Protein AF-0000000080283790 (afdb_homodimer)

Nearest PDB structures (foldseek):
  5xn6-assembly3_E  TM=3.040E-01  e=8.480E+00  Oryza sativa Japonica Group

pLDDT: mean 89.1, std 13.85, range [36.72, 98.88]

Solvent-accessible surface area (backbone atoms only — not comparable to full-atom values): 24796 Å² total; per-residue (Å²): 137,81,77,73,74,76,78,75,68,81,62,80,74,81,44,71,63,54,53,45,61,75,43,44,73,53,53,18,50,69,29,36,50,57,15,51,51,46,41,46,41,53,74,66,70,41,76,72,67,79,68,44,88,36,60,66,54,47,51,55,71,44,42,28,58,55,26,40,38,50,15,43,27,40,46,65,81,51,90,55,35,47,59,50,51,36,49,51,48,42,47,37,39,36,42,54,51,30,53,51,52,52,38,49,52,49,21,36,74,31,48,88,82,33,93,64,36,56,36,60,41,52,53,49,48,53,50,50,50,50,47,51,53,48,44,23,45,39,24,16,31,39,20,56,38,49,45,52,53,39,37,32,29,41,54,22,36,50,31,45,71,72,18,45,43,32,57,52,36,40,61,71,68,56,83,82,42,95,81,73,50,84,72,67,48,43,79,78,46,24,85,53,20,47,78,65,81,40,60,38,40,57,69,54,44,50,48,49,23,50,52,25,48,51,50,21,52,50,41,55,66,48,63,52,57,58,53,50,33,51,72,67,61,70,105,138,84,78,73,74,77,79,75,69,80,63,79,73,82,43,71,63,54,52,47,62,75,42,42,73,53,54,18,51,70,30,36,51,56,15,50,52,46,41,46,41,55,73,68,68,42,76,72,68,79,68,42,87,35,61,66,53,47,52,56,74,44,42,29,58,55,26,40,38,49,15,44,27,40,48,64,80,50,90,54,34,48,59,53,52,37,49,51,48,42,49,38,40,36,42,55,51,28,53,50,52,52,36,48,53,51,22,36,74,32,48,90,82,33,94,67,35,55,36,60,41,52,53,49,49,53,50,49,50,49,48,50,53,49,44,24,48,38,24,16,32,38,20,56,38,49,44,53,54,38,38,31,30,40,53,20,34,49,31,44,70,72,18,44,43,31,58,52,36,40,60,72,67,55,82,81,40,94,81,74,49,83,72,66,49,44,79,78,45,25,85,52,20,46,77,65,79,41,58,37,40,57,68,53,45,49,50,49,24,49,51,26,50,51,50,20,52,50,41,56,67,48,62,50,57,57,53,50,33,51,75,68,61,71,105

Secondary structure (DSSP, 8-state):
---------------HHHHHHHTGGGHHHHHHHHHHHHHHIIIIISPP-----SHHHHHHHHHHHHHHHHHHHTPPP-S-HHHHHHHHHHHIIIIIHHHHHHHHHHHHHHTTT-TTTTHHHHHHHHHHHHHHHHHHHHHHHHHT--HHHHHHHHHHHHHHHTTTHHHHHHHHH----TTSS--SB-TT-HHHHHHHSSPPBHHHHHHHHHHHHHHHHHHHH--HHHHHHHHHT--/--------------SHHHHHHHTGGGHHHHHHHHHHHHHHIIIIISPP-----SHHHHHHHHHHHHHHHHHHHTPPP-S-HHHHHHHHHHHIIIIIHHHHHHHHHHHHHHTTT-TTTTHHHHHHHHHHHHHHHHHHHHHHHHHT--HHHHHHHHHHHHHHHTTTHHHHHHHHH----TTSS--SB-TT-HHHHHHHSSPPBHHHHHHHHHHHHHHHHHHHH--HHHHHHHHHT--

Foldseek 3Di:
DPPPDPDPDPPPCPDPVVVCVVVLQCVLVVLQVVLVVLCCCQLPVDDQDLADPAVVSVCSVCSSLLSLLLSLLSHDADPCLVVVLVVLVVCCVVPLVVVLVVLVVQLVVCVVPDVCSCRNNVSSVVVVLSSVLSSVLNSCVRVPDHSLLSNLLSVLSSLQVLQCPVVLVCLVPDCDDPVRDRDQFRQSSNSVCNVVVGTDGSVRSVVSNVVSNVVSVVSNVDPRVVVVCVVVVND/DPPPDPDPPPPPCPDPVVVCVVVLQCVLVVLVVVLVVLCCCQLPVDDQDLADDAVVSVCSVCSSLLSLLLSLLSHDADPCLVVVLVVLVVCCVVPLVVVLVVLVVQCVVCVVPDVCSCRNNVSSVVVVLSSVLSSVLNSCVRVPDHSLLSNLLSVLSSLQVLQCPVVLVCLVPDCDDPVRDRDQFRQSSNSVCNVVVGTDGSVRSVVSNVVSNVVSVVSNVDPRVVVVCVVVVND

Structure (mmCIF, N/CA/C/O backbone):
data_AF-0000000080283790-model_v1
#
loop_
_entity.id
_entity.type
_entity.pdbx_description
1 polymer 'ABC transporter permease'
#
loop_
_atom_site.group_PDB
_atom_site.id
_atom_site.type_symbol
_atom_site.label_atom_id
_atom_site.label_alt_id
_atom_site.label_comp_id
_atom_site.label_asym_id
_atom_site.label_entity_id
_atom_site.label_seq_id
_atom_site.pdbx_PDB_ins_code
_atom_site.Cartn_x
_atom_site.Cartn_y
_atom_site.Cartn_z
_atom_site.occupancy
_atom_site.B_iso_or_equiv
_atom_site.auth_seq_id
_atom_site.auth_comp_id
_atom_site.auth_asym_id
_atom_site.auth_atom_id
_atom_site.pdbx_PDB_model_num
ATOM 1 N N . MET A 1 1 ? -26.469 38.219 60.688 1 37.19 1 MET A N 1
ATOM 2 C CA . MET A 1 1 ? -25.328 38.188 59.75 1 37.19 1 MET A CA 1
ATOM 3 C C . MET A 1 1 ? -24.984 36.719 59.406 1 37.19 1 MET A C 1
ATOM 5 O O . MET A 1 1 ? -24.25 36.062 60.156 1 37.19 1 MET A O 1
ATOM 9 N N . THR A 1 2 ? -25.906 35.938 58.812 1 43.56 2 THR A N 1
ATOM 10 C CA . THR A 1 2 ? -25.812 34.531 58.406 1 43.56 2 THR A CA 1
ATOM 11 C C . THR A 1 2 ? -24.766 34.344 57.312 1 43.56 2 THR A C 1
ATOM 13 O O . THR A 1 2 ? -24.859 34.938 56.25 1 43.56 2 THR A O 1
ATOM 16 N N . ALA A 1 3 ? -23.531 34 57.688 1 50.38 3 ALA A N 1
ATOM 17 C CA . ALA A 1 3 ? -22.438 33.562 56.812 1 50.38 3 ALA A CA 1
ATOM 18 C C . ALA A 1 3 ? -22.906 32.5 55.844 1 50.38 3 ALA A C 1
ATOM 20 O O . ALA A 1 3 ? -23.312 31.406 56.25 1 50.38 3 ALA A O 1
ATOM 21 N N . THR A 1 4 ? -23.531 32.875 54.688 1 48.47 4 THR A N 1
ATOM 22 C CA . THR A 1 4 ? -23.766 31.922 53.625 1 48.47 4 THR A CA 1
ATOM 23 C C . THR A 1 4 ? -22.516 31.125 53.312 1 48.47 4 THR A C 1
ATOM 25 O O . THR A 1 4 ? -21.438 31.703 53.125 1 48.47 4 THR A O 1
ATOM 28 N N . LEU A 1 5 ? -22.438 29.844 53.812 1 48 5 LEU A N 1
ATOM 29 C CA . LEU A 1 5 ? -21.391 28.875 53.5 1 48 5 LEU A CA 1
ATOM 30 C C . LEU A 1 5 ? -21.047 28.922 52 1 48 5 LEU A C 1
ATOM 32 O O . LEU A 1 5 ? -21.938 29.109 51.156 1 48 5 LEU A O 1
ATOM 36 N N . PRO A 1 6 ? -19.797 29.344 51.688 1 47.59 6 PRO A N 1
ATOM 37 C CA . PRO A 1 6 ? -19.375 29.344 50.281 1 47.59 6 PRO A CA 1
ATOM 38 C C . PRO A 1 6 ? -19.875 28.125 49.5 1 47.59 6 PRO A C 1
ATOM 40 O O . PRO A 1 6 ? -20.094 27.062 50.094 1 47.59 6 PRO A O 1
ATOM 43 N N . ASP A 1 7 ? -20.578 28.234 48.375 1 49.22 7 ASP A N 1
ATOM 44 C CA . ASP A 1 7 ? -20.969 27.219 47.375 1 49.22 7 ASP A CA 1
ATOM 45 C C . ASP A 1 7 ? -19.875 26.188 47.188 1 49.22 7 ASP A C 1
ATOM 47 O O . ASP A 1 7 ? -18.688 26.531 47.062 1 49.22 7 ASP A O 1
ATOM 51 N N . ALA A 1 8 ? -20.047 24.953 47.688 1 45.5 8 ALA A N 1
ATOM 52 C CA . ALA A 1 8 ? -19.188 23.781 47.469 1 45.5 8 ALA A CA 1
ATOM 53 C C . ALA A 1 8 ? -18.609 23.781 46.062 1 45.5 8 ALA A C 1
ATOM 55 O O . ALA A 1 8 ? -19.344 24.031 45.094 1 45.5 8 ALA A O 1
ATOM 56 N N . ALA A 1 9 ? -17.344 24.156 45.875 1 49.53 9 ALA A N 1
ATOM 57 C CA . ALA A 1 9 ? -16.625 23.953 44.625 1 49.53 9 ALA A CA 1
ATOM 58 C C . ALA A 1 9 ? -17.094 22.672 43.906 1 49.53 9 ALA A C 1
ATOM 60 O O . ALA A 1 9 ? -17.359 21.672 44.594 1 49.53 9 ALA A O 1
ATOM 61 N N . PRO A 1 10 ? -17.766 22.719 42.75 1 50.69 10 PRO A N 1
ATOM 62 C CA . PRO A 1 10 ? -18.125 21.438 42.125 1 50.69 10 PRO A CA 1
ATOM 63 C C . PRO A 1 10 ? -17.016 20.391 42.281 1 50.69 10 PRO A C 1
ATOM 65 O O . PRO A 1 10 ? -15.828 20.734 42.25 1 50.69 10 PRO A O 1
ATOM 68 N N . GLY A 1 11 ? -17.141 19.391 43.125 1 46.25 11 GLY A N 1
ATOM 69 C CA . GLY A 1 11 ? -16.234 18.281 43.312 1 46.25 11 GLY A CA 1
ATOM 70 C C . GLY A 1 11 ? -15.547 17.844 42.031 1 46.25 11 GLY A C 1
ATOM 71 O O . GLY A 1 11 ? -15.977 18.234 40.938 1 46.25 11 GLY A O 1
ATOM 72 N N . PRO A 1 12 ? -14.297 17.562 42.125 1 51.31 12 PRO A N 1
ATOM 73 C CA . PRO A 1 12 ? -13.641 17.062 40.906 1 51.31 12 PRO A CA 1
ATOM 74 C C . PRO A 1 12 ? -14.555 16.188 40.062 1 51.31 12 PRO A C 1
ATOM 76 O O . PRO A 1 12 ? -15.289 15.352 40.594 1 51.31 12 PRO A O 1
ATOM 79 N N . LYS A 1 13 ? -15.305 16.75 39.094 1 50.88 13 LYS A N 1
ATOM 80 C CA . LYS A 1 13 ? -16.078 15.906 38.188 1 50.88 13 LYS A CA 1
ATOM 81 C C . LYS A 1 13 ? -15.398 14.57 37.969 1 50.88 13 LYS A C 1
ATOM 83 O O . LYS A 1 13 ? -14.422 14.484 37.219 1 50.88 13 LYS A O 1
ATOM 88 N N . THR A 1 14 ? -15.188 13.672 38.844 1 58.59 14 THR A N 1
ATOM 89 C CA . THR A 1 14 ? -14.727 12.289 38.844 1 58.59 14 THR A CA 1
ATOM 90 C C . THR A 1 14 ? -15.438 11.484 37.75 1 58.59 14 THR A C 1
ATOM 92 O O . THR A 1 14 ? -15.445 10.25 37.781 1 58.59 14 THR A O 1
ATOM 95 N N . GLY A 1 15 ? -16.062 12.062 36.75 1 56.94 15 GLY A N 1
ATOM 96 C CA . GLY A 1 15 ? -16.828 11.312 35.781 1 56.94 15 GLY A CA 1
ATOM 97 C C . GLY A 1 15 ? -15.969 10.734 34.656 1 56.94 15 GLY A C 1
ATOM 98 O O . GLY A 1 15 ? -14.781 11.062 34.562 1 56.94 15 GLY A O 1
ATOM 99 N N . TRP A 1 16 ? -16.516 9.609 34.062 1 63.69 16 TRP A N 1
ATOM 100 C CA . TRP A 1 16 ? -15.844 8.898 32.969 1 63.69 16 TRP A CA 1
ATOM 101 C C . TRP A 1 16 ? -15.438 9.859 31.875 1 63.69 16 TRP A C 1
ATOM 103 O O . TRP A 1 16 ? -14.43 9.633 31.188 1 63.69 16 TRP A O 1
ATOM 113 N N . VAL A 1 17 ? -16.141 10.836 31.719 1 60.81 17 VAL A N 1
ATOM 114 C CA . VAL A 1 17 ? -15.852 11.789 30.656 1 60.81 17 VAL A CA 1
ATOM 115 C C . VAL A 1 17 ? -14.539 12.508 30.938 1 60.81 17 VAL A C 1
ATOM 117 O O . VAL A 1 17 ? -13.648 12.547 30.094 1 60.81 17 VAL A O 1
ATOM 120 N N . PRO A 1 18 ? -14.391 13.141 32.188 1 63.38 18 PRO A N 1
ATOM 121 C CA . PRO A 1 18 ? -13.094 13.766 32.438 1 63.38 18 PRO A CA 1
ATOM 122 C C . PRO A 1 18 ? -11.938 12.773 32.406 1 63.38 18 PRO A C 1
ATOM 124 O O . PRO A 1 18 ? -10.828 13.125 31.969 1 63.38 18 PRO A O 1
ATOM 127 N N . ALA A 1 19 ? -12.148 11.609 32.938 1 61.78 19 ALA A N 1
ATOM 128 C CA . ALA A 1 19 ? -11.109 10.586 32.875 1 61.78 19 ALA A CA 1
ATOM 129 C C . ALA A 1 19 ? -10.75 10.266 31.438 1 61.78 19 ALA A C 1
ATOM 131 O O . ALA A 1 19 ? -9.578 10.086 31.094 1 61.78 19 ALA A O 1
ATOM 132 N N . LEU A 1 20 ? -11.742 10.117 30.562 1 64.5 20 LEU A N 1
ATOM 133 C CA . LEU A 1 20 ? -11.5 9.891 29.141 1 64.5 20 LEU A CA 1
ATOM 134 C C . LEU A 1 20 ? -10.664 11.023 28.531 1 64.5 20 LEU A C 1
ATOM 136 O O . LEU A 1 20 ? -9.766 10.773 27.734 1 64.5 20 LEU A O 1
ATOM 140 N N . TYR A 1 21 ? -10.953 12.141 29 1 64.94 21 TYR A N 1
ATOM 141 C CA . TYR A 1 21 ? -10.227 13.297 28.484 1 64.94 21 TYR A CA 1
ATOM 142 C C . TYR A 1 21 ? -8.773 13.266 28.938 1 64.94 21 TYR A C 1
ATOM 144 O O . TYR A 1 21 ? -7.871 13.617 28.172 1 64.94 21 TYR A O 1
ATOM 152 N N . ARG A 1 22 ? -8.602 12.836 30.25 1 66.94 22 ARG A N 1
ATOM 153 C CA . ARG A 1 22 ? -7.238 12.797 30.766 1 66.94 22 ARG A CA 1
ATOM 154 C C . ARG A 1 22 ? -6.414 11.719 30.062 1 66.94 22 ARG A C 1
ATOM 156 O O . ARG A 1 22 ? -5.195 11.859 29.922 1 66.94 22 ARG A O 1
ATOM 163 N N . HIS A 1 23 ? -7.145 10.711 29.625 1 74.5 23 HIS A N 1
ATOM 164 C CA . HIS A 1 23 ? -6.438 9.578 29.016 1 74.5 23 HIS A CA 1
ATOM 165 C C . HIS A 1 23 ? -6.691 9.508 27.516 1 74.5 23 HIS A C 1
ATOM 167 O O . HIS A 1 23 ? -6.555 8.438 26.922 1 74.5 23 HIS A O 1
ATOM 173 N N . ARG A 1 24 ? -6.969 10.555 26.969 1 76.38 24 ARG A N 1
ATOM 174 C CA . ARG A 1 24 ? -7.371 10.641 25.578 1 76.38 24 ARG A CA 1
ATOM 175 C C . ARG A 1 24 ? -6.246 10.18 24.656 1 76.38 24 ARG A C 1
ATOM 177 O O . ARG A 1 24 ? -6.5 9.664 23.562 1 76.38 24 ARG A O 1
ATOM 184 N N . LYS A 1 25 ? -5.066 10.172 25.281 1 83.94 25 LYS A N 1
ATOM 185 C CA . LYS A 1 25 ? -3.936 9.789 24.438 1 83.94 25 LYS A CA 1
ATOM 186 C C . LYS A 1 25 ? -3.877 8.273 24.266 1 83.94 25 LYS A C 1
ATOM 188 O O . LYS A 1 25 ? -3.207 7.781 23.344 1 83.94 25 LYS A O 1
ATOM 193 N N . TRP A 1 26 ? -4.695 7.543 25.062 1 88.94 26 TRP A N 1
ATOM 194 C CA . TRP A 1 26 ? -4.641 6.086 25 1 88.94 26 TRP A CA 1
ATOM 195 C C . TRP A 1 26 ? -5.93 5.52 24.422 1 88.94 26 TRP A C 1
ATOM 197 O O . TRP A 1 26 ? -6.078 4.301 24.281 1 88.94 26 TRP A O 1
ATOM 207 N N . LEU A 1 27 ? -6.828 6.34 24.031 1 89.62 27 LEU A N 1
ATOM 208 C CA . LEU A 1 27 ? -8.125 5.906 23.531 1 89.62 27 LEU A CA 1
ATOM 209 C C . LEU A 1 27 ? -7.965 5.035 22.297 1 89.62 27 LEU A C 1
ATOM 211 O O . LEU A 1 27 ? -8.766 4.129 22.062 1 89.62 27 LEU A O 1
ATOM 215 N N . TRP A 1 28 ? -6.902 5.305 21.547 1 93.56 28 TRP A N 1
ATOM 216 C CA . TRP A 1 28 ? -6.676 4.531 20.328 1 93.56 28 TRP A CA 1
ATOM 217 C C . TRP A 1 28 ? -6.426 3.062 20.656 1 93.56 28 TRP A C 1
ATOM 219 O O . TRP A 1 28 ? -6.727 2.182 19.844 1 93.56 28 TRP A O 1
ATOM 229 N N . LEU A 1 29 ? -6.055 2.676 21.859 1 94.44 29 LEU A N 1
ATOM 230 C CA . LEU A 1 29 ? -5.762 1.303 22.266 1 94.44 29 LEU A CA 1
ATOM 231 C C . LEU A 1 29 ? -7.047 0.498 22.422 1 94.44 29 LEU A C 1
ATOM 233 O O . LEU A 1 29 ? -7.047 -0.722 22.25 1 94.44 29 LEU A O 1
ATOM 237 N N . VAL A 1 30 ? -8.117 1.175 22.75 1 94.12 30 VAL A N 1
ATOM 238 C CA . VAL A 1 30 ? -9.406 0.507 22.922 1 94.12 30 VAL A CA 1
ATOM 239 C C . VAL A 1 30 ? -9.836 -0.122 21.609 1 94.12 30 VAL A C 1
ATOM 241 O O . VAL A 1 30 ? -10.344 -1.246 21.578 1 94.12 30 VAL A O 1
ATOM 244 N N . ALA A 1 31 ? -9.562 0.596 20.594 1 96.44 31 ALA A N 1
ATOM 245 C CA . ALA A 1 31 ? -9.914 0.066 19.281 1 96.44 31 ALA A CA 1
ATOM 246 C C . ALA A 1 31 ? -8.812 -0.841 18.75 1 96.44 31 ALA A C 1
ATOM 248 O O . ALA A 1 31 ? -9.078 -1.777 17.984 1 96.44 31 ALA A O 1
ATOM 249 N N . ALA A 1 32 ? -7.602 -0.64 19.172 1 97.56 32 ALA A N 1
ATOM 250 C CA . ALA A 1 32 ? -6.457 -1.382 18.641 1 97.56 32 ALA A CA 1
ATOM 251 C C . ALA A 1 32 ? -6.492 -2.838 19.094 1 97.56 32 ALA A C 1
ATOM 253 O O . ALA A 1 32 ? -6.137 -3.74 18.344 1 97.56 32 ALA A O 1
ATOM 254 N N . VAL A 1 33 ? -6.902 -3.096 20.281 1 97.31 33 VAL A N 1
ATOM 255 C CA . VAL A 1 33 ? -6.883 -4.441 20.844 1 97.31 33 VAL A CA 1
ATOM 256 C C . VAL A 1 33 ? -7.812 -5.352 20.031 1 97.31 33 VAL A C 1
ATOM 258 O O . VAL A 1 33 ? -7.379 -6.375 19.5 1 97.31 33 VAL A O 1
ATOM 261 N N . PRO A 1 34 ? -9.086 -4.961 19.891 1 97.25 34 PRO A N 1
ATOM 262 C CA . PRO A 1 34 ? -9.922 -5.852 19.078 1 97.25 34 PRO A CA 1
ATOM 263 C C . PRO A 1 34 ? -9.438 -5.949 17.641 1 97.25 34 PRO A C 1
ATOM 265 O O . PRO A 1 34 ? -9.602 -6.996 17 1 97.25 34 PRO A O 1
ATOM 268 N N . ALA A 1 35 ? -8.891 -4.887 17.109 1 97.44 35 ALA A N 1
ATOM 269 C CA . ALA A 1 35 ? -8.336 -4.957 15.758 1 97.44 35 ALA A CA 1
ATOM 270 C C . ALA A 1 35 ? -7.273 -6.043 15.664 1 97.44 35 ALA A C 1
ATOM 272 O O . ALA A 1 35 ? -7.316 -6.883 14.758 1 97.44 35 ALA A O 1
ATOM 273 N N . VAL A 1 36 ? -6.375 -6.086 16.609 1 96.94 36 VAL A N 1
ATOM 274 C CA . VAL A 1 36 ? -5.273 -7.047 16.609 1 96.94 36 VAL A CA 1
ATOM 275 C C . VAL A 1 36 ? -5.812 -8.453 16.859 1 96.94 36 VAL A C 1
ATOM 277 O O . VAL A 1 36 ? -5.441 -9.406 16.172 1 96.94 36 VAL A O 1
ATOM 280 N N . VAL A 1 37 ? -6.727 -8.617 17.734 1 96.75 37 VAL A N 1
ATOM 281 C CA . VAL A 1 37 ? -7.273 -9.914 18.109 1 96.75 37 VAL A CA 1
ATOM 282 C C . VAL A 1 37 ? -8.008 -10.523 16.922 1 96.75 37 VAL A C 1
ATOM 284 O O . VAL A 1 37 ? -7.789 -11.688 16.578 1 96.75 37 VAL A O 1
ATOM 287 N N . THR A 1 38 ? -8.797 -9.734 16.297 1 95.62 38 THR A N 1
ATOM 288 C CA . THR A 1 38 ? -9.57 -10.258 15.172 1 95.62 38 THR A CA 1
ATOM 289 C C . THR A 1 38 ? -8.664 -10.539 13.977 1 95.62 38 THR A C 1
ATOM 291 O O . THR A 1 38 ? -8.867 -11.523 13.258 1 95.62 38 THR A O 1
ATOM 294 N N . THR A 1 39 ? -7.68 -9.688 13.766 1 95 39 THR A N 1
ATOM 295 C CA . THR A 1 39 ? -6.727 -9.953 12.695 1 95 39 THR A CA 1
ATOM 296 C C . THR A 1 39 ? -5.984 -11.258 12.938 1 95 39 THR A C 1
ATOM 298 O O . THR A 1 39 ? -5.867 -12.086 12.031 1 95 39 THR A O 1
ATOM 301 N N . LEU A 1 40 ? -5.5 -11.469 14.164 1 94.75 40 LEU A N 1
ATOM 302 C CA . LEU A 1 40 ? -4.777 -12.688 14.5 1 94.75 40 LEU A CA 1
ATOM 303 C C . LEU A 1 40 ? -5.676 -13.914 14.352 1 94.75 40 LEU A C 1
ATOM 305 O O . LEU A 1 40 ? -5.254 -14.938 13.82 1 94.75 40 LEU A O 1
ATOM 309 N N . LEU A 1 41 ? -6.922 -13.773 14.75 1 93.25 41 LEU A N 1
ATOM 310 C CA . LEU A 1 41 ? -7.875 -14.867 14.602 1 93.25 41 LEU A CA 1
ATOM 311 C C . LEU A 1 41 ? -8.062 -15.234 13.133 1 93.25 41 LEU A C 1
ATOM 313 O O . LEU A 1 41 ? -7.973 -16.406 12.766 1 93.25 41 LEU A O 1
ATOM 317 N N . ILE A 1 42 ? -8.156 -14.234 12.281 1 90.75 42 ILE A N 1
ATOM 318 C CA . ILE A 1 42 ? -8.508 -14.453 10.883 1 90.75 42 ILE A CA 1
ATOM 319 C C . ILE A 1 42 ? -7.266 -14.875 10.102 1 90.75 42 ILE A C 1
ATOM 321 O O . ILE A 1 42 ? -7.34 -15.766 9.25 1 90.75 42 ILE A O 1
ATOM 325 N N . MET A 1 43 ? -6.117 -14.32 10.453 1 88.69 43 MET A N 1
ATOM 326 C CA . MET A 1 43 ? -4.93 -14.516 9.625 1 88.69 43 MET A CA 1
ATOM 327 C C . MET A 1 43 ? -4.125 -15.719 10.109 1 88.69 43 MET A C 1
ATOM 329 O O . MET A 1 43 ? -3.369 -16.312 9.344 1 88.69 43 MET A O 1
ATOM 333 N N . VAL A 1 44 ? -4.305 -16.109 11.414 1 86.88 44 VAL A N 1
ATOM 334 C CA . VAL A 1 44 ? -3.369 -17.078 11.969 1 86.88 44 VAL A CA 1
ATOM 335 C C . VAL A 1 44 ? -4.129 -18.297 12.492 1 86.88 44 VAL A C 1
ATOM 337 O O . VAL A 1 44 ? -3.691 -19.422 12.312 1 86.88 44 VAL A O 1
ATOM 340 N N . ILE A 1 45 ? -5.246 -18.109 13.039 1 87.5 45 ILE A N 1
ATOM 341 C CA . ILE A 1 45 ? -5.91 -19.188 13.758 1 87.5 45 ILE A CA 1
ATOM 342 C C . ILE A 1 45 ? -6.898 -19.891 12.828 1 87.5 45 ILE A C 1
ATOM 344 O O . ILE A 1 45 ? -6.863 -21.125 12.688 1 87.5 45 ILE A O 1
ATOM 348 N N . LEU A 1 46 ? -7.68 -19.109 12.117 1 86.06 46 LEU A N 1
ATOM 349 C CA . LEU A 1 46 ? -8.695 -19.688 11.25 1 86.06 46 LEU A CA 1
ATOM 350 C C . LEU A 1 46 ? -8.109 -20.047 9.883 1 86.06 46 LEU A C 1
ATOM 352 O O . LEU A 1 46 ? -7.227 -19.344 9.391 1 86.06 46 LEU A O 1
ATOM 356 N N . PRO A 1 47 ? -8.625 -21.109 9.359 1 85.06 47 PRO A N 1
ATOM 357 C CA . PRO A 1 47 ? -8.195 -21.422 7.996 1 85.06 47 PRO A CA 1
ATOM 358 C C . PRO A 1 47 ? -8.602 -20.344 6.992 1 85.06 47 PRO A C 1
ATOM 360 O O . PRO A 1 47 ? -9.656 -19.719 7.145 1 85.06 47 PRO A O 1
ATOM 363 N N . PRO A 1 48 ? -7.699 -20.203 6.008 1 82.94 48 PRO A N 1
ATOM 364 C CA . PRO A 1 48 ? -8.055 -19.234 4.965 1 82.94 48 PRO A CA 1
ATOM 365 C C . PRO A 1 48 ? -9.312 -19.625 4.199 1 82.94 48 PRO A C 1
ATOM 367 O O . PRO A 1 48 ? -9.555 -20.812 3.959 1 82.94 48 PRO A O 1
ATOM 370 N N . ASP A 1 49 ? -10.227 -18.656 4.105 1 77.81 49 ASP A N 1
ATOM 371 C CA . ASP A 1 49 ? -11.492 -18.828 3.396 1 77.81 49 ASP A CA 1
ATOM 372 C C . ASP A 1 49 ? -11.805 -17.609 2.529 1 77.81 49 ASP A C 1
ATOM 374 O O . ASP A 1 49 ? -11.906 -16.484 3.035 1 77.81 49 ASP A O 1
ATOM 378 N N . GLN A 1 50 ? -11.93 -17.891 1.266 1 72.94 50 GLN A N 1
ATOM 379 C CA . GLN A 1 50 ? -12.25 -16.812 0.349 1 72.94 50 GLN A CA 1
ATOM 380 C C . GLN A 1 50 ? -13.758 -16.594 0.246 1 72.94 50 GLN A C 1
ATOM 382 O O . GLN A 1 50 ? -14.211 -15.57 -0.26 1 72.94 50 GLN A O 1
ATOM 387 N N . THR A 1 51 ? -14.438 -17.547 0.769 1 79 51 THR A N 1
ATOM 388 C CA . THR A 1 51 ? -15.883 -17.484 0.623 1 79 51 THR A CA 1
ATOM 389 C C . THR A 1 51 ? -16.547 -17 1.913 1 79 51 THR A C 1
ATOM 391 O O . THR A 1 51 ? -16.031 -17.25 3.006 1 79 51 THR A O 1
ATOM 394 N N . LEU A 1 52 ? -17.531 -16.188 1.693 1 85.38 52 LEU A N 1
ATOM 395 C CA . LEU A 1 52 ? -18.391 -15.727 2.783 1 85.38 52 LEU A CA 1
ATOM 396 C C . LEU A 1 52 ? -19.703 -16.5 2.795 1 85.38 52 LEU A C 1
ATOM 398 O O . LEU A 1 52 ? -20.438 -16.5 1.806 1 85.38 52 LEU A O 1
ATOM 402 N N . ASP A 1 53 ? -20.016 -17.125 3.912 1 85.12 53 ASP A N 1
ATOM 403 C CA . ASP A 1 53 ? -21.172 -18.031 3.998 1 85.12 53 ASP A CA 1
ATOM 404 C C . ASP A 1 53 ? -22.453 -17.25 4.301 1 85.12 53 ASP A C 1
ATOM 406 O O . ASP A 1 53 ? -23.531 -17.625 3.855 1 85.12 53 ASP A O 1
ATOM 410 N N . ASN A 1 54 ? -22.266 -16.25 5.148 1 90.38 54 ASN A N 1
ATOM 411 C CA . ASN A 1 54 ? -23.406 -15.43 5.555 1 90.38 54 ASN A CA 1
ATOM 412 C C . ASN A 1 54 ? -22.984 -14.031 5.973 1 90.38 54 ASN A C 1
ATOM 414 O O . ASN A 1 54 ? -21.781 -13.727 5.992 1 90.38 54 ASN A O 1
ATOM 418 N N . VAL A 1 55 ? -23.891 -13.195 6.32 1 91.44 55 VAL A N 1
ATOM 419 C CA . VAL A 1 55 ? -23.672 -11.781 6.609 1 91.44 55 VAL A CA 1
ATOM 420 C C . VAL A 1 55 ? -22.875 -11.641 7.91 1 91.44 55 VAL A C 1
ATOM 422 O O . VAL A 1 55 ? -22.078 -10.719 8.062 1 91.44 55 VAL A O 1
ATOM 425 N N . VAL A 1 56 ? -23.047 -12.516 8.836 1 92.06 56 VAL A N 1
ATOM 426 C CA . VAL A 1 56 ? -22.328 -12.477 10.094 1 92.06 56 VAL A CA 1
ATOM 427 C C . VAL A 1 56 ? -20.844 -12.734 9.844 1 92.06 56 VAL A C 1
ATOM 429 O O . VAL A 1 56 ? -19.984 -12.047 10.391 1 92.06 56 VAL A O 1
ATOM 432 N N . ASP A 1 57 ? -20.594 -13.688 8.953 1 91.81 57 ASP A N 1
ATOM 433 C CA . ASP A 1 57 ? -19.219 -13.969 8.547 1 91.81 57 ASP A CA 1
ATOM 434 C C . ASP A 1 57 ? -18.594 -12.758 7.848 1 91.81 57 ASP A C 1
ATOM 436 O O . ASP A 1 57 ? -17.438 -12.414 8.102 1 91.81 57 ASP A O 1
ATOM 440 N N . TRP A 1 58 ? -19.391 -12.195 7.023 1 92.69 58 TRP A N 1
ATOM 441 C CA . TRP A 1 58 ? -18.969 -11 6.316 1 92.69 58 TRP A CA 1
ATOM 442 C C . TRP A 1 58 ? -18.609 -9.883 7.297 1 92.69 58 TRP A C 1
ATOM 444 O O . TRP A 1 58 ? -17.547 -9.273 7.195 1 92.69 58 TRP A O 1
ATOM 454 N N . ALA A 1 59 ? -19.453 -9.656 8.273 1 94 59 ALA A N 1
ATOM 455 C CA . ALA A 1 59 ? -19.234 -8.617 9.281 1 94 59 ALA A CA 1
ATOM 456 C C . ALA A 1 59 ? -18 -8.922 10.125 1 94 59 ALA A C 1
ATOM 458 O O . ALA A 1 59 ? -17.219 -8.023 10.445 1 94 59 ALA A O 1
ATOM 459 N N . PHE A 1 60 ? -17.875 -10.172 10.406 1 93.56 60 PHE A N 1
ATOM 460 C CA . PHE A 1 60 ? -16.734 -10.594 11.203 1 93.56 60 PHE A CA 1
ATOM 461 C C . PHE A 1 60 ? -15.43 -10.312 10.477 1 93.56 60 PHE A C 1
ATOM 463 O O . PHE A 1 60 ? -14.492 -9.773 11.062 1 93.56 60 PHE A O 1
ATOM 470 N N . LYS A 1 61 ? -15.359 -10.586 9.25 1 93.25 61 LYS A N 1
ATOM 471 C CA . LYS A 1 61 ? -14.133 -10.422 8.477 1 93.25 61 LYS A CA 1
ATOM 472 C C . LYS A 1 61 ? -13.844 -8.945 8.203 1 93.25 61 LYS A C 1
ATOM 474 O O . LYS A 1 61 ? -12.711 -8.586 7.887 1 93.25 61 LYS A O 1
ATOM 479 N N . LEU A 1 62 ? -14.852 -8.125 8.398 1 95.19 62 LEU A N 1
ATOM 480 C CA . LEU A 1 62 ? -14.688 -6.691 8.195 1 95.19 62 LEU A CA 1
ATOM 481 C C . LEU A 1 62 ? -14.273 -6 9.484 1 95.19 62 LEU A C 1
ATOM 483 O O . LEU A 1 62 ? -13.711 -4.902 9.453 1 95.19 62 LEU A O 1
ATOM 487 N N . CYS A 1 63 ? -14.438 -6.602 10.594 1 95.19 63 CYS A N 1
ATOM 488 C CA . CYS A 1 63 ? -14.289 -6.008 11.914 1 95.19 63 CYS A CA 1
ATOM 489 C C . CYS A 1 63 ? -12.867 -5.496 12.117 1 95.19 63 CYS A C 1
ATOM 491 O O . CYS A 1 63 ? -12.664 -4.363 12.562 1 95.19 63 CYS A O 1
ATOM 493 N N . PRO A 1 64 ? -11.883 -6.324 11.805 1 96.69 64 PRO A N 1
ATOM 494 C CA . PRO A 1 64 ? -10.523 -5.812 12.039 1 96.69 64 PRO A CA 1
ATOM 495 C C . PRO A 1 64 ? -10.266 -4.488 11.328 1 96.69 64 PRO A C 1
ATOM 497 O O . PRO A 1 64 ? -9.617 -3.6 11.883 1 96.69 64 PRO A O 1
ATOM 500 N N . PHE A 1 65 ? -10.766 -4.383 10.133 1 98.06 65 PHE A N 1
ATOM 501 C CA . PHE A 1 65 ? -10.57 -3.188 9.32 1 98.06 65 PHE A CA 1
ATOM 502 C C . PHE A 1 65 ? -11.234 -1.978 9.969 1 98.06 65 PHE A C 1
ATOM 504 O O . PHE A 1 65 ? -10.617 -0.92 10.102 1 98.06 65 PHE A O 1
ATOM 511 N N . VAL A 1 66 ? -12.469 -2.117 10.477 1 97.94 66 VAL A N 1
ATOM 512 C CA . VAL A 1 66 ? -13.227 -1.041 11.102 1 97.94 66 VAL A CA 1
ATOM 513 C C . VAL A 1 66 ? -12.547 -0.605 12.398 1 97.94 66 VAL A C 1
ATOM 515 O O . VAL A 1 66 ? -12.344 0.589 12.625 1 97.94 66 VAL A O 1
ATOM 518 N N . PHE A 1 67 ? -12.141 -1.563 13.156 1 98.31 67 PHE A N 1
ATOM 519 C CA . PHE A 1 67 ? -11.453 -1.248 14.406 1 98.31 67 PHE A CA 1
ATOM 520 C C . PHE A 1 67 ? -10.117 -0.571 14.133 1 98.31 67 PHE A C 1
ATOM 522 O O . PHE A 1 67 ? -9.703 0.321 14.875 1 98.31 67 PHE A O 1
ATOM 529 N N . ALA A 1 68 ? -9.453 -0.995 13.125 1 98.62 68 ALA A N 1
ATOM 530 C CA . ALA A 1 68 ? -8.156 -0.4 12.797 1 98.62 68 ALA A CA 1
ATOM 531 C C . ALA A 1 68 ? -8.32 1.046 12.344 1 98.62 68 ALA A C 1
ATOM 533 O O . ALA A 1 68 ? -7.504 1.906 12.68 1 98.62 68 ALA A O 1
ATOM 534 N N . VAL A 1 69 ? -9.344 1.308 11.555 1 98.44 69 VAL A N 1
ATOM 535 C CA . VAL A 1 69 ? -9.625 2.676 11.133 1 98.44 69 VAL A CA 1
ATOM 536 C C . VAL A 1 69 ? -9.867 3.553 12.359 1 98.44 69 VAL A C 1
ATOM 538 O O . VAL A 1 69 ? -9.328 4.656 12.461 1 98.44 69 VAL A O 1
ATOM 541 N N . ALA A 1 70 ? -10.656 3.041 13.305 1 97.44 70 ALA A N 1
ATOM 542 C CA . ALA A 1 70 ? -10.898 3.768 14.547 1 97.44 70 ALA A CA 1
ATOM 543 C C . ALA A 1 70 ? -9.602 3.99 15.32 1 97.44 70 ALA A C 1
ATOM 545 O O . ALA A 1 70 ? -9.383 5.066 15.883 1 97.44 70 ALA A O 1
ATOM 546 N N . THR A 1 71 ? -8.789 2.996 15.336 1 97.88 71 THR A N 1
ATOM 547 C CA . THR A 1 71 ? -7.492 3.09 16 1 97.88 71 THR A CA 1
ATOM 548 C C . THR A 1 71 ? -6.664 4.23 15.422 1 97.88 71 THR A C 1
ATOM 550 O O . THR A 1 71 ? -6.148 5.074 16.156 1 97.88 71 THR A O 1
ATOM 553 N N . VAL A 1 72 ? -6.586 4.277 14.125 1 98 72 VAL A N 1
ATOM 554 C CA . VAL A 1 72 ? -5.773 5.281 13.445 1 98 72 VAL A CA 1
ATOM 555 C C . VAL A 1 72 ? -6.387 6.664 13.648 1 98 72 VAL A C 1
ATOM 557 O O . VAL A 1 72 ? -5.668 7.641 13.891 1 98 72 VAL A O 1
ATOM 560 N N . ALA A 1 73 ? -7.703 6.742 13.586 1 96.31 73 ALA A N 1
ATOM 561 C CA . ALA A 1 73 ? -8.391 8.023 13.75 1 96.31 73 ALA A CA 1
ATOM 562 C C . ALA A 1 73 ? -8.117 8.617 15.125 1 96.31 73 ALA A C 1
ATOM 564 O O . ALA A 1 73 ? -7.992 9.836 15.266 1 96.31 73 ALA A O 1
ATOM 565 N N . LEU A 1 74 ? -7.98 7.746 16.094 1 94.94 74 LEU A N 1
ATOM 566 C CA . LEU A 1 74 ? -7.84 8.203 17.469 1 94.94 74 LEU A CA 1
ATOM 567 C C . LEU A 1 74 ? -6.367 8.305 17.859 1 94.94 74 LEU A C 1
ATOM 569 O O . LEU A 1 74 ? -6.047 8.672 19 1 94.94 74 LEU A O 1
ATOM 573 N N . PHE A 1 75 ? -5.492 7.938 16.938 1 95.94 75 PHE A N 1
ATOM 574 C CA . PHE A 1 75 ? -4.062 7.977 17.234 1 95.94 75 PHE A CA 1
ATOM 575 C C . PHE A 1 75 ? -3.611 9.398 17.547 1 95.94 75 PHE A C 1
ATOM 577 O O . PHE A 1 75 ? -4.004 10.344 16.844 1 95.94 75 PHE A O 1
ATOM 584 N N . PRO A 1 76 ? -2.84 9.578 18.531 1 93.19 76 PRO A N 1
ATOM 585 C CA . PRO A 1 76 ? -2.434 10.93 18.922 1 93.19 76 PRO A CA 1
ATOM 586 C C . PRO A 1 76 ? -1.481 11.57 17.906 1 93.19 76 PRO A C 1
ATOM 588 O O . PRO A 1 76 ? -0.748 10.859 17.219 1 93.19 76 PRO A O 1
ATOM 591 N N . ARG A 1 77 ? -1.521 12.836 17.906 1 86.69 77 ARG A N 1
ATOM 592 C CA . ARG A 1 77 ? -0.572 13.586 17.094 1 86.69 77 ARG A CA 1
ATOM 593 C C . ARG A 1 77 ? 0.841 13.469 17.656 1 86.69 77 ARG A C 1
ATOM 595 O O . ARG A 1 77 ? 1.03 13.453 18.875 1 86.69 77 ARG A O 1
ATOM 602 N N . THR A 1 78 ? 1.72 13.297 16.719 1 91 78 THR A N 1
ATOM 603 C CA . THR A 1 78 ? 3.117 13.172 17.125 1 91 78 THR A CA 1
ATOM 604 C C . THR A 1 78 ? 4.035 13.812 16.078 1 91 78 THR A C 1
ATOM 606 O O . THR A 1 78 ? 3.668 13.922 14.906 1 91 78 THR A O 1
ATOM 609 N N . LYS A 1 79 ? 5.184 14.211 16.578 1 88.81 79 LYS A N 1
ATOM 610 C CA . LYS A 1 79 ? 6.195 14.773 15.688 1 88.81 79 LYS A CA 1
ATOM 611 C C . LYS A 1 79 ? 7.004 13.672 15.016 1 88.81 79 LYS A C 1
ATOM 613 O O . LYS A 1 79 ? 7.824 13.945 14.133 1 88.81 79 LYS A O 1
ATOM 618 N N . GLN A 1 80 ? 6.719 12.461 15.352 1 93.44 80 GLN A N 1
ATOM 619 C CA . GLN A 1 80 ? 7.496 11.328 14.859 1 93.44 80 GLN A CA 1
ATOM 620 C C . GLN A 1 80 ? 6.887 10.758 13.586 1 93.44 80 GLN A C 1
ATOM 622 O O . GLN A 1 80 ? 7.082 9.586 13.273 1 93.44 80 GLN A O 1
ATOM 627 N N . GLY A 1 81 ? 6.184 11.57 12.883 1 95.75 81 GLY A N 1
ATOM 628 C CA . GLY A 1 81 ? 5.516 11.141 11.664 1 95.75 81 GLY A CA 1
ATOM 629 C C . GLY A 1 81 ? 6.453 10.477 10.672 1 95.75 81 GLY A C 1
ATOM 630 O O . GLY A 1 81 ? 6.262 9.312 10.305 1 95.75 81 GLY A O 1
ATOM 631 N N . PRO A 1 82 ? 7.52 11.156 10.344 1 97.5 82 PRO A N 1
ATOM 632 C CA . PRO A 1 82 ? 8.461 10.602 9.367 1 97.5 82 PRO A CA 1
ATOM 633 C C . PRO A 1 82 ? 9.031 9.25 9.812 1 97.5 82 PRO A C 1
ATOM 635 O O . PRO A 1 82 ? 9.086 8.312 9.016 1 97.5 82 PRO A O 1
ATOM 638 N N . ALA A 1 83 ? 9.391 9.164 11.078 1 98 83 ALA A N 1
ATOM 639 C CA . ALA A 1 83 ? 9.961 7.914 11.586 1 98 83 ALA A CA 1
ATOM 640 C C . ALA A 1 83 ? 8.938 6.781 11.523 1 98 83 ALA A C 1
ATOM 642 O O . ALA A 1 83 ? 9.273 5.656 11.148 1 98 83 ALA A O 1
ATOM 643 N N . LEU A 1 84 ? 7.711 7.059 11.844 1 98.38 84 LEU A N 1
ATOM 644 C CA . LEU A 1 84 ? 6.668 6.039 11.859 1 98.38 84 LEU A CA 1
ATOM 645 C C . LEU A 1 84 ? 6.312 5.605 10.438 1 98.38 84 LEU A C 1
ATOM 647 O O . LEU A 1 84 ? 6.031 4.426 10.195 1 98.38 84 LEU A O 1
ATOM 651 N N . ILE A 1 85 ? 6.309 6.523 9.539 1 98.69 85 ILE A N 1
ATOM 652 C CA . ILE A 1 85 ? 6.031 6.203 8.141 1 98.69 85 ILE A CA 1
ATOM 653 C C . ILE A 1 85 ? 7.137 5.305 7.59 1 98.69 85 ILE A C 1
ATOM 655 O O . ILE A 1 85 ? 6.859 4.281 6.957 1 98.69 85 ILE A O 1
ATOM 659 N N . VAL A 1 86 ? 8.375 5.617 7.875 1 98.81 86 VAL A N 1
ATOM 660 C CA . VAL A 1 86 ? 9.508 4.824 7.398 1 98.81 86 VAL A CA 1
ATOM 661 C C . VAL A 1 86 ? 9.484 3.445 8.055 1 98.81 86 VAL A C 1
ATOM 663 O O . VAL A 1 86 ? 9.797 2.439 7.414 1 98.81 86 VAL A O 1
ATOM 666 N N . LEU A 1 87 ? 9.125 3.416 9.297 1 98.69 87 LEU A N 1
ATOM 667 C CA . LEU A 1 87 ? 8.984 2.131 9.969 1 98.69 87 LEU A CA 1
ATOM 668 C C . LEU A 1 87 ? 7.934 1.266 9.289 1 98.69 87 LEU A C 1
ATOM 670 O O . LEU A 1 87 ? 8.133 0.061 9.117 1 98.69 87 LEU A O 1
ATOM 674 N N . ALA A 1 88 ? 6.805 1.886 8.945 1 98.56 88 ALA A N 1
ATOM 675 C CA . ALA A 1 88 ? 5.758 1.146 8.25 1 98.56 88 ALA A CA 1
ATOM 676 C C . ALA A 1 88 ? 6.262 0.602 6.918 1 98.56 88 ALA A C 1
ATOM 678 O O . ALA A 1 88 ? 5.938 -0.524 6.535 1 98.56 88 ALA A O 1
ATOM 679 N N . VAL A 1 89 ? 7.062 1.384 6.203 1 98.81 89 VAL A N 1
ATOM 680 C CA . VAL A 1 89 ? 7.66 0.929 4.953 1 98.81 89 VAL A CA 1
ATOM 681 C C . VAL A 1 89 ? 8.586 -0.255 5.219 1 98.81 89 VAL A C 1
ATOM 683 O O . VAL A 1 89 ? 8.586 -1.234 4.469 1 98.81 89 VAL A O 1
ATOM 686 N N . PHE A 1 90 ? 9.281 -0.219 6.285 1 98.75 90 PHE A N 1
ATOM 687 C CA . PHE A 1 90 ? 10.18 -1.309 6.641 1 98.75 90 PHE A CA 1
ATOM 688 C C . PHE A 1 90 ? 9.398 -2.58 6.945 1 98.75 90 PHE A C 1
ATOM 690 O O . PHE A 1 90 ? 9.789 -3.672 6.527 1 98.75 90 PHE A O 1
ATOM 697 N N . VAL A 1 91 ? 8.328 -2.42 7.664 1 98.31 91 VAL A N 1
ATOM 698 C CA . VAL A 1 91 ? 7.488 -3.572 7.984 1 98.31 91 VAL A CA 1
ATOM 699 C C . VAL A 1 91 ? 6.93 -4.18 6.703 1 98.31 91 VAL A C 1
ATOM 701 O O . VAL A 1 91 ? 6.922 -5.402 6.539 1 98.31 91 VAL A O 1
ATOM 704 N N . TYR A 1 92 ? 6.512 -3.342 5.812 1 98.62 92 TYR A N 1
ATOM 705 C CA . TYR A 1 92 ? 5.977 -3.848 4.555 1 98.62 92 TYR A CA 1
ATOM 706 C C . TYR A 1 92 ? 7.047 -4.598 3.771 1 98.62 92 TYR A C 1
ATOM 708 O O . TYR A 1 92 ? 6.82 -5.723 3.316 1 98.62 92 TYR A O 1
ATOM 716 N N . MET A 1 93 ? 8.203 -4.012 3.684 1 98 93 MET A N 1
ATOM 717 C CA . MET A 1 93 ? 9.258 -4.59 2.854 1 98 93 MET A CA 1
ATOM 718 C C . MET A 1 93 ? 9.812 -5.863 3.484 1 98 93 MET A C 1
ATOM 720 O O . MET A 1 93 ? 10.109 -6.828 2.781 1 98 93 MET A O 1
ATOM 724 N N . SER A 1 94 ? 9.977 -5.836 4.77 1 97.25 94 SER A N 1
ATOM 725 C CA . SER A 1 94 ? 10.633 -6.957 5.43 1 97.25 94 SER A CA 1
ATOM 726 C C . SER A 1 94 ? 9.695 -8.141 5.586 1 97.25 94 SER A C 1
ATOM 728 O O . SER A 1 94 ? 10.094 -9.289 5.395 1 97.25 94 SER A O 1
ATOM 730 N N . TYR A 1 95 ? 8.461 -7.828 5.785 1 97 95 TYR A N 1
ATOM 731 C CA . TYR A 1 95 ? 7.605 -8.969 6.102 1 97 95 TYR A CA 1
ATOM 732 C C . TYR A 1 95 ? 6.469 -9.094 5.098 1 97 95 TYR A C 1
ATOM 734 O O . TYR A 1 95 ? 6.324 -10.133 4.441 1 97 95 TYR A O 1
ATOM 742 N N . LEU A 1 96 ? 5.641 -8.109 4.918 1 97.38 96 LEU A N 1
ATOM 743 C CA . LEU A 1 96 ? 4.41 -8.227 4.148 1 97.38 96 LEU A CA 1
ATOM 744 C C . LEU A 1 96 ? 4.711 -8.555 2.689 1 97.38 96 LEU A C 1
ATOM 746 O O . LEU A 1 96 ? 4.105 -9.461 2.117 1 97.38 96 LEU A O 1
ATOM 750 N N . ASP A 1 97 ? 5.625 -7.785 2.164 1 97.19 97 ASP A N 1
ATOM 751 C CA . ASP A 1 97 ? 6.012 -8.047 0.78 1 97.19 97 ASP A CA 1
ATOM 752 C C . ASP A 1 97 ? 6.566 -9.461 0.619 1 97.19 97 ASP A C 1
ATOM 754 O O . ASP A 1 97 ? 6.172 -10.188 -0.294 1 97.19 97 ASP A O 1
ATOM 758 N N . THR A 1 98 ? 7.402 -9.867 1.493 1 96.06 98 THR A N 1
ATOM 759 C CA . THR A 1 98 ? 8.055 -11.164 1.433 1 96.06 98 THR A CA 1
ATOM 760 C C . THR A 1 98 ? 7.043 -12.289 1.612 1 96.06 98 THR A C 1
ATOM 762 O O . THR A 1 98 ? 7.07 -13.281 0.877 1 96.06 98 THR A O 1
ATOM 765 N N . GLU A 1 99 ? 6.211 -12.148 2.57 1 96.19 99 GLU A N 1
ATOM 766 C CA . GLU A 1 99 ? 5.191 -13.164 2.814 1 96.19 99 GLU A CA 1
ATOM 767 C C . GLU A 1 99 ? 4.285 -13.336 1.6 1 96.19 99 GLU A C 1
ATOM 769 O O . GLU A 1 99 ? 3.883 -14.453 1.271 1 96.19 99 GLU A O 1
ATOM 774 N N . LEU A 1 100 ? 3.957 -12.258 0.941 1 97 100 LEU A N 1
ATOM 775 C CA . LEU A 1 100 ? 3.145 -12.344 -0.266 1 97 100 LEU A CA 1
ATOM 776 C C . LEU A 1 100 ? 3.873 -13.117 -1.36 1 97 100 LEU A C 1
ATOM 778 O O . LEU A 1 100 ? 3.293 -14 -1.993 1 97 100 LEU A O 1
ATOM 782 N N . VAL A 1 101 ? 5.141 -12.836 -1.517 1 95.81 101 VAL A N 1
ATOM 783 C CA . VAL A 1 101 ? 5.934 -13.508 -2.541 1 95.81 101 VAL A CA 1
ATOM 784 C C . VAL A 1 101 ? 6.008 -15 -2.24 1 95.81 101 VAL A C 1
ATOM 786 O O . VAL A 1 101 ? 5.871 -15.828 -3.143 1 95.81 101 VAL A O 1
ATOM 789 N N . MET A 1 102 ? 6.184 -15.328 -1.009 1 95.12 102 MET A N 1
ATOM 790 C CA . MET A 1 102 ? 6.266 -16.734 -0.627 1 95.12 102 MET A CA 1
ATOM 791 C C . MET A 1 102 ? 4.949 -17.453 -0.911 1 95.12 102 MET A C 1
ATOM 793 O O . MET A 1 102 ? 4.949 -18.578 -1.394 1 95.12 102 MET A O 1
ATOM 797 N N . ARG A 1 103 ? 3.875 -16.828 -0.678 1 95.06 103 ARG A N 1
ATOM 798 C CA . ARG A 1 103 ? 2.572 -17.422 -0.948 1 95.06 103 ARG A CA 1
ATOM 799 C C . ARG A 1 103 ? 2.322 -17.547 -2.447 1 95.06 103 ARG A C 1
ATOM 801 O O . ARG A 1 103 ? 1.714 -18.516 -2.908 1 95.06 103 ARG A O 1
ATOM 808 N N . ILE A 1 104 ? 2.775 -16.578 -3.207 1 96.69 104 ILE A N 1
ATOM 809 C CA . ILE A 1 104 ? 2.656 -16.625 -4.66 1 96.69 104 ILE A CA 1
ATOM 810 C C . ILE A 1 104 ? 3.467 -17.797 -5.211 1 96.69 104 ILE A C 1
ATOM 812 O O . ILE A 1 104 ? 2.992 -18.531 -6.078 1 96.69 104 ILE A O 1
ATOM 816 N N . GLN A 1 105 ? 4.684 -18.031 -4.695 1 93.88 105 GLN A N 1
ATOM 817 C CA . GLN A 1 105 ? 5.523 -19.141 -5.129 1 93.88 105 GLN A CA 1
ATOM 818 C C . GLN A 1 105 ? 4.887 -20.484 -4.777 1 93.88 105 GLN A C 1
ATOM 820 O O . GLN A 1 105 ? 4.902 -21.422 -5.582 1 93.88 105 GLN A O 1
ATOM 825 N N . ALA A 1 106 ? 4.359 -20.562 -3.602 1 93.75 106 ALA A N 1
ATOM 826 C CA . ALA A 1 106 ? 3.67 -21.781 -3.193 1 93.75 106 ALA A CA 1
ATOM 827 C C . ALA A 1 106 ? 2.467 -22.062 -4.09 1 93.75 106 ALA A C 1
ATOM 829 O O . ALA A 1 106 ? 2.209 -23.203 -4.461 1 93.75 106 ALA A O 1
ATOM 830 N N . PHE A 1 107 ? 1.736 -21.062 -4.422 1 96.25 107 PHE A N 1
ATOM 831 C CA . PHE A 1 107 ? 0.602 -21.188 -5.328 1 96.25 107 PHE A CA 1
ATOM 832 C C . PHE A 1 107 ? 1.048 -21.734 -6.676 1 96.25 107 PHE A C 1
ATOM 834 O O . PHE A 1 107 ? 0.443 -22.672 -7.199 1 96.25 107 PHE A O 1
ATOM 841 N N . ALA A 1 108 ? 2.088 -21.219 -7.25 1 94.94 108 ALA A N 1
ATOM 842 C CA . ALA A 1 108 ? 2.586 -21.672 -8.547 1 94.94 108 ALA A CA 1
ATOM 843 C C . ALA A 1 108 ? 2.969 -23.141 -8.5 1 94.94 108 ALA A C 1
ATOM 845 O O . ALA A 1 108 ? 2.74 -23.891 -9.461 1 94.94 108 ALA A O 1
ATOM 846 N N . ARG A 1 109 ? 3.477 -23.578 -7.391 1 92.19 109 ARG A N 1
ATOM 847 C CA . ARG A 1 109 ? 3.916 -24.953 -7.254 1 92.19 109 ARG A CA 1
ATOM 848 C C . ARG A 1 109 ? 2.725 -25.906 -7.105 1 92.19 109 ARG A C 1
ATOM 850 O O . ARG A 1 109 ? 2.783 -27.062 -7.527 1 92.19 109 ARG A O 1
ATOM 857 N N . ASN A 1 110 ? 1.633 -25.375 -6.574 1 93.38 110 ASN A N 1
ATOM 858 C CA . ASN A 1 110 ? 0.559 -26.266 -6.164 1 93.38 110 ASN A CA 1
ATOM 859 C C . ASN A 1 110 ? -0.687 -26.078 -7.027 1 93.38 110 ASN A C 1
ATOM 861 O O . ASN A 1 110 ? -1.664 -26.828 -6.883 1 93.38 110 ASN A O 1
ATOM 865 N N . ALA A 1 111 ? -0.672 -25.172 -7.906 1 91.81 111 ALA A N 1
ATOM 866 C CA . ALA A 1 111 ? -1.867 -24.797 -8.656 1 91.81 111 ALA A CA 1
ATOM 867 C C . ALA A 1 111 ? -2.412 -25.969 -9.453 1 91.81 111 ALA A C 1
ATOM 869 O O . ALA A 1 111 ? -3.627 -26.109 -9.625 1 91.81 111 ALA A O 1
ATOM 870 N N . ALA A 1 112 ? -1.623 -26.922 -9.906 1 89.31 112 ALA A N 1
ATOM 871 C CA . ALA A 1 112 ? -2.039 -28.031 -10.758 1 89.31 112 ALA A CA 1
ATOM 872 C C . ALA A 1 112 ? -2.697 -29.125 -9.938 1 89.31 112 ALA A C 1
ATOM 874 O O . ALA A 1 112 ? -3.547 -29.859 -10.445 1 89.31 112 ALA A O 1
ATOM 875 N N . THR A 1 113 ? -2.43 -29.188 -8.688 1 92.31 113 THR A N 1
ATOM 876 C CA . THR A 1 113 ? -2.854 -30.359 -7.914 1 92.31 113 THR A CA 1
ATOM 877 C C . THR A 1 113 ? -3.852 -29.953 -6.836 1 92.31 113 THR A C 1
ATOM 879 O O . THR A 1 113 ? -4.535 -30.812 -6.262 1 92.31 113 THR A O 1
ATOM 882 N N . ASP A 1 114 ? -3.9 -28.672 -6.527 1 92.31 114 ASP A N 1
ATOM 883 C CA . ASP A 1 114 ? -4.762 -28.188 -5.449 1 92.31 114 ASP A CA 1
ATOM 884 C C . ASP A 1 114 ? -5.66 -27.062 -5.934 1 92.31 114 ASP A C 1
ATOM 886 O O . ASP A 1 114 ? -5.195 -25.938 -6.168 1 92.31 114 ASP A O 1
ATOM 890 N N . GLU A 1 115 ? -6.934 -27.281 -5.926 1 87.38 115 GLU A N 1
ATOM 891 C CA . GLU A 1 115 ? -7.902 -26.312 -6.43 1 87.38 115 GLU A CA 1
ATOM 892 C C . GLU A 1 115 ? -7.992 -25.094 -5.508 1 87.38 115 GLU A C 1
ATOM 894 O O . GLU A 1 115 ? -8.422 -24.016 -5.934 1 87.38 115 GLU A O 1
ATOM 899 N N . ASN A 1 116 ? -7.555 -25.188 -4.258 1 89.94 116 ASN A N 1
ATOM 900 C CA . ASN A 1 116 ? -7.652 -24.109 -3.279 1 89.94 116 ASN A CA 1
ATOM 901 C C . ASN A 1 116 ? -6.297 -23.453 -3.039 1 89.94 116 ASN A C 1
ATOM 903 O O . ASN A 1 116 ? -6.125 -22.703 -2.068 1 89.94 116 ASN A O 1
ATOM 907 N N . ALA A 1 117 ? -5.387 -23.703 -3.994 1 93 117 ALA A N 1
ATOM 908 C CA . ALA A 1 117 ? -4.012 -23.25 -3.785 1 93 117 ALA A CA 1
ATOM 909 C C . ALA A 1 117 ? -3.93 -21.734 -3.756 1 93 117 ALA A C 1
ATOM 911 O O . ALA A 1 117 ? -3.002 -21.156 -3.172 1 93 117 ALA A O 1
ATOM 912 N N . PHE A 1 118 ? -4.977 -21.047 -4.297 1 93.12 118 PHE A N 1
ATOM 913 C CA . PHE A 1 118 ? -4.941 -19.594 -4.398 1 93.12 118 PHE A CA 1
ATOM 914 C C . PHE A 1 118 ? -5.473 -18.953 -3.127 1 93.12 118 PHE A C 1
ATOM 916 O O . PHE A 1 118 ? -5.227 -17.766 -2.875 1 93.12 118 PHE A O 1
ATOM 923 N N . GLN A 1 119 ? -6.125 -19.625 -2.234 1 92.06 119 GLN A N 1
ATOM 924 C CA . GLN A 1 119 ? -6.828 -19.078 -1.082 1 92.06 119 GLN A CA 1
ATOM 925 C C . GLN A 1 119 ? -5.859 -18.375 -0.13 1 92.06 119 GLN A C 1
ATOM 927 O O . GLN A 1 119 ? -6.129 -17.266 0.338 1 92.06 119 GLN A O 1
ATOM 932 N N . PRO A 1 120 ? -4.688 -18.922 0.062 1 93.06 120 PRO A N 1
ATOM 933 C CA . PRO A 1 120 ? -3.756 -18.219 0.95 1 93.06 120 PRO A CA 1
ATOM 934 C C . PRO A 1 120 ? -3.254 -16.906 0.36 1 93.06 120 PRO A C 1
ATOM 936 O O . PRO A 1 120 ? -3.031 -15.93 1.095 1 93.06 120 PRO A O 1
ATOM 939 N N . VAL A 1 121 ? -3.049 -16.875 -0.971 1 95.12 121 VAL A N 1
ATOM 940 C CA . VAL A 1 121 ? -2.633 -15.656 -1.638 1 95.12 121 VAL A CA 1
ATOM 941 C C . VAL A 1 121 ? -3.73 -14.602 -1.51 1 95.12 121 VAL A C 1
ATOM 943 O O . VAL A 1 121 ? -3.461 -13.453 -1.136 1 95.12 121 VAL A O 1
ATOM 946 N N . TYR A 1 122 ? -4.938 -15 -1.698 1 92.81 122 TYR A N 1
ATOM 947 C CA . TYR A 1 122 ? -6.086 -14.102 -1.655 1 92.81 122 TYR A CA 1
ATOM 948 C C . TYR A 1 122 ? -6.258 -13.5 -0.266 1 92.81 122 TYR A C 1
ATOM 950 O O . TYR A 1 122 ? -6.406 -12.281 -0.122 1 92.81 122 TYR A O 1
ATOM 958 N N . GLN A 1 123 ? -6.27 -14.352 0.676 1 91.56 123 GLN A N 1
ATOM 959 C CA . GLN A 1 123 ? -6.43 -13.891 2.051 1 91.56 123 GLN A CA 1
ATOM 960 C C . GLN A 1 123 ? -5.332 -12.898 2.43 1 91.56 123 GLN A C 1
ATOM 962 O O . GLN A 1 123 ? -5.598 -11.891 3.09 1 91.56 123 GLN A O 1
ATOM 967 N N . PHE A 1 124 ? -4.145 -13.156 2.066 1 94.62 124 PHE A N 1
ATOM 968 C CA . PHE A 1 124 ? -3.035 -12.281 2.43 1 94.62 124 PHE A CA 1
ATOM 969 C C . PHE A 1 124 ? -3.096 -10.977 1.642 1 94.62 124 PHE A C 1
ATOM 971 O O . PHE A 1 124 ? -2.738 -9.914 2.158 1 94.62 124 PHE A O 1
ATOM 978 N N . GLU A 1 125 ? -3.574 -11.086 0.398 1 95.38 125 GLU A N 1
ATOM 979 C CA . GLU A 1 125 ? -3.777 -9.875 -0.388 1 95.38 125 GLU A CA 1
ATOM 980 C C . GLU A 1 125 ? -4.773 -8.938 0.288 1 95.38 125 GLU A C 1
ATOM 982 O O . GLU A 1 125 ? -4.594 -7.719 0.286 1 95.38 125 GLU A O 1
ATOM 987 N N . LEU A 1 126 ? -5.812 -9.516 0.85 1 93.62 126 LEU A N 1
ATOM 988 C CA . LEU A 1 126 ? -6.777 -8.695 1.575 1 93.62 126 LEU A CA 1
ATOM 989 C C . LEU A 1 126 ? -6.129 -8.023 2.777 1 93.62 126 LEU A C 1
ATOM 991 O O . LEU A 1 126 ? -6.43 -6.871 3.086 1 93.62 126 LEU A O 1
ATOM 995 N N . PHE A 1 127 ? -5.312 -8.734 3.404 1 94.69 127 PHE A N 1
ATOM 996 C CA . PHE A 1 127 ? -4.562 -8.18 4.523 1 94.69 127 PHE A CA 1
ATOM 997 C C . PHE A 1 127 ? -3.664 -7.039 4.059 1 94.69 127 PHE A C 1
ATOM 999 O O . PHE A 1 127 ? -3.59 -5.992 4.711 1 94.69 127 PHE A O 1
ATOM 1006 N N . VAL A 1 128 ? -2.977 -7.227 2.918 1 97.25 128 VAL A N 1
ATOM 1007 C CA . VAL A 1 128 ? -2.096 -6.207 2.363 1 97.25 128 VAL A CA 1
ATOM 1008 C C . VAL A 1 128 ? -2.91 -4.973 1.983 1 97.25 128 VAL A C 1
ATOM 1010 O O . VAL A 1 128 ? -2.484 -3.84 2.227 1 97.25 128 VAL A O 1
ATOM 1013 N N . VAL A 1 129 ? -4.074 -5.164 1.426 1 97.44 129 VAL A N 1
ATOM 1014 C CA . VAL A 1 129 ? -4.953 -4.055 1.081 1 97.44 129 VAL A CA 1
ATOM 1015 C C . VAL A 1 129 ? -5.293 -3.254 2.336 1 97.44 129 VAL A C 1
ATOM 1017 O O . VAL A 1 129 ? -5.23 -2.023 2.332 1 97.44 129 VAL A O 1
ATOM 1020 N N . THR A 1 130 ? -5.641 -3.992 3.344 1 97.56 130 THR A N 1
ATOM 1021 C CA . THR A 1 130 ? -5.953 -3.34 4.609 1 97.56 130 THR A CA 1
ATOM 1022 C C . THR A 1 130 ? -4.758 -2.539 5.117 1 97.56 130 THR A C 1
ATOM 1024 O O . THR A 1 130 ? -4.91 -1.403 5.57 1 97.56 130 THR A O 1
ATOM 1027 N N . PHE A 1 131 ? -3.619 -3.127 5.062 1 97.81 131 PHE A N 1
ATOM 1028 C CA . PHE A 1 131 ? -2.406 -2.422 5.461 1 97.81 131 PHE A CA 1
ATOM 1029 C C . PHE A 1 131 ? -2.234 -1.142 4.652 1 97.81 131 PHE A C 1
ATOM 1031 O O . PHE A 1 131 ? -1.938 -0.084 5.211 1 97.81 131 PHE A O 1
ATOM 1038 N N . ILE A 1 132 ? -2.406 -1.205 3.338 1 98.69 132 ILE A N 1
ATOM 1039 C CA . ILE A 1 132 ? -2.209 -0.068 2.445 1 98.69 132 ILE A CA 1
ATOM 1040 C C . ILE A 1 132 ? -3.139 1.073 2.85 1 98.69 132 ILE A C 1
ATOM 1042 O O . ILE A 1 132 ? -2.701 2.217 3.002 1 98.69 132 ILE A O 1
ATOM 1046 N N . VAL A 1 133 ? -4.352 0.743 3.066 1 98.81 133 VAL A N 1
ATOM 1047 C CA . VAL A 1 133 ? -5.336 1.754 3.438 1 98.81 133 VAL A CA 1
ATOM 1048 C C . VAL A 1 133 ? -4.969 2.361 4.789 1 98.81 133 VAL A C 1
ATOM 1050 O O . VAL A 1 133 ? -4.941 3.586 4.941 1 98.81 133 VAL A O 1
ATOM 1053 N N . LEU A 1 134 ? -4.637 1.502 5.73 1 98.75 134 LEU A N 1
ATOM 1054 C CA . LEU A 1 134 ? -4.32 1.974 7.074 1 98.75 134 LEU A CA 1
ATOM 1055 C C . LEU A 1 134 ? -3.027 2.779 7.078 1 98.75 134 LEU A C 1
ATOM 1057 O O . LEU A 1 134 ? -2.885 3.73 7.848 1 98.75 134 LEU A O 1
ATOM 1061 N N . PHE A 1 135 ? -2.117 2.355 6.281 1 98.75 135 PHE A N 1
ATOM 1062 C CA . PHE A 1 135 ? -0.872 3.102 6.137 1 98.75 135 PHE A CA 1
ATOM 1063 C C . PHE A 1 135 ? -1.143 4.516 5.641 1 98.75 135 PHE A C 1
ATOM 1065 O O . PHE A 1 135 ? -0.619 5.484 6.195 1 98.75 135 PHE A O 1
ATOM 1072 N N . GLY A 1 136 ? -1.966 4.66 4.574 1 98.75 136 GLY A N 1
ATOM 1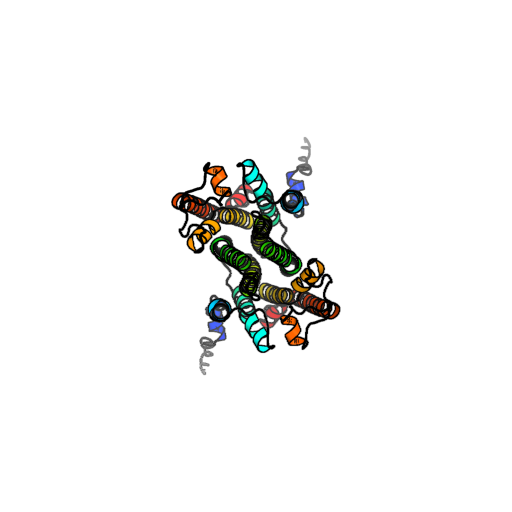073 C CA . GLY A 1 136 ? -2.359 5.973 4.094 1 98.75 136 GLY A CA 1
ATOM 1074 C C . GLY A 1 136 ? -3.07 6.809 5.141 1 98.75 136 GLY A C 1
ATOM 1075 O O . GLY A 1 136 ? -2.76 7.988 5.32 1 98.75 136 GLY A O 1
ATOM 1076 N N . LEU A 1 137 ? -3.945 6.18 5.852 1 98.75 137 LEU A N 1
ATOM 1077 C CA . LEU A 1 137 ? -4.699 6.887 6.879 1 98.75 137 LEU A CA 1
ATOM 1078 C C . LEU A 1 137 ? -3.789 7.32 8.023 1 98.75 137 LEU A C 1
ATOM 1080 O O . LEU A 1 137 ? -3.926 8.43 8.539 1 98.75 137 LEU A O 1
ATOM 1084 N N . MET A 1 138 ? -2.916 6.414 8.398 1 98.62 138 MET A N 1
ATOM 1085 C CA . MET A 1 138 ? -1.982 6.758 9.469 1 98.62 138 MET A CA 1
ATOM 1086 C C . MET A 1 138 ? -1.082 7.914 9.055 1 98.62 138 MET A C 1
ATOM 1088 O O . MET A 1 138 ? -0.845 8.836 9.836 1 98.62 138 MET A O 1
ATOM 1092 N N . ALA A 1 139 ? -0.612 7.848 7.848 1 98.69 139 ALA A N 1
ATOM 1093 C CA . ALA A 1 139 ? 0.216 8.945 7.352 1 98.69 139 ALA A CA 1
ATOM 1094 C C . ALA A 1 139 ? -0.563 10.258 7.328 1 98.69 139 ALA A C 1
ATOM 1096 O O . ALA A 1 139 ? -0.035 11.305 7.699 1 98.69 139 ALA A O 1
ATOM 1097 N N . TYR A 1 140 ? -1.813 10.188 6.906 1 98.31 140 TYR A N 1
ATOM 1098 C CA . TYR A 1 140 ? -2.695 11.352 6.91 1 98.31 140 TYR A CA 1
ATOM 1099 C C . TYR A 1 140 ? -2.85 11.914 8.32 1 98.31 140 TYR A C 1
ATOM 1101 O O . TYR A 1 140 ? -2.758 13.125 8.523 1 98.31 140 TYR A O 1
ATOM 1109 N N . ARG A 1 141 ? -3.014 11.008 9.258 1 97.75 141 ARG A N 1
ATOM 1110 C CA . ARG A 1 141 ? -3.145 11.375 10.664 1 97.75 141 ARG A CA 1
ATOM 1111 C C . ARG A 1 141 ? -1.861 12.016 11.18 1 97.75 141 ARG A C 1
ATOM 1113 O O . ARG A 1 141 ? -1.903 13.047 11.852 1 97.75 141 ARG A O 1
ATOM 1120 N N . LEU A 1 142 ? -0.792 11.477 10.82 1 97.5 142 LEU A N 1
ATOM 1121 C CA . LEU A 1 142 ? 0.51 11.945 11.281 1 97.5 142 LEU A CA 1
ATOM 1122 C C . LEU A 1 142 ? 0.848 13.297 10.664 1 97.5 142 LEU A C 1
ATOM 1124 O O . LEU A 1 142 ? 1.631 14.07 11.227 1 97.5 142 LEU A O 1
ATOM 1128 N N . GLY A 1 143 ? 0.29 13.523 9.523 1 96.44 143 GLY A N 1
ATOM 1129 C CA . GLY A 1 143 ? 0.492 14.812 8.875 1 96.44 143 GLY A CA 1
ATOM 1130 C C . GLY A 1 143 ? -0.332 15.922 9.5 1 96.44 143 GLY A C 1
ATOM 1131 O O . GLY A 1 143 ? -0.092 17.109 9.227 1 96.44 143 GLY A O 1
ATOM 1132 N N . GLY A 1 144 ? -1.332 15.508 10.273 1 95.5 144 GLY A N 1
ATOM 1133 C CA . GLY A 1 144 ? -2.152 16.516 10.93 1 95.5 144 GLY A CA 1
ATOM 1134 C C . GLY A 1 144 ? -3.633 16.359 10.641 1 95.5 144 GLY A C 1
ATOM 1135 O O . GLY A 1 144 ? -4.441 17.203 11.031 1 95.5 144 GLY A O 1
ATOM 1136 N N . GLY A 1 145 ? -3.977 15.344 10 1 94.81 145 GLY A N 1
ATOM 1137 C CA . GLY A 1 145 ? -5.391 15.109 9.742 1 94.81 145 GLY A CA 1
ATOM 1138 C C . GLY A 1 145 ? -6.227 15.039 11 1 94.81 145 GLY A C 1
ATOM 1139 O O . GLY A 1 145 ? -5.82 14.422 11.984 1 94.81 145 GLY A O 1
ATOM 1140 N N . ARG A 1 146 ? -7.332 15.672 10.93 1 93.19 146 ARG A N 1
ATOM 1141 C CA . ARG A 1 146 ? -8.234 15.656 12.07 1 93.19 146 ARG A CA 1
ATOM 1142 C C . ARG A 1 146 ? -8.898 14.297 12.227 1 93.19 146 ARG A C 1
ATOM 1144 O O . ARG A 1 146 ? -9.102 13.578 11.242 1 93.19 146 ARG A O 1
ATOM 1151 N N . THR A 1 147 ? -9.266 13.992 13.43 1 93.12 147 THR A N 1
ATOM 1152 C CA . THR A 1 147 ? -9.891 12.719 13.766 1 93.12 147 THR A CA 1
ATOM 1153 C C . THR A 1 147 ? -11.102 12.461 12.883 1 93.12 147 THR A C 1
ATOM 1155 O O . THR A 1 147 ? -11.234 11.391 12.289 1 93.12 147 THR A O 1
ATOM 1158 N N . ALA A 1 148 ? -11.922 13.43 12.75 1 93.06 148 ALA A N 1
ATOM 1159 C CA . ALA A 1 148 ? -13.148 13.289 11.969 1 93.06 148 ALA A CA 1
ATOM 1160 C C . ALA A 1 148 ? -12.844 13 10.5 1 93.06 148 ALA A C 1
ATOM 1162 O O . ALA A 1 148 ? -13.492 12.164 9.883 1 93.06 148 ALA A O 1
ATOM 1163 N N . ASN A 1 149 ? -11.844 13.633 9.977 1 95.25 149 ASN A N 1
ATOM 1164 C CA . ASN A 1 149 ? -11.469 13.43 8.586 1 95.25 149 ASN A CA 1
ATOM 1165 C C . ASN A 1 149 ? -10.852 12.055 8.359 1 95.25 149 ASN A C 1
ATOM 1167 O O . ASN A 1 149 ? -11.117 11.406 7.348 1 95.25 149 ASN A O 1
ATOM 1171 N N . VAL A 1 150 ? -10.078 11.672 9.32 1 96.88 150 VAL A N 1
ATOM 1172 C CA . VAL A 1 150 ? -9.469 10.352 9.211 1 96.88 150 VAL A CA 1
ATOM 1173 C C . VAL A 1 150 ? -10.555 9.281 9.266 1 96.88 150 VAL A C 1
ATOM 1175 O O . VAL A 1 150 ? -10.531 8.328 8.477 1 96.88 150 VAL A O 1
ATOM 1178 N N . LEU A 1 151 ? -11.523 9.5 10.078 1 96.12 151 LEU A N 1
ATOM 1179 C CA . LEU A 1 151 ? -12.602 8.523 10.242 1 96.12 151 LEU A CA 1
ATOM 1180 C C . LEU A 1 151 ? -13.445 8.438 8.977 1 96.12 151 LEU A C 1
ATOM 1182 O O . LEU A 1 151 ? -13.672 7.344 8.453 1 96.12 151 LEU A O 1
ATOM 1186 N N . LYS A 1 152 ? -13.867 9.555 8.508 1 96.88 152 LYS A N 1
ATOM 1187 C CA . LYS A 1 152 ? -14.719 9.484 7.32 1 96.88 152 LYS A CA 1
ATOM 1188 C C . LYS A 1 152 ? -13.938 8.969 6.113 1 96.88 152 LYS A C 1
ATOM 1190 O O . LYS A 1 152 ? -14.484 8.25 5.273 1 96.88 152 LYS A O 1
ATOM 1195 N N . THR A 1 153 ? -12.68 9.375 6.031 1 98.44 153 THR A N 1
ATOM 1196 C CA . THR A 1 153 ? -11.844 8.867 4.945 1 98.44 153 THR A CA 1
ATOM 1197 C C . THR A 1 153 ? -11.703 7.348 5.043 1 98.44 153 THR A C 1
ATOM 1199 O O . THR A 1 153 ? -11.789 6.648 4.031 1 98.44 153 THR A O 1
ATOM 1202 N N . GLY A 1 154 ? -11.508 6.852 6.273 1 98.62 154 GLY A N 1
ATOM 1203 C CA . GLY A 1 154 ? -11.391 5.418 6.484 1 98.62 154 GLY A CA 1
ATOM 1204 C C . GLY A 1 154 ? -12.664 4.66 6.141 1 98.62 154 GLY A C 1
ATOM 1205 O O . GLY A 1 154 ? -12.609 3.619 5.488 1 98.62 154 GLY A O 1
ATOM 1206 N N . ILE A 1 155 ? -13.773 5.172 6.512 1 98.38 155 ILE A N 1
ATOM 1207 C CA . ILE A 1 155 ? -15.055 4.547 6.219 1 98.38 155 ILE A CA 1
ATOM 1208 C C . ILE A 1 155 ? -15.297 4.539 4.707 1 98.38 155 ILE A C 1
ATOM 1210 O O . ILE A 1 155 ? -15.711 3.527 4.145 1 98.38 155 ILE A O 1
ATOM 1214 N N . ALA A 1 156 ? -14.992 5.625 4.121 1 98.81 156 ALA A N 1
ATOM 1215 C CA . ALA A 1 156 ? -15.141 5.699 2.67 1 98.81 156 ALA A CA 1
ATOM 1216 C C . ALA A 1 156 ? -14.203 4.715 1.975 1 98.81 156 ALA A C 1
ATOM 1218 O O . ALA A 1 156 ? -14.594 4.066 0.997 1 98.81 156 ALA A O 1
ATOM 1219 N N . ALA A 1 157 ? -13 4.621 2.473 1 98.88 157 ALA A N 1
ATOM 1220 C CA . ALA A 1 157 ? -12.039 3.684 1.893 1 98.88 157 ALA A CA 1
ATOM 1221 C C . ALA A 1 157 ? -12.531 2.244 2.023 1 98.88 157 ALA A C 1
ATOM 1223 O O . ALA A 1 157 ? -12.383 1.446 1.096 1 98.88 157 ALA A O 1
ATOM 1224 N N . ILE A 1 158 ? -13.094 1.933 3.143 1 98.75 158 ILE A N 1
ATOM 1225 C CA . ILE A 1 158 ? -13.648 0.601 3.346 1 98.75 158 ILE A CA 1
ATOM 1226 C C . ILE A 1 158 ? -14.75 0.34 2.318 1 98.75 158 ILE A C 1
ATOM 1228 O O . ILE A 1 158 ? -14.797 -0.729 1.706 1 98.75 158 ILE A O 1
ATOM 1232 N N . LEU A 1 159 ? -15.57 1.307 2.082 1 98.69 159 LEU A N 1
ATOM 1233 C CA . LEU A 1 159 ? -16.641 1.174 1.101 1 98.69 159 LEU A CA 1
ATOM 1234 C C . LEU A 1 159 ? -16.078 0.912 -0.291 1 98.69 159 LEU A C 1
ATOM 1236 O O . LEU A 1 159 ? -16.625 0.107 -1.047 1 98.69 159 LEU A O 1
ATOM 1240 N N . VAL A 1 160 ? -14.984 1.519 -0.571 1 98.81 160 VAL A N 1
ATOM 1241 C CA . VAL A 1 160 ? -14.344 1.304 -1.863 1 98.81 160 VAL A CA 1
ATOM 1242 C C . VAL A 1 160 ? -13.781 -0.114 -1.933 1 98.81 160 VAL A C 1
ATOM 1244 O O . VAL A 1 160 ? -13.961 -0.813 -2.932 1 98.81 160 VAL A O 1
ATOM 1247 N N . VAL A 1 161 ? -13.172 -0.535 -0.882 1 98.31 161 VAL A N 1
ATOM 1248 C CA . VAL A 1 161 ? -12.523 -1.841 -0.845 1 98.31 161 VAL A CA 1
ATOM 1249 C C . VAL A 1 161 ? -13.562 -2.941 -1.037 1 98.31 161 VAL A C 1
ATOM 1251 O O . VAL A 1 161 ? -13.312 -3.932 -1.728 1 98.31 161 VAL A O 1
ATOM 1254 N N . ILE A 1 162 ? -14.766 -2.738 -0.517 1 97.19 162 ILE A N 1
ATOM 1255 C CA . ILE A 1 162 ? -15.758 -3.809 -0.563 1 97.19 162 ILE A CA 1
ATOM 1256 C C . ILE A 1 162 ? -16.719 -3.566 -1.721 1 97.19 162 ILE A C 1
ATOM 1258 O O . ILE A 1 162 ? -17.75 -4.23 -1.823 1 97.19 162 ILE A O 1
ATOM 1262 N N . SER A 1 163 ? -16.453 -2.641 -2.607 1 97.81 163 SER A N 1
ATOM 1263 C CA . SER A 1 163 ? -17.391 -2.205 -3.645 1 97.81 163 SER A CA 1
ATOM 1264 C C . SER A 1 163 ? -17.484 -3.234 -4.766 1 97.81 163 SER A C 1
ATOM 1266 O O . SER A 1 163 ? -18.422 -3.201 -5.562 1 97.81 163 SER A O 1
ATOM 1268 N N . GLY A 1 164 ? -16.453 -4.066 -4.852 1 97.06 164 GLY A N 1
ATOM 1269 C CA . GLY A 1 164 ? -16.422 -5 -5.965 1 97.06 164 GLY A CA 1
ATOM 1270 C C . GLY A 1 164 ? -15.734 -4.434 -7.195 1 97.06 164 GLY A C 1
ATOM 1271 O O . GLY A 1 164 ? -15.805 -5.02 -8.281 1 97.06 164 GLY A O 1
ATOM 1272 N N . ALA A 1 165 ? -15.047 -3.322 -7.039 1 97.25 165 ALA A N 1
ATOM 1273 C CA . ALA A 1 165 ? -14.328 -2.721 -8.164 1 97.25 165 ALA A CA 1
ATOM 1274 C C . ALA A 1 165 ? -13.305 -3.689 -8.742 1 97.25 165 ALA A C 1
ATOM 1276 O O . ALA A 1 165 ? -13.188 -3.828 -9.961 1 97.25 165 ALA A O 1
ATOM 1277 N N . ASN A 1 166 ? -12.602 -4.359 -7.879 1 96.31 166 ASN A N 1
ATOM 1278 C CA . ASN A 1 166 ? -11.594 -5.312 -8.344 1 96.31 166 ASN A CA 1
ATOM 1279 C C . ASN A 1 166 ? -12.234 -6.5 -9.047 1 96.31 166 ASN A C 1
ATOM 1281 O O . ASN A 1 166 ? -11.68 -7.023 -10.016 1 96.31 166 ASN A O 1
ATOM 1285 N N . ASP A 1 167 ? -13.43 -6.91 -8.641 1 95.75 167 ASP A N 1
ATOM 1286 C CA . ASP A 1 167 ? -14.141 -8.008 -9.281 1 95.75 167 ASP A CA 1
ATOM 1287 C C . ASP A 1 167 ? -14.516 -7.648 -10.719 1 95.75 167 ASP A C 1
ATOM 1289 O O . ASP A 1 167 ? -14.352 -8.461 -11.633 1 95.75 167 ASP A O 1
ATOM 1293 N N . LEU A 1 168 ? -15 -6.488 -10.852 1 97 168 LEU A N 1
ATOM 1294 C CA . LEU A 1 168 ? -15.453 -6.035 -12.164 1 97 168 LEU A CA 1
ATOM 1295 C C . LEU A 1 168 ? -14.266 -5.789 -13.094 1 97 168 LEU A C 1
ATOM 1297 O O . LEU A 1 168 ? -14.328 -6.102 -14.289 1 97 168 LEU A O 1
ATOM 1301 N N . THR A 1 169 ? -13.219 -5.273 -12.578 1 96.44 169 THR A N 1
ATOM 1302 C CA . THR A 1 169 ? -12.039 -5.074 -13.406 1 96.44 169 THR A CA 1
ATOM 1303 C C . THR A 1 169 ? -11.406 -6.414 -13.781 1 96.44 169 THR A C 1
ATOM 1305 O O . THR A 1 169 ? -10.914 -6.582 -14.898 1 96.44 169 THR A O 1
ATOM 1308 N N . PHE A 1 170 ? -11.406 -7.301 -12.836 1 94.75 170 PHE A N 1
ATOM 1309 C CA . PHE A 1 170 ? -10.953 -8.648 -13.164 1 94.75 170 PHE A CA 1
ATOM 1310 C C . PHE A 1 170 ? -11.781 -9.242 -14.289 1 94.75 170 PHE A C 1
ATOM 1312 O O . PHE A 1 170 ? -11.234 -9.82 -15.234 1 94.75 170 PHE A O 1
ATOM 1319 N N . TRP A 1 171 ? -13.07 -9.086 -14.156 1 95.12 171 TRP A N 1
ATOM 1320 C CA . TRP A 1 171 ? -13.977 -9.555 -15.195 1 95.12 171 TRP A CA 1
ATOM 1321 C C . TRP A 1 171 ? -13.664 -8.891 -16.531 1 95.12 171 TRP A C 1
ATOM 1323 O O . TRP A 1 171 ? -13.594 -9.562 -17.562 1 95.12 171 TRP A O 1
ATOM 1333 N N . ALA A 1 172 ? -13.383 -7.629 -16.562 1 94.38 172 ALA A N 1
ATOM 1334 C CA . ALA A 1 172 ? -13.211 -6.848 -17.781 1 94.38 172 ALA A CA 1
ATOM 1335 C C . ALA A 1 172 ? -11.859 -7.133 -18.438 1 94.38 172 ALA A C 1
ATOM 1337 O O . ALA A 1 172 ? -11.766 -7.246 -19.656 1 94.38 172 ALA A O 1
ATOM 1338 N N . LEU A 1 173 ? -10.789 -7.398 -17.609 1 91.38 173 LEU A N 1
ATOM 1339 C CA . LEU A 1 173 ? -9.422 -7.445 -18.141 1 91.38 173 LEU A CA 1
ATOM 1340 C C . LEU A 1 173 ? -8.977 -8.883 -18.359 1 91.38 173 LEU A C 1
ATOM 1342 O O . LEU A 1 173 ? -8.031 -9.133 -19.109 1 91.38 173 LEU A O 1
ATOM 1346 N N . ASN A 1 174 ? -9.633 -9.727 -17.609 1 90.44 174 ASN A N 1
ATOM 1347 C CA . ASN A 1 174 ? -9.258 -11.133 -17.781 1 90.44 174 ASN A CA 1
ATOM 1348 C C . ASN A 1 174 ? -9.727 -11.672 -19.141 1 90.44 174 ASN A C 1
ATOM 1350 O O . ASN A 1 174 ? -10.922 -11.648 -19.438 1 90.44 174 ASN A O 1
ATOM 1354 N N . ASP A 1 175 ? -8.766 -12.188 -19.875 1 85.81 175 ASP A N 1
ATOM 1355 C CA . ASP A 1 175 ? -9.109 -12.703 -21.203 1 85.81 175 ASP A CA 1
ATOM 1356 C C . ASP A 1 175 ? -8.969 -14.219 -21.25 1 85.81 175 ASP A C 1
ATOM 1358 O O . ASP A 1 175 ? -9.172 -14.828 -22.312 1 85.81 175 ASP A O 1
ATOM 1362 N N . VAL A 1 176 ? -8.602 -14.75 -20.172 1 81.44 176 VAL A N 1
ATOM 1363 C CA . VAL A 1 176 ? -8.422 -16.203 -20.172 1 81.44 176 VAL A CA 1
ATOM 1364 C C . VAL A 1 176 ? -9.469 -16.844 -19.266 1 81.44 176 VAL A C 1
ATOM 1366 O O . VAL A 1 176 ? -9.227 -17.094 -18.078 1 81.44 176 VAL A O 1
ATOM 1369 N N . TRP A 1 177 ? -10.547 -17 -19.875 1 81.44 177 TRP A N 1
ATOM 1370 C CA . TRP A 1 177 ? -11.617 -17.672 -19.156 1 81.44 177 TRP A CA 1
ATOM 1371 C C . TRP A 1 177 ? -11.711 -19.141 -19.547 1 81.44 177 TRP A C 1
ATOM 1373 O O . TRP A 1 177 ? -11.523 -19.484 -20.719 1 81.44 177 TRP A O 1
ATOM 1383 N N . SER A 1 178 ? -11.773 -19.984 -18.625 1 68.81 178 SER A N 1
ATOM 1384 C CA . SER A 1 178 ? -11.805 -21.422 -18.828 1 68.81 178 SER A CA 1
ATOM 1385 C C . SER A 1 178 ? -12.805 -21.797 -19.922 1 68.81 178 SER A C 1
ATOM 1387 O O . SER A 1 178 ? -12.531 -22.688 -20.734 1 68.81 178 SER A O 1
ATOM 1389 N N . ALA A 1 179 ? -13.852 -21.172 -20 1 68.94 179 ALA A N 1
ATOM 1390 C CA . ALA A 1 179 ? -14.906 -21.547 -20.938 1 68.94 179 ALA A CA 1
ATOM 1391 C C . ALA A 1 179 ? -14.773 -20.781 -22.25 1 68.94 179 ALA A C 1
ATOM 1393 O O . ALA A 1 179 ? -15.57 -20.969 -23.172 1 68.94 179 ALA A O 1
ATOM 1394 N N . GLY A 1 180 ? -13.789 -19.984 -22.312 1 78.75 180 GLY A N 1
ATOM 1395 C CA . GLY A 1 180 ? -13.5 -19.266 -23.547 1 78.75 180 GLY A CA 1
ATOM 1396 C C . GLY A 1 180 ? -14.344 -18.031 -23.734 1 78.75 180 GLY A C 1
ATOM 1397 O O . GLY A 1 180 ? -14.18 -17.281 -24.703 1 78.75 180 GLY A O 1
ATOM 1398 N N . THR A 1 181 ? -15.367 -17.906 -22.812 1 86.88 181 THR A N 1
ATOM 1399 C CA . THR A 1 181 ? -16.219 -16.719 -22.875 1 86.88 181 THR A CA 1
ATOM 1400 C C . THR A 1 181 ? -16.281 -16.031 -21.516 1 86.88 181 THR A C 1
ATOM 1402 O O . THR A 1 181 ? -16.078 -16.672 -20.484 1 86.88 181 THR A O 1
ATOM 1405 N N . LYS A 1 182 ? -16.484 -14.797 -21.625 1 91.31 182 LYS A N 1
ATOM 1406 C CA . LYS A 1 182 ? -16.641 -14.039 -20.375 1 91.31 182 LYS A CA 1
ATOM 1407 C C . LYS A 1 182 ? -17.922 -14.453 -19.641 1 91.31 182 LYS A C 1
ATOM 1409 O O . LYS A 1 182 ? -18.984 -14.539 -20.25 1 91.31 182 LYS A O 1
ATOM 1414 N N . PRO A 1 183 ? -17.812 -14.711 -18.406 1 92.88 183 PRO A N 1
ATOM 1415 C CA . PRO A 1 183 ? -19 -15.117 -17.656 1 92.88 183 PRO A CA 1
ATOM 1416 C C . PRO A 1 183 ? -20.016 -13.984 -17.5 1 92.88 183 PRO A C 1
ATOM 1418 O O . PRO A 1 183 ? -19.641 -12.812 -17.453 1 92.88 183 PRO A O 1
ATOM 1421 N N . THR A 1 184 ? -21.219 -14.383 -17.391 1 94.81 184 THR A N 1
ATOM 1422 C CA . THR A 1 184 ? -22.297 -13.398 -17.234 1 94.81 184 THR A CA 1
ATOM 1423 C C . THR A 1 184 ? -22.547 -13.109 -15.766 1 94.81 184 THR A C 1
ATOM 1425 O O . THR A 1 184 ? -23.234 -12.141 -15.43 1 94.81 184 THR A O 1
ATOM 1428 N N . GLU A 1 185 ? -22 -13.945 -14.859 1 95.75 185 GLU A N 1
ATOM 1429 C CA . GLU A 1 185 ? -22.109 -13.781 -13.414 1 95.75 185 GLU A CA 1
ATOM 1430 C C . GLU A 1 185 ? -20.75 -13.852 -12.734 1 95.75 185 GLU A C 1
ATOM 1432 O O . GLU A 1 185 ? -19.844 -14.516 -13.242 1 95.75 185 GLU A O 1
ATOM 1437 N N . LEU A 1 186 ? -20.656 -13.164 -11.664 1 94.94 186 LEU A N 1
ATOM 1438 C CA . LEU A 1 186 ? -19.422 -13.172 -10.891 1 94.94 186 LEU A CA 1
ATOM 1439 C C . LEU A 1 186 ? -19.5 -14.18 -9.742 1 94.94 186 LEU A C 1
ATOM 1441 O O . LEU A 1 186 ? -19.781 -13.805 -8.602 1 94.94 186 LEU A O 1
ATOM 1445 N N . LYS A 1 187 ? -19.125 -15.406 -9.945 1 91.62 187 LYS A N 1
ATOM 1446 C CA . LYS A 1 187 ? -19.266 -16.5 -9 1 91.62 187 LYS A CA 1
ATOM 1447 C C . LYS A 1 187 ? -18.25 -16.391 -7.863 1 91.62 187 LYS A C 1
ATOM 1449 O O . LYS A 1 187 ? -18.422 -16.984 -6.805 1 91.62 187 LYS A O 1
ATOM 1454 N N . TRP A 1 188 ? -17.25 -15.57 -8.086 1 89.19 188 TRP A N 1
ATOM 1455 C CA . TRP A 1 188 ? -16.188 -15.453 -7.105 1 89.19 188 TRP A CA 1
ATOM 1456 C C . TRP A 1 188 ? -16.438 -14.297 -6.145 1 89.19 188 TRP A C 1
ATOM 1458 O O . TRP A 1 188 ? -15.719 -14.133 -5.156 1 89.19 188 TRP A O 1
ATOM 1468 N N . ALA A 1 189 ? -17.469 -13.508 -6.367 1 93.31 189 ALA A N 1
ATOM 1469 C CA . ALA A 1 189 ? -17.703 -12.305 -5.574 1 93.31 189 ALA A CA 1
ATOM 1470 C C . ALA A 1 189 ? -18.562 -12.617 -4.344 1 93.31 189 ALA A C 1
ATOM 1472 O O . ALA A 1 189 ? -19.688 -12.133 -4.219 1 93.31 189 ALA A O 1
ATOM 1473 N N . SER A 1 190 ? -18.062 -13.266 -3.404 1 91 190 SER A N 1
ATOM 1474 C CA . SER A 1 190 ? -18.781 -13.758 -2.238 1 91 190 SER A CA 1
ATOM 1475 C C . SER A 1 190 ? -19.344 -12.609 -1.401 1 91 190 SER A C 1
ATOM 1477 O O . SER A 1 190 ? -20.406 -12.734 -0.79 1 91 190 SER A O 1
ATOM 1479 N N . HIS A 1 191 ? -18.641 -11.516 -1.389 1 92.62 191 HIS A N 1
ATOM 1480 C CA . HIS A 1 191 ? -19.078 -10.375 -0.585 1 92.62 191 HIS A CA 1
ATOM 1481 C C . HIS A 1 191 ? -20.344 -9.75 -1.163 1 92.62 191 HIS A C 1
ATOM 1483 O O . HIS A 1 191 ? -21.047 -9.023 -0.465 1 92.62 191 HIS A O 1
ATOM 1489 N N . MET A 1 192 ? -20.609 -10.031 -2.4 1 94.69 192 MET A N 1
ATOM 1490 C CA . MET A 1 192 ? -21.891 -9.633 -2.994 1 94.69 192 MET A CA 1
ATOM 1491 C C . MET A 1 192 ? -22.938 -10.727 -2.803 1 94.69 192 MET A C 1
ATOM 1493 O O . MET A 1 192 ? -24.094 -10.43 -2.5 1 94.69 192 MET A O 1
ATOM 1497 N N . ILE A 1 193 ? -22.516 -11.93 -2.902 1 94.62 193 ILE A N 1
ATOM 1498 C CA . ILE A 1 193 ? -23.391 -13.102 -2.875 1 94.62 193 ILE A CA 1
ATOM 1499 C C . ILE A 1 193 ? -24.109 -13.172 -1.53 1 94.62 193 ILE A C 1
ATOM 1501 O O . ILE A 1 193 ? -25.297 -13.484 -1.474 1 94.62 193 ILE A O 1
ATOM 1505 N N . VAL A 1 194 ? -23.469 -12.812 -0.544 1 93.25 194 VAL A N 1
ATOM 1506 C CA . VAL A 1 194 ? -24.031 -12.93 0.796 1 93.25 194 VAL A CA 1
ATOM 1507 C C . VAL A 1 194 ? -25.203 -11.977 0.949 1 93.25 194 VAL A C 1
ATOM 1509 O O . VAL A 1 194 ? -26.094 -12.203 1.767 1 93.25 194 VAL A O 1
ATOM 1512 N N . PHE A 1 195 ? -25.281 -10.977 0.189 1 93.5 195 PHE A N 1
ATOM 1513 C CA . PHE A 1 195 ? -26.359 -9.992 0.283 1 93.5 195 PHE A CA 1
ATOM 1514 C C . PHE A 1 195 ? -27.422 -10.258 -0.773 1 93.5 195 PHE A C 1
ATOM 1516 O O . PHE A 1 195 ? -28.609 -9.977 -0.553 1 93.5 195 PHE A O 1
ATOM 1523 N N . LEU A 1 196 ? -26.984 -10.914 -1.883 1 93.19 196 LEU A N 1
ATOM 1524 C CA . LEU A 1 196 ? -27.891 -11.031 -3.021 1 93.19 196 LEU A CA 1
ATOM 1525 C C . LEU A 1 196 ? -28.484 -12.438 -3.092 1 93.19 196 LEU A C 1
ATOM 1527 O O . LEU A 1 196 ? -29.438 -12.672 -3.84 1 93.19 196 LEU A O 1
ATOM 1531 N N . GLY A 1 197 ? -27.984 -13.422 -2.396 1 91.69 197 GLY A N 1
ATOM 1532 C CA . GLY A 1 197 ? -28.5 -14.781 -2.379 1 91.69 197 GLY A CA 1
ATOM 1533 C C . GLY A 1 197 ? -27.984 -15.641 -3.516 1 91.69 197 GLY A C 1
ATOM 1534 O O . GLY A 1 197 ? -28.422 -16.781 -3.697 1 91.69 197 GLY A O 1
ATOM 1535 N N . GLY A 1 198 ? -27.078 -15.039 -4.336 1 94.25 198 GLY A N 1
ATOM 1536 C CA . GLY A 1 198 ? -26.484 -15.734 -5.465 1 94.25 198 GLY A CA 1
ATOM 1537 C C . GLY A 1 198 ? -25.5 -14.883 -6.234 1 94.25 198 GLY A C 1
ATOM 1538 O O . GLY A 1 198 ? -25.312 -13.695 -5.926 1 94.25 198 GLY A O 1
ATOM 1539 N N . PRO A 1 199 ? -24.797 -15.539 -7.164 1 95.38 199 PRO A N 1
ATOM 1540 C CA . PRO A 1 199 ? -23.828 -14.773 -7.953 1 95.38 199 PRO A CA 1
ATOM 1541 C C . PRO A 1 199 ? -24.469 -13.617 -8.711 1 95.38 199 PRO A C 1
ATOM 1543 O O . PRO A 1 199 ? -25.469 -13.805 -9.414 1 95.38 199 PRO A O 1
ATOM 1546 N N . PRO A 1 200 ? -23.953 -12.484 -8.555 1 97.19 200 PRO A N 1
ATOM 1547 C CA . PRO A 1 200 ? -24.531 -11.336 -9.258 1 97.19 200 PRO A CA 1
ATOM 1548 C C . PRO A 1 200 ? -24.266 -11.359 -10.758 1 97.19 200 PRO A C 1
ATOM 1550 O O . PRO A 1 200 ? -23.172 -11.766 -11.188 1 97.19 200 PRO A O 1
ATOM 1553 N N . SER A 1 201 ? -25.281 -10.875 -11.531 1 97.62 201 SER A N 1
ATOM 1554 C CA . SER A 1 201 ? -25.016 -10.539 -12.922 1 97.62 201 SER A CA 1
ATOM 1555 C C . SER A 1 201 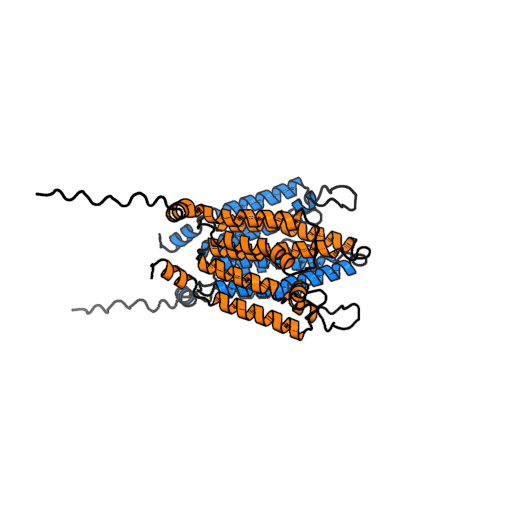? -24.078 -9.344 -13.031 1 97.62 201 SER A C 1
ATOM 1557 O O . SER A 1 201 ? -23.844 -8.633 -12.055 1 97.62 201 SER A O 1
ATOM 1559 N N . VAL A 1 202 ? -23.516 -9.102 -14.18 1 97 202 VAL A N 1
ATOM 1560 C CA . VAL A 1 202 ? -22.578 -8.008 -14.383 1 97 202 VAL A CA 1
ATOM 1561 C C . VAL A 1 202 ? -23.281 -6.672 -14.109 1 97 202 VAL A C 1
ATOM 1563 O O . VAL A 1 202 ? -22.766 -5.84 -13.359 1 97 202 VAL A O 1
ATOM 1566 N N . PRO A 1 203 ? -24.516 -6.465 -14.586 1 97.88 203 PRO A N 1
ATOM 1567 C CA . PRO A 1 203 ? -25.188 -5.203 -14.25 1 97.88 203 PRO A CA 1
ATOM 1568 C C . PRO A 1 203 ? -25.438 -5.051 -12.75 1 97.88 203 PRO A C 1
ATOM 1570 O O . PRO A 1 203 ? -25.328 -3.947 -12.211 1 97.88 203 PRO A O 1
ATOM 1573 N N . ALA A 1 204 ? -25.781 -6.172 -12.141 1 97.88 204 ALA A N 1
ATOM 1574 C CA . ALA A 1 204 ? -26 -6.117 -10.695 1 97.88 204 ALA A CA 1
ATOM 1575 C C . ALA A 1 204 ? -24.719 -5.762 -9.953 1 97.88 204 ALA A C 1
ATOM 1577 O O . ALA A 1 204 ? -24.734 -4.988 -9 1 97.88 204 ALA A O 1
ATOM 1578 N N . ALA A 1 205 ? -23.656 -6.34 -10.406 1 98.19 205 ALA A N 1
ATOM 1579 C CA . ALA A 1 205 ? -22.344 -6.043 -9.812 1 98.19 205 ALA A CA 1
ATOM 1580 C C . ALA A 1 205 ? -21.969 -4.578 -10.023 1 98.19 205 ALA A C 1
ATOM 1582 O O . ALA A 1 205 ? -21.422 -3.936 -9.125 1 98.19 205 ALA A O 1
ATOM 1583 N N . VAL A 1 206 ? -22.266 -4.07 -11.211 1 98.31 206 VAL A N 1
ATOM 1584 C CA . VAL A 1 206 ? -21.984 -2.67 -11.516 1 98.31 206 VAL A CA 1
ATOM 1585 C C . VAL A 1 206 ? -22.812 -1.772 -10.594 1 98.31 206 VAL A C 1
ATOM 1587 O O . VAL A 1 206 ? -22.297 -0.803 -10.031 1 98.31 206 VAL A O 1
ATOM 1590 N N . ALA A 1 207 ? -24.047 -2.139 -10.438 1 98.44 207 ALA A N 1
ATOM 1591 C CA . ALA A 1 207 ? -24.906 -1.373 -9.539 1 98.44 207 ALA A CA 1
ATOM 1592 C C . ALA A 1 207 ? -24.375 -1.41 -8.109 1 98.44 207 ALA A C 1
ATOM 1594 O O . ALA A 1 207 ? -24.375 -0.39 -7.414 1 98.44 207 ALA A O 1
ATOM 1595 N N . PHE A 1 208 ? -24.016 -2.555 -7.652 1 98.19 208 PHE A N 1
ATOM 1596 C CA . PHE A 1 208 ? -23.438 -2.721 -6.324 1 98.19 208 PHE A CA 1
ATOM 1597 C C . PHE A 1 208 ? -22.234 -1.818 -6.145 1 98.19 208 PHE A C 1
ATOM 1599 O O . PHE A 1 208 ? -22.125 -1.105 -5.148 1 98.19 208 PHE A O 1
ATOM 1606 N N . MET A 1 209 ? -21.328 -1.812 -7.105 1 98.38 209 MET A N 1
ATOM 1607 C CA . MET A 1 209 ? -20.141 -0.971 -7.074 1 98.38 209 MET A CA 1
ATOM 1608 C C . MET A 1 209 ? -20.516 0.506 -7.008 1 98.38 209 MET A C 1
ATOM 1610 O O . MET A 1 209 ? -20 1.248 -6.176 1 98.38 209 MET A O 1
ATOM 1614 N N . LEU A 1 210 ? -21.453 0.913 -7.887 1 98.56 210 LEU A N 1
ATOM 1615 C CA . LEU A 1 210 ? -21.844 2.318 -7.965 1 98.56 210 LEU A CA 1
ATOM 1616 C C . LEU A 1 210 ? -22.469 2.787 -6.656 1 98.56 210 LEU A C 1
ATOM 1618 O O . LEU A 1 210 ? -22.203 3.9 -6.199 1 98.56 210 LEU A O 1
ATOM 1622 N N . VAL A 1 211 ? -23.234 1.964 -6.062 1 98.5 211 VAL A N 1
ATOM 1623 C CA . VAL A 1 211 ? -23.844 2.309 -4.781 1 98.5 211 VAL A CA 1
ATOM 1624 C C . VAL A 1 211 ? -22.766 2.551 -3.74 1 98.5 211 VAL A C 1
ATOM 1626 O O . VAL A 1 211 ? -22.797 3.545 -3.012 1 98.5 211 VAL A O 1
ATOM 1629 N N . HIS A 1 212 ? -21.859 1.687 -3.697 1 98.62 212 HIS A N 1
ATOM 1630 C CA . HIS A 1 212 ? -20.781 1.828 -2.729 1 98.62 212 HIS A CA 1
ATOM 1631 C C . HIS A 1 212 ? -19.953 3.072 -3.012 1 98.62 212 HIS A C 1
ATOM 1633 O O . HIS A 1 212 ? -19.562 3.791 -2.088 1 98.62 212 HIS A O 1
ATOM 1639 N N . LEU A 1 213 ? -19.656 3.33 -4.27 1 98.69 213 LEU A N 1
ATOM 1640 C CA . LEU A 1 213 ? -18.875 4.504 -4.621 1 98.69 213 LEU A CA 1
ATOM 1641 C C . LEU A 1 213 ? -19.625 5.789 -4.301 1 98.69 213 LEU A C 1
ATOM 1643 O O . LEU A 1 213 ? -19.047 6.762 -3.832 1 98.69 213 LEU A O 1
ATOM 1647 N N . VAL A 1 214 ? -20.922 5.809 -4.547 1 98.69 214 VAL A N 1
ATOM 1648 C CA . VAL A 1 214 ? -21.75 6.961 -4.207 1 98.69 214 VAL A CA 1
ATOM 1649 C C . VAL A 1 214 ? -21.781 7.152 -2.691 1 98.69 214 VAL A C 1
ATOM 1651 O O . VAL A 1 214 ? -21.641 8.273 -2.197 1 98.69 214 VAL A O 1
ATOM 1654 N N . LEU A 1 215 ? -21.922 6.059 -1.937 1 98.62 215 LEU A N 1
ATOM 1655 C CA . LEU A 1 215 ? -21.891 6.137 -0.48 1 98.62 215 LEU A CA 1
ATOM 1656 C C . LEU A 1 215 ? -20.547 6.652 0.015 1 98.62 215 LEU A C 1
ATOM 1658 O O . LEU A 1 215 ? -20.5 7.473 0.933 1 98.62 215 LEU A O 1
ATOM 1662 N N . ALA A 1 216 ? -19.516 6.172 -0.59 1 98.69 216 ALA A N 1
ATOM 1663 C CA . ALA A 1 216 ? -18.188 6.652 -0.22 1 98.69 216 ALA A CA 1
ATOM 1664 C C . ALA A 1 216 ? -18.047 8.156 -0.457 1 98.69 216 ALA A C 1
ATOM 1666 O O . ALA A 1 216 ? -17.531 8.883 0.396 1 98.69 216 ALA A O 1
ATOM 1667 N N . ALA A 1 217 ? -18.547 8.609 -1.608 1 98.31 217 ALA A N 1
ATOM 1668 C CA . ALA A 1 217 ? -18.516 10.031 -1.929 1 98.31 217 ALA A CA 1
ATOM 1669 C C . ALA A 1 217 ? -19.328 10.844 -0.925 1 98.31 217 ALA A C 1
ATOM 1671 O O . ALA A 1 217 ? -18.906 11.922 -0.5 1 98.31 217 ALA A O 1
ATOM 1672 N N . LEU A 1 218 ? -20.453 10.32 -0.495 1 98.12 218 LEU A N 1
ATOM 1673 C CA . LEU A 1 218 ? -21.297 10.992 0.483 1 98.12 218 LEU A CA 1
ATOM 1674 C C . LEU A 1 218 ? -20.609 11.07 1.84 1 98.12 218 LEU A C 1
ATOM 1676 O O . LEU A 1 218 ? -20.656 12.109 2.51 1 98.12 218 LEU A O 1
ATOM 1680 N N . VAL A 1 219 ? -19.938 10.023 2.193 1 97.62 219 VAL A N 1
ATOM 1681 C CA . VAL A 1 219 ? -19.234 9.992 3.471 1 97.62 219 VAL A CA 1
ATOM 1682 C C . VAL A 1 219 ? -18.125 11.039 3.473 1 97.62 219 VAL A C 1
ATOM 1684 O O . VAL A 1 219 ? -17.969 11.789 4.441 1 97.62 219 VAL A O 1
ATOM 1687 N N . VAL A 1 220 ? -17.406 11.117 2.381 1 96.94 220 VAL A N 1
ATOM 1688 C CA . VAL A 1 220 ? -16.312 12.078 2.275 1 96.94 220 VAL A CA 1
ATOM 1689 C C . VAL A 1 220 ? -16.859 13.5 2.332 1 96.94 220 VAL A C 1
ATOM 1691 O O . VAL A 1 220 ? -16.234 14.391 2.912 1 96.94 220 VAL A O 1
ATOM 1694 N N . ALA A 1 221 ? -18.016 13.695 1.817 1 95 221 ALA A N 1
ATOM 1695 C CA . ALA A 1 221 ? -18.609 15.023 1.71 1 95 221 ALA A CA 1
ATOM 1696 C C . ALA A 1 221 ? -19.25 15.445 3.025 1 95 221 ALA A C 1
ATOM 1698 O O . ALA A 1 221 ? -19.562 16.625 3.227 1 95 221 ALA A O 1
ATOM 1699 N N . LEU A 1 222 ? -19.422 14.508 3.936 1 90.56 222 LEU A N 1
ATOM 1700 C CA . LEU A 1 222 ? -20.078 14.82 5.195 1 90.56 222 LEU A CA 1
ATOM 1701 C C . LEU A 1 222 ? -19.25 15.812 6.016 1 90.56 222 LEU A C 1
ATOM 1703 O O . LEU A 1 222 ? -18.031 15.664 6.133 1 90.56 222 LEU A O 1
ATOM 1707 N N . PRO A 1 223 ? -19.875 16.812 6.523 1 87.31 223 PRO A N 1
ATOM 1708 C CA . PRO A 1 223 ? -19.172 17.766 7.391 1 87.31 223 PRO A CA 1
ATOM 1709 C C . PRO A 1 223 ? -19.047 17.266 8.828 1 87.31 223 PRO A C 1
ATOM 1711 O O . PRO A 1 223 ? -19.547 17.922 9.758 1 87.31 223 PRO A O 1
ATOM 1714 N N . VAL A 1 224 ? -18.406 16.203 9.023 1 80.5 224 VAL A N 1
ATOM 1715 C CA . VAL A 1 224 ? -18.328 15.531 10.312 1 80.5 224 VAL A CA 1
ATOM 1716 C C . VAL A 1 224 ? -17.672 16.453 11.336 1 80.5 224 VAL A C 1
ATOM 1718 O O . VAL A 1 224 ? -18.094 16.516 12.492 1 80.5 224 VAL A O 1
ATOM 1721 N N . GLY A 1 225 ? -16.656 17.109 10.883 1 75.81 225 GLY A N 1
ATOM 1722 C CA . GLY A 1 225 ? -16 18.047 11.781 1 75.81 225 GLY A CA 1
ATOM 1723 C C . GLY A 1 225 ? -16.969 19.078 12.352 1 75.81 225 GLY A C 1
ATOM 1724 O O . GLY A 1 225 ? -16.953 19.344 13.555 1 75.81 225 GLY A O 1
ATOM 1725 N N . ARG A 1 226 ? -17.75 19.547 11.594 1 79.38 226 ARG A N 1
ATOM 1726 C CA . ARG A 1 226 ? -18.703 20.562 12.023 1 79.38 226 ARG A CA 1
ATOM 1727 C C . ARG A 1 226 ? -19.719 19.984 13 1 79.38 226 ARG A C 1
ATOM 1729 O O . ARG A 1 226 ? -20.109 20.641 13.969 1 79.38 226 ARG A O 1
ATOM 1736 N N . TRP A 1 227 ? -20.047 18.781 12.703 1 77 227 TRP A N 1
ATOM 1737 C CA . TRP A 1 227 ? -21 18.125 13.586 1 77 227 TRP A CA 1
ATOM 1738 C C . TRP A 1 227 ? -20.391 17.891 14.969 1 77 227 TRP A C 1
ATOM 1740 O O . TRP A 1 227 ? -21.047 18.125 15.984 1 77 227 TRP A O 1
ATOM 1750 N N . VAL A 1 228 ? -19.156 17.547 14.922 1 69.69 228 VAL A N 1
ATOM 1751 C CA . VAL A 1 228 ? -18.469 17.297 16.188 1 69.69 228 VAL A CA 1
ATOM 1752 C C . VAL A 1 228 ? -18.266 18.609 16.922 1 69.69 228 VAL A C 1
ATOM 1754 O O . VAL A 1 228 ? -18.5 18.688 18.141 1 69.69 228 VAL A O 1
ATOM 1757 N N . ASP A 1 229 ? -17.859 19.547 16.203 1 71.19 229 ASP A N 1
ATOM 1758 C CA . ASP A 1 229 ? -17.656 20.844 16.828 1 71.19 229 ASP A CA 1
ATOM 1759 C C . ASP A 1 229 ? -18.969 21.391 17.406 1 71.19 229 ASP A C 1
ATOM 1761 O O . ASP A 1 229 ? -18.984 21.938 18.5 1 71.19 229 ASP A O 1
ATOM 1765 N N . ARG A 1 230 ? -19.969 21.234 16.797 1 75.44 230 ARG A N 1
ATOM 1766 C CA . ARG A 1 230 ? -21.281 21.656 17.281 1 75.44 230 ARG A CA 1
ATOM 1767 C C . ARG A 1 230 ? -21.703 20.875 18.516 1 75.44 230 ARG A C 1
ATOM 1769 O O . ARG A 1 230 ? -22.203 21.453 19.484 1 75.44 230 ARG A O 1
ATOM 1776 N N . ALA A 1 231 ? -21.391 19.688 18.453 1 70.75 231 ALA A N 1
ATOM 1777 C CA . ALA A 1 231 ? -21.75 18.828 19.578 1 70.75 231 ALA A CA 1
ATOM 1778 C C . ALA A 1 231 ? -20.938 19.172 20.828 1 70.75 231 ALA A C 1
ATOM 1780 O O . ALA A 1 231 ? -21.438 19.031 21.938 1 70.75 231 ALA A O 1
ATOM 1781 N N . LEU A 1 232 ? -19.766 19.609 20.5 1 67.38 232 LEU A N 1
ATOM 1782 C CA . LEU A 1 232 ? -18.891 19.953 21.625 1 67.38 232 LEU A CA 1
ATOM 1783 C C . LEU A 1 232 ? -19.047 21.422 22 1 67.38 232 LEU A C 1
ATOM 1785 O O . LEU A 1 232 ? -18.422 21.875 22.953 1 67.38 232 LEU A O 1
ATOM 1789 N N . GLY A 1 233 ? -19.844 22.047 21.438 1 65.56 233 GLY A N 1
ATOM 1790 C CA . GLY A 1 233 ? -20.078 23.453 21.719 1 65.56 233 GLY A CA 1
ATOM 1791 C C . GLY A 1 233 ? -18.953 24.359 21.266 1 65.56 233 GLY A C 1
ATOM 1792 O O . GLY A 1 233 ? -18.703 25.406 21.875 1 65.56 233 GLY A O 1
ATOM 1793 N N . LEU A 1 234 ? -18.219 23.859 20.438 1 56.81 234 LEU A N 1
ATOM 1794 C CA . LEU A 1 234 ? -17.062 24.625 19.984 1 56.81 234 LEU A CA 1
ATOM 1795 C C . LEU A 1 234 ? -17.422 25.531 18.812 1 56.81 234 LEU A C 1
ATOM 1797 O O . LEU A 1 234 ? -16.578 26.266 18.312 1 56.81 234 LEU A O 1
ATOM 1801 N N . SER A 1 235 ? -18.594 25.531 18.266 1 55.19 235 SER A N 1
ATOM 1802 C CA . SER A 1 235 ? -19.031 26.453 17.234 1 55.19 235 SER A CA 1
ATOM 1803 C C . SER A 1 235 ? -19.781 27.641 17.812 1 55.19 235 SER A C 1
ATOM 1805 O O . SER A 1 235 ? -20.484 27.5 18.828 1 55.19 235 SER A O 1
ATOM 1807 N N . MET B 1 1 ? 19.094 73.75 -4.457 1 36.72 1 MET B N 1
ATOM 1808 C CA . MET B 1 1 ? 17.938 72.875 -4.156 1 36.72 1 MET B CA 1
ATOM 1809 C C . MET B 1 1 ? 17.844 71.75 -5.133 1 36.72 1 MET B C 1
ATOM 1811 O O . MET B 1 1 ? 17.25 71.875 -6.211 1 36.72 1 MET B O 1
ATOM 1815 N N . THR B 1 2 ? 18.906 70.875 -5.246 1 43.09 2 THR B N 1
ATOM 1816 C CA . THR B 1 2 ? 19.031 69.75 -6.137 1 43.09 2 THR B CA 1
ATOM 1817 C C . THR B 1 2 ? 18.031 68.625 -5.777 1 43.09 2 THR B C 1
ATOM 1819 O O . THR B 1 2 ? 18.016 68.125 -4.645 1 43.09 2 THR B O 1
ATOM 1822 N N . ALA B 1 3 ? 16.828 68.625 -6.418 1 53.75 3 ALA B N 1
ATOM 1823 C CA . ALA B 1 3 ? 15.805 67.562 -6.379 1 53.75 3 ALA B CA 1
ATOM 1824 C C . ALA B 1 3 ? 16.422 66.188 -6.566 1 53.75 3 ALA B C 1
ATOM 1826 O O . ALA B 1 3 ? 17.031 65.938 -7.602 1 53.75 3 ALA B O 1
ATOM 1827 N N . THR B 1 4 ? 16.938 65.562 -5.461 1 47.97 4 THR B N 1
ATOM 1828 C CA . THR B 1 4 ? 17.312 64.188 -5.477 1 47.97 4 THR B CA 1
ATOM 1829 C C . THR B 1 4 ? 16.234 63.344 -6.148 1 47.97 4 THR B C 1
ATOM 1831 O O . THR B 1 4 ? 15.055 63.469 -5.84 1 47.97 4 THR B O 1
ATOM 1834 N N . LEU B 1 5 ? 16.5 62.875 -7.426 1 47.19 5 LEU B N 1
ATOM 1835 C CA . LEU B 1 5 ? 15.695 61.938 -8.203 1 47.19 5 LEU B CA 1
ATOM 1836 C C . LEU B 1 5 ? 15.172 60.812 -7.316 1 47.19 5 LEU B C 1
ATOM 1838 O O . LEU B 1 5 ? 15.883 60.344 -6.426 1 47.19 5 LEU B O 1
ATOM 1842 N N . PRO B 1 6 ? 13.812 60.719 -7.137 1 46.75 6 PRO B N 1
ATOM 1843 C CA . PRO B 1 6 ? 13.227 59.594 -6.367 1 46.75 6 PRO B CA 1
ATOM 1844 C C . PRO B 1 6 ? 13.914 58.281 -6.648 1 46.75 6 PRO B C 1
ATOM 1846 O O . PRO B 1 6 ? 14.461 58.062 -7.734 1 46.75 6 PRO B O 1
ATOM 1849 N N . ASP B 1 7 ? 14.492 57.5 -5.672 1 48.31 7 ASP B N 1
ATOM 1850 C CA . ASP B 1 7 ? 14.969 56.125 -5.684 1 48.31 7 ASP B CA 1
ATOM 1851 C C . ASP B 1 7 ? 14.078 55.25 -6.562 1 48.31 7 ASP B C 1
ATOM 1853 O O . ASP B 1 7 ? 12.852 55.25 -6.414 1 48.31 7 ASP B O 1
ATOM 1857 N N . ALA B 1 8 ? 14.492 54.938 -7.777 1 44.91 8 ALA B N 1
ATOM 1858 C CA . ALA B 1 8 ? 13.859 53.969 -8.672 1 44.91 8 ALA B CA 1
ATOM 1859 C C . ALA B 1 8 ? 13.32 52.781 -7.895 1 44.91 8 ALA B C 1
ATOM 1861 O O . ALA B 1 8 ? 14 52.25 -7.02 1 44.91 8 ALA B O 1
ATOM 1862 N N . ALA B 1 9 ? 12 52.75 -7.645 1 49.44 9 ALA B N 1
ATOM 1863 C CA . ALA B 1 9 ? 11.336 51.562 -7.117 1 49.44 9 ALA B CA 1
ATOM 1864 C C . ALA B 1 9 ? 11.969 50.281 -7.672 1 49.44 9 ALA B C 1
ATOM 1866 O O . ALA B 1 9 ? 12.352 50.219 -8.844 1 49.44 9 ALA B O 1
ATOM 1867 N N . PRO B 1 10 ? 12.664 49.438 -6.863 1 50.72 10 PRO B N 1
ATOM 1868 C CA . PRO B 1 10 ? 13.203 48.219 -7.473 1 50.72 10 PRO B CA 1
ATOM 1869 C C . PRO B 1 10 ? 12.242 47.562 -8.477 1 50.72 10 PRO B C 1
ATOM 1871 O O . PRO B 1 10 ? 11.023 47.625 -8.273 1 50.72 10 PRO B O 1
ATOM 1874 N N . GLY B 1 11 ? 12.453 47.688 -9.781 1 46.25 11 GLY B N 1
ATOM 1875 C CA . GLY B 1 11 ? 11.695 47.062 -10.852 1 46.25 11 GLY B CA 1
ATOM 1876 C C . GLY B 1 11 ? 11.148 45.688 -10.469 1 46.25 11 GLY B C 1
ATOM 1877 O O . GLY B 1 11 ? 11.578 45.125 -9.469 1 46.25 11 GLY B O 1
ATOM 1878 N N . PRO B 1 12 ? 9.93 45.469 -10.828 1 51.84 12 PRO B N 1
ATOM 1879 C CA . PRO B 1 12 ? 9.398 44.125 -10.547 1 51.84 12 PRO B CA 1
ATOM 1880 C C . PRO B 1 12 ? 10.445 43.031 -10.711 1 51.84 12 PRO B C 1
ATOM 1882 O O . PRO B 1 12 ? 11.242 43.062 -11.656 1 51.84 12 PRO B O 1
ATOM 1885 N N . LYS B 1 13 ? 11.195 42.688 -9.617 1 51.09 13 LYS B N 1
ATOM 1886 C CA . LYS B 1 13 ? 12.109 41.562 -9.719 1 51.09 13 LYS B CA 1
ATOM 1887 C C . LYS B 1 13 ? 11.602 40.531 -10.711 1 51.09 13 LYS B C 1
ATOM 1889 O O . LYS B 1 13 ? 10.68 39.781 -10.414 1 51.09 13 LYS B O 1
ATOM 1894 N N . THR B 1 14 ? 11.461 40.688 -11.961 1 58.66 14 THR B N 1
ATOM 1895 C CA . THR B 1 14 ? 11.172 39.812 -13.094 1 58.66 14 THR B CA 1
ATOM 1896 C C . THR B 1 14 ? 12.039 38.562 -13.047 1 58.66 14 THR B C 1
ATOM 1898 O O . THR B 1 14 ? 12.188 37.844 -14.047 1 58.66 14 THR B O 1
ATOM 1901 N N . GLY B 1 15 ? 12.656 38.156 -11.953 1 56.72 15 GLY B N 1
ATOM 1902 C CA . GLY B 1 15 ? 13.555 37.031 -11.914 1 56.72 15 GLY B CA 1
ATOM 1903 C C . GLY B 1 15 ? 12.82 35.719 -11.742 1 56.72 15 GLY B C 1
ATOM 1904 O O . GLY B 1 15 ? 11.617 35.688 -11.492 1 56.72 15 GLY B O 1
ATOM 1905 N N . TRP B 1 16 ? 13.523 34.625 -12.234 1 63.38 16 TRP B N 1
ATOM 1906 C CA . TRP B 1 16 ? 13.008 33.25 -12.172 1 63.38 16 TRP B CA 1
ATOM 1907 C C . TRP B 1 16 ? 12.531 32.906 -10.766 1 63.38 16 TRP B C 1
ATOM 1909 O O . TRP B 1 16 ? 11.594 32.125 -10.594 1 63.38 16 TRP B O 1
ATOM 1919 N N . VAL B 1 17 ? 13.133 33.469 -9.852 1 60.62 17 VAL B N 1
ATOM 1920 C CA . VAL B 1 17 ? 12.781 33.156 -8.469 1 60.62 17 VAL B CA 1
ATOM 1921 C C . VAL B 1 17 ? 11.375 33.688 -8.164 1 60.62 17 VAL B C 1
ATOM 1923 O O . VAL B 1 17 ? 10.523 32.938 -7.68 1 60.62 17 VAL B O 1
ATOM 1926 N N . PRO B 1 18 ? 11.102 35.031 -8.438 1 62.81 18 PRO B N 1
ATOM 1927 C CA . PRO B 1 18 ? 9.727 35.438 -8.188 1 62.81 18 PRO B CA 1
ATOM 1928 C C . PRO B 1 18 ? 8.703 34.688 -9.023 1 62.81 18 PRO B C 1
ATOM 1930 O O . PRO B 1 18 ? 7.586 34.438 -8.562 1 62.81 18 PRO B O 1
ATOM 1933 N N . ALA B 1 19 ? 9.023 34.438 -10.258 1 61.28 19 ALA B N 1
ATOM 1934 C CA . ALA B 1 19 ? 8.125 33.656 -11.094 1 61.28 19 ALA B CA 1
ATOM 1935 C C . ALA B 1 19 ? 7.875 32.281 -10.492 1 61.28 19 ALA B C 1
ATOM 1937 O O . ALA B 1 19 ? 6.746 31.766 -10.516 1 61.28 19 ALA B O 1
ATOM 1938 N N . LEU B 1 20 ? 8.914 31.594 -10.016 1 64.31 20 LEU B N 1
ATOM 1939 C CA . LEU B 1 20 ? 8.773 30.297 -9.352 1 64.31 20 LEU B CA 1
ATOM 1940 C C . LEU B 1 20 ? 7.84 30.406 -8.148 1 64.31 20 LEU B C 1
ATOM 1942 O O . LEU B 1 20 ? 7.016 29.531 -7.914 1 64.31 20 LEU B O 1
ATOM 1946 N N . TYR B 1 21 ? 7.969 31.484 -7.535 1 64.69 21 TYR B N 1
ATOM 1947 C CA . TYR B 1 21 ? 7.137 31.688 -6.355 1 64.69 21 TYR B CA 1
ATOM 1948 C C . TYR B 1 21 ? 5.676 31.875 -6.746 1 64.69 21 TYR B C 1
ATOM 1950 O O . TYR B 1 21 ? 4.773 31.391 -6.059 1 64.69 21 TYR B O 1
ATOM 1958 N N . ARG B 1 22 ? 5.5 32.625 -7.902 1 66.69 22 ARG B N 1
ATOM 1959 C CA . ARG B 1 22 ? 4.133 32.875 -8.344 1 66.69 22 ARG B CA 1
ATOM 1960 C C . ARG B 1 22 ? 3.467 31.594 -8.82 1 66.69 22 ARG B C 1
ATOM 1962 O O . ARG B 1 22 ? 2.25 31.438 -8.695 1 66.69 22 ARG B O 1
ATOM 1969 N N . HIS B 1 23 ? 4.332 30.703 -9.289 1 74.5 23 HIS B N 1
ATOM 1970 C CA . HIS B 1 23 ? 3.787 29.469 -9.859 1 74.5 23 HIS B CA 1
ATOM 1971 C C . HIS B 1 23 ? 4.121 28.266 -8.984 1 74.5 23 HIS B C 1
ATOM 1973 O O . HIS B 1 23 ? 4.152 27.141 -9.477 1 74.5 23 HIS B O 1
ATOM 1979 N N . ARG B 1 24 ? 4.297 28.5 -7.82 1 76.19 24 ARG B N 1
ATOM 1980 C CA . ARG B 1 24 ? 4.754 27.484 -6.871 1 76.19 24 ARG B CA 1
ATOM 1981 C C . ARG B 1 24 ? 3.746 26.344 -6.754 1 76.19 24 ARG B C 1
ATOM 1983 O O . ARG B 1 24 ? 4.117 25.203 -6.473 1 76.19 24 ARG B O 1
ATOM 1990 N N . LYS B 1 25 ? 2.551 26.688 -7.215 1 84 25 LYS B N 1
ATOM 1991 C CA . LYS B 1 25 ? 1.523 25.672 -7.082 1 84 25 LYS B CA 1
ATOM 1992 C C . LYS B 1 25 ? 1.675 24.594 -8.164 1 84 25 LYS B C 1
ATOM 1994 O O . LYS B 1 25 ? 1.123 23.5 -8.039 1 84 25 LYS B O 1
ATOM 1999 N N . TRP B 1 26 ? 2.527 24.891 -9.18 1 88.81 26 TRP B N 1
ATOM 2000 C CA . TRP B 1 26 ? 2.666 23.953 -10.289 1 88.81 26 TRP B CA 1
ATOM 2001 C C . TRP B 1 26 ? 4.051 23.312 -10.289 1 88.81 26 TRP B C 1
ATOM 2003 O O . TRP B 1 26 ? 4.355 22.484 -11.156 1 88.81 26 TRP B O 1
ATOM 2013 N N . LEU B 1 27 ? 4.855 23.625 -9.352 1 89.75 27 LEU B N 1
ATOM 2014 C CA . LEU B 1 27 ? 6.227 23.125 -9.297 1 89.75 27 LEU B CA 1
ATOM 2015 C C . LEU B 1 27 ? 6.25 21.594 -9.227 1 89.75 27 LEU B C 1
ATOM 2017 O O . LEU B 1 27 ? 7.176 20.969 -9.734 1 89.75 27 LEU B O 1
ATOM 2021 N N . TRP B 1 28 ? 5.199 21.047 -8.633 1 93.62 28 TRP B N 1
ATOM 2022 C CA . TRP B 1 28 ? 5.148 19.594 -8.5 1 93.62 28 TRP B CA 1
ATOM 2023 C C . TRP B 1 28 ? 5.07 18.922 -9.875 1 93.62 28 TRP B C 1
ATOM 2025 O O . TRP B 1 28 ? 5.527 17.797 -10.047 1 93.62 28 TRP B O 1
ATOM 2035 N N . LEU B 1 29 ? 4.68 19.609 -10.953 1 94.56 29 LEU B N 1
ATOM 2036 C CA . LEU B 1 29 ? 4.547 19.047 -12.297 1 94.56 29 LEU B CA 1
ATOM 2037 C C . LEU B 1 29 ? 5.914 18.844 -12.945 1 94.56 29 LEU B C 1
ATOM 2039 O O . LEU B 1 29 ? 6.082 17.969 -13.797 1 94.56 29 LEU B O 1
ATOM 2043 N N . VAL B 1 30 ? 6.867 19.656 -12.547 1 94.19 30 VAL B N 1
ATOM 2044 C CA . VAL B 1 30 ? 8.219 19.547 -13.094 1 94.19 30 VAL B CA 1
ATOM 2045 C C . VAL B 1 30 ? 8.797 18.172 -12.758 1 94.19 30 VAL B C 1
ATOM 2047 O O . VAL B 1 30 ? 9.453 17.547 -13.594 1 94.19 30 VAL B O 1
ATOM 2050 N N . ALA B 1 31 ? 8.492 17.766 -11.586 1 96.44 31 ALA B N 1
ATOM 2051 C CA . ALA B 1 31 ? 8.977 16.453 -11.18 1 96.44 31 ALA B CA 1
ATOM 2052 C C . ALA B 1 31 ? 8.023 15.352 -11.633 1 96.44 31 ALA B C 1
ATOM 2054 O O . ALA B 1 31 ? 8.445 14.227 -11.891 1 96.44 31 ALA B O 1
ATOM 2055 N N . ALA B 1 32 ? 6.777 15.672 -11.812 1 97.62 32 ALA B N 1
ATOM 2056 C CA . ALA B 1 32 ? 5.762 14.68 -12.148 1 97.62 32 ALA B CA 1
ATOM 2057 C C . ALA B 1 32 ? 5.953 14.164 -13.578 1 97.62 32 ALA B C 1
ATOM 2059 O O . ALA B 1 32 ? 5.754 12.977 -13.844 1 97.62 32 ALA B O 1
ATOM 2060 N N . VAL B 1 33 ? 6.324 14.984 -14.453 1 97.38 33 VAL B N 1
ATOM 2061 C CA . VAL B 1 33 ? 6.438 14.617 -15.859 1 97.38 33 VAL B CA 1
ATOM 2062 C C . VAL B 1 33 ? 7.516 13.547 -16.031 1 97.38 33 VAL B C 1
ATOM 2064 O O . VAL B 1 33 ? 7.246 12.453 -16.531 1 97.38 33 VAL B O 1
ATOM 2067 N N . PRO B 1 34 ? 8.734 13.82 -15.555 1 97.31 34 PRO B N 1
ATOM 2068 C CA . PRO B 1 34 ? 9.711 12.742 -15.711 1 97.31 34 PRO B CA 1
ATOM 2069 C C . PRO B 1 34 ? 9.336 11.484 -14.93 1 97.31 34 PRO B C 1
ATOM 2071 O O . PRO B 1 34 ? 9.664 10.375 -15.344 1 97.31 34 PRO B O 1
ATOM 2074 N N . ALA B 1 35 ? 8.695 11.656 -13.805 1 97.5 35 ALA B N 1
ATOM 2075 C CA . ALA B 1 35 ? 8.234 10.484 -13.07 1 97.5 35 ALA B CA 1
ATOM 2076 C C . ALA B 1 35 ? 7.32 9.617 -13.93 1 97.5 35 ALA B C 1
ATOM 2078 O O . ALA B 1 35 ? 7.52 8.406 -14.031 1 97.5 35 ALA B O 1
ATOM 2079 N N . VAL B 1 36 ? 6.375 10.219 -14.602 1 97.06 36 VAL B N 1
ATOM 2080 C CA . VAL B 1 36 ? 5.406 9.5 -15.422 1 97.06 36 VAL B CA 1
ATOM 2081 C C . VAL B 1 36 ? 6.098 8.922 -16.656 1 97.06 36 VAL B C 1
ATOM 2083 O O . VAL B 1 36 ? 5.887 7.758 -17 1 97.06 36 VAL B O 1
ATOM 2086 N N . VAL B 1 37 ? 6.969 9.633 -17.266 1 96.94 37 VAL B N 1
ATOM 2087 C CA . VAL B 1 37 ? 7.648 9.203 -18.484 1 96.94 37 VAL B CA 1
ATOM 2088 C C . VAL B 1 37 ? 8.523 7.988 -18.188 1 96.94 37 VAL B C 1
ATOM 2090 O O . VAL B 1 37 ? 8.469 6.988 -18.906 1 96.94 37 VAL B O 1
ATOM 2093 N N . THR B 1 38 ? 9.25 8.07 -17.125 1 95.81 38 THR B N 1
ATOM 2094 C CA . THR B 1 38 ? 10.148 6.965 -16.812 1 95.81 38 THR B CA 1
ATOM 2095 C C . THR B 1 38 ? 9.352 5.742 -16.359 1 95.81 38 THR B C 1
ATOM 2097 O O . THR B 1 38 ? 9.719 4.609 -16.672 1 95.81 38 THR B O 1
ATOM 2100 N N . THR B 1 39 ? 8.281 5.973 -15.617 1 95.12 39 THR B N 1
ATOM 2101 C CA . THR B 1 39 ? 7.434 4.855 -15.227 1 95.12 39 THR B CA 1
ATOM 2102 C C . THR B 1 39 ? 6.848 4.164 -16.453 1 95.12 39 THR B C 1
ATOM 2104 O O . THR B 1 39 ? 6.891 2.936 -16.562 1 95.12 39 THR B O 1
ATOM 2107 N N . LEU B 1 40 ? 6.336 4.941 -17.391 1 94.94 40 LEU B N 1
ATOM 2108 C CA . LEU B 1 40 ? 5.754 4.379 -18.609 1 94.94 40 LEU B CA 1
ATOM 2109 C C . LEU B 1 40 ? 6.805 3.633 -19.422 1 94.94 40 LEU B C 1
ATOM 2111 O O . LEU B 1 40 ? 6.547 2.537 -19.922 1 94.94 40 LEU B O 1
ATOM 2115 N N . LEU B 1 41 ? 7.992 4.184 -19.484 1 93.56 41 LEU B N 1
ATOM 2116 C CA . LEU B 1 41 ? 9.086 3.527 -20.188 1 93.56 41 LEU B CA 1
ATOM 2117 C C . LEU B 1 41 ? 9.406 2.174 -19.562 1 93.56 41 LEU B C 1
ATOM 2119 O O . LEU B 1 41 ? 9.492 1.165 -20.281 1 93.56 41 LEU B O 1
ATOM 2123 N N . ILE B 1 42 ? 9.414 2.113 -18.25 1 90.94 42 ILE B N 1
ATOM 2124 C CA . ILE B 1 42 ? 9.883 0.928 -17.547 1 90.94 42 ILE B CA 1
ATOM 2125 C C . ILE B 1 42 ? 8.758 -0.1 -17.469 1 90.94 42 ILE B C 1
ATOM 2127 O O . ILE B 1 42 ? 8.984 -1.3 -17.641 1 90.94 42 ILE B O 1
ATOM 2131 N N . MET B 1 43 ? 7.527 0.372 -17.312 1 88.69 43 MET B N 1
ATOM 2132 C CA . MET B 1 43 ? 6.434 -0.549 -17.016 1 88.69 43 MET B CA 1
ATOM 2133 C C . MET B 1 43 ? 5.738 -0.988 -18.297 1 88.69 43 MET B C 1
ATOM 2135 O O . MET B 1 43 ? 5.102 -2.041 -18.344 1 88.69 43 MET B O 1
ATOM 2139 N N . VAL B 1 44 ? 5.879 -0.172 -19.391 1 86.94 44 VAL B N 1
ATOM 2140 C CA . VAL B 1 44 ? 5.023 -0.43 -20.547 1 86.94 44 VAL B CA 1
ATOM 2141 C C . VAL B 1 44 ? 5.887 -0.661 -21.781 1 86.94 44 VAL B C 1
ATOM 2143 O O . VAL B 1 44 ? 5.602 -1.552 -22.594 1 86.94 44 VAL B O 1
ATOM 2146 N N . ILE B 1 45 ? 6.938 0.035 -21.938 1 87.94 45 ILE B N 1
ATOM 2147 C CA . ILE B 1 45 ? 7.668 0.029 -23.203 1 87.94 45 ILE B CA 1
ATOM 2148 C C . ILE B 1 45 ? 8.789 -1.007 -23.141 1 87.94 45 ILE B C 1
ATOM 2150 O O . ILE B 1 45 ? 8.906 -1.86 -24.016 1 87.94 45 ILE B O 1
ATOM 2154 N N . LEU B 1 46 ? 9.516 -1 -22.047 1 86.31 46 LEU B N 1
ATOM 2155 C CA . LEU B 1 46 ? 10.648 -1.912 -21.922 1 86.31 46 LEU B CA 1
ATOM 2156 C C . LEU B 1 46 ? 10.195 -3.268 -21.391 1 86.31 46 LEU B C 1
ATOM 2158 O O . LEU B 1 46 ? 9.273 -3.342 -20.562 1 86.31 46 LEU B O 1
ATOM 2162 N N . PRO B 1 47 ? 10.867 -4.266 -21.875 1 85.56 47 PRO B N 1
ATOM 2163 C CA . PRO B 1 47 ? 10.555 -5.574 -21.297 1 85.56 47 PRO B CA 1
ATOM 2164 C C . PRO B 1 47 ? 10.914 -5.668 -19.812 1 85.56 47 PRO B C 1
ATOM 2166 O O . PRO B 1 47 ? 11.875 -5.039 -19.359 1 85.56 47 PRO B O 1
ATOM 2169 N N . PRO B 1 48 ? 10.07 -6.457 -19.109 1 83.5 48 PRO B N 1
ATOM 2170 C CA . PRO B 1 48 ? 10.391 -6.648 -17.703 1 83.5 48 PRO B CA 1
ATOM 2171 C C . PRO B 1 48 ? 11.742 -7.332 -17.484 1 83.5 48 PRO B C 1
ATOM 2173 O O . PRO B 1 48 ? 12.117 -8.211 -18.266 1 83.5 48 PRO B O 1
ATOM 2176 N N . ASP B 1 49 ? 12.531 -6.707 -16.594 1 78.31 49 ASP B N 1
ATOM 2177 C CA . ASP B 1 49 ? 13.844 -7.215 -16.234 1 78.31 49 ASP B CA 1
ATOM 2178 C C . ASP B 1 49 ? 14.07 -7.133 -14.727 1 78.31 49 ASP B C 1
ATOM 2180 O O . ASP B 1 49 ? 14.008 -6.047 -14.141 1 78.31 49 ASP B O 1
ATOM 2184 N N . GLN B 1 50 ? 14.297 -8.289 -14.156 1 73.69 50 GLN B N 1
ATOM 2185 C CA . GLN B 1 50 ? 14.531 -8.32 -12.719 1 73.69 50 GLN B CA 1
ATOM 2186 C C . GLN B 1 50 ? 16 -8.102 -12.398 1 73.69 50 GLN B C 1
ATOM 2188 O O . GLN B 1 50 ? 16.359 -7.844 -11.242 1 73.69 50 GLN B O 1
ATOM 2193 N N . THR B 1 51 ? 16.781 -8.156 -13.414 1 80.12 51 THR B N 1
ATOM 2194 C CA . THR B 1 51 ? 18.219 -8.062 -13.195 1 80.12 51 THR B CA 1
ATOM 2195 C C . THR B 1 51 ? 18.734 -6.672 -13.562 1 80.12 51 THR B C 1
ATOM 2197 O O . THR B 1 51 ? 18.188 -6.023 -14.461 1 80.12 51 THR B O 1
ATOM 2200 N N . LEU B 1 52 ? 19.625 -6.23 -12.727 1 86.25 52 LEU B N 1
ATOM 2201 C CA . LEU B 1 52 ? 20.359 -4.992 -12.977 1 86.25 52 LEU B CA 1
ATOM 2202 C C . LEU B 1 52 ? 21.75 -5.281 -13.516 1 86.25 52 LEU B C 1
ATOM 2204 O O . LEU B 1 52 ? 22.531 -5.984 -12.867 1 86.25 52 LEU B O 1
ATOM 2208 N N . ASP B 1 53 ? 22.078 -4.727 -14.68 1 85.69 53 ASP B N 1
ATOM 2209 C CA . ASP B 1 53 ? 23.312 -5.047 -15.359 1 85.69 53 ASP B CA 1
ATOM 2210 C C . ASP B 1 53 ? 24.469 -4.184 -14.844 1 85.69 53 ASP B C 1
ATOM 2212 O O . ASP B 1 53 ? 25.625 -4.629 -14.812 1 85.69 53 ASP B O 1
ATOM 2216 N N . ASN B 1 54 ? 24.125 -2.939 -14.562 1 90.88 54 ASN B N 1
ATOM 2217 C CA . ASN B 1 54 ? 25.125 -1.988 -14.086 1 90.88 54 ASN B CA 1
ATOM 2218 C C . ASN B 1 54 ? 24.484 -0.87 -13.266 1 90.88 54 ASN B C 1
ATOM 2220 O O . ASN B 1 54 ? 23.25 -0.826 -13.109 1 90.88 54 ASN B O 1
ATOM 2224 N N . VAL B 1 55 ? 25.266 0.03 -12.758 1 91.88 55 VAL B N 1
ATOM 2225 C CA . VAL B 1 55 ? 24.828 1.079 -11.844 1 91.88 55 VAL B CA 1
ATOM 2226 C C . VAL B 1 55 ? 23.953 2.09 -12.586 1 91.88 55 VAL B C 1
ATOM 2228 O O . VAL B 1 55 ? 23.031 2.666 -12.008 1 91.88 55 VAL B O 1
ATOM 2231 N N . VAL B 1 56 ? 24.188 2.307 -13.812 1 92.38 56 VAL B N 1
ATOM 2232 C CA . VAL B 1 56 ? 23.391 3.229 -14.609 1 92.38 56 VAL B CA 1
ATOM 2233 C C . VAL B 1 56 ? 21.969 2.684 -14.758 1 92.38 56 VAL B C 1
ATOM 2235 O O . VAL B 1 56 ? 20.984 3.428 -14.617 1 92.38 56 VAL B O 1
ATOM 2238 N N . ASP B 1 57 ? 21.891 1.374 -14.984 1 92.06 57 ASP B N 1
ATOM 2239 C CA . ASP B 1 57 ? 20.594 0.71 -15.047 1 92.06 57 ASP B CA 1
ATOM 2240 C C . ASP B 1 57 ? 19.875 0.807 -13.703 1 92.06 57 ASP B C 1
ATOM 2242 O O . ASP B 1 57 ? 18.656 1.062 -13.664 1 92.06 57 ASP B O 1
ATOM 2246 N N . TRP B 1 58 ? 20.641 0.609 -12.711 1 93.19 58 TRP B N 1
ATOM 2247 C CA . TRP B 1 58 ? 20.094 0.722 -11.359 1 93.19 58 TRP B CA 1
ATOM 2248 C C . TRP B 1 58 ? 19.547 2.121 -11.109 1 93.19 58 TRP B C 1
ATOM 2250 O O . TRP B 1 58 ? 18.406 2.271 -10.641 1 93.19 58 TRP B O 1
ATOM 2260 N N . ALA B 1 59 ? 20.281 3.135 -11.477 1 94.25 59 ALA B N 1
ATOM 2261 C CA . ALA B 1 59 ? 19.859 4.523 -11.297 1 94.25 59 ALA B CA 1
ATOM 2262 C C . ALA B 1 59 ? 18.641 4.844 -12.133 1 94.25 59 ALA B C 1
ATOM 2264 O O . ALA B 1 59 ? 17.719 5.539 -11.68 1 94.25 59 ALA B O 1
ATOM 2265 N N . PHE B 1 60 ? 18.656 4.293 -13.289 1 93.75 60 PHE B N 1
ATOM 2266 C CA . PHE B 1 60 ? 17.531 4.52 -14.188 1 93.75 60 PHE B CA 1
ATOM 2267 C C . PHE B 1 60 ? 16.25 3.949 -13.609 1 93.75 60 PHE B C 1
ATOM 2269 O O . PHE B 1 60 ? 15.211 4.621 -13.602 1 93.75 60 PHE B O 1
ATOM 2276 N N . LYS B 1 61 ? 16.297 2.809 -13.086 1 93.44 61 LYS B N 1
ATOM 2277 C CA . LYS B 1 61 ? 15.102 2.141 -12.555 1 93.44 61 LYS B CA 1
ATOM 2278 C C . LYS B 1 61 ? 14.641 2.785 -11.25 1 93.44 61 LYS B C 1
ATOM 2280 O O . LYS B 1 61 ? 13.492 2.617 -10.844 1 93.44 61 LYS B O 1
ATOM 2285 N N . LEU B 1 62 ? 15.531 3.572 -10.656 1 95.38 62 LEU B N 1
ATOM 2286 C CA . LEU B 1 62 ? 15.195 4.254 -9.406 1 95.38 62 LEU B CA 1
ATOM 2287 C C . LEU B 1 62 ? 14.617 5.637 -9.68 1 95.38 62 LEU B C 1
ATOM 2289 O O . LEU B 1 62 ? 13.93 6.207 -8.836 1 95.38 62 LEU B O 1
ATOM 2293 N N . CYS B 1 63 ? 14.789 6.16 -10.828 1 95.31 63 CYS B N 1
ATOM 2294 C CA . CYS B 1 63 ? 14.484 7.539 -11.18 1 95.31 63 CYS B CA 1
ATOM 2295 C C . CYS B 1 63 ? 13 7.832 -10.984 1 95.31 63 CYS B C 1
ATOM 2297 O O . CYS B 1 63 ? 12.633 8.844 -10.383 1 95.31 63 CYS B O 1
ATOM 2299 N N . PRO B 1 64 ? 12.148 6.961 -11.508 1 96.81 64 PRO B N 1
ATOM 2300 C CA . PRO B 1 64 ? 10.727 7.285 -11.328 1 96.81 64 PRO B CA 1
ATOM 2301 C C . PRO B 1 64 ? 10.352 7.492 -9.867 1 96.81 64 PRO B C 1
ATOM 2303 O O . PRO B 1 64 ? 9.562 8.391 -9.547 1 96.81 64 PRO B O 1
ATOM 2306 N N . PHE B 1 65 ? 10.914 6.68 -9.023 1 98.12 65 PHE B N 1
ATOM 2307 C CA . PHE B 1 65 ? 10.625 6.738 -7.598 1 98.12 65 PHE B CA 1
ATOM 2308 C C . PHE B 1 65 ? 11.094 8.062 -7 1 98.12 65 PHE B C 1
ATOM 2310 O O . PHE B 1 65 ? 10.344 8.727 -6.285 1 98.12 65 PHE B O 1
ATOM 2317 N N . VAL B 1 66 ? 12.297 8.539 -7.352 1 98 66 VAL B N 1
ATOM 2318 C CA . VAL B 1 66 ? 12.883 9.773 -6.844 1 98 66 VAL B CA 1
ATOM 2319 C C . VAL B 1 66 ? 12.07 10.969 -7.332 1 98 66 VAL B C 1
ATOM 2321 O O . VAL B 1 66 ? 11.711 11.844 -6.543 1 98 66 VAL B O 1
ATOM 2324 N N . PHE B 1 67 ? 11.734 10.945 -8.578 1 98.38 67 PHE B N 1
ATOM 2325 C CA . PHE B 1 67 ? 10.938 12.039 -9.133 1 98.38 67 PHE B CA 1
ATOM 2326 C C . PHE B 1 67 ? 9.547 12.062 -8.516 1 98.38 67 PHE B C 1
ATOM 2328 O O . PHE B 1 67 ? 8.984 13.141 -8.289 1 98.38 67 PHE B O 1
ATOM 2335 N N . ALA B 1 68 ? 9.008 10.93 -8.281 1 98.69 68 ALA B N 1
ATOM 2336 C CA . ALA B 1 68 ? 7.676 10.867 -7.688 1 98.69 68 ALA B CA 1
ATOM 2337 C C . ALA B 1 68 ? 7.688 11.398 -6.258 1 98.69 68 ALA B C 1
ATOM 2339 O O . ALA B 1 68 ? 6.754 12.086 -5.836 1 98.69 68 ALA B O 1
ATOM 2340 N N . VAL B 1 69 ? 8.711 11.062 -5.508 1 98.5 69 VAL B N 1
ATOM 2341 C CA . VAL B 1 69 ? 8.844 11.594 -4.156 1 98.5 69 VAL B CA 1
ATOM 2342 C C . VAL B 1 69 ? 8.906 13.117 -4.203 1 98.5 69 VAL B C 1
ATOM 2344 O O . VAL B 1 69 ? 8.227 13.797 -3.424 1 98.5 69 VAL B O 1
ATOM 2347 N N . ALA B 1 70 ? 9.688 13.648 -5.133 1 97.56 70 ALA B N 1
ATOM 2348 C CA . ALA B 1 70 ? 9.766 15.094 -5.305 1 97.56 70 ALA B CA 1
ATOM 2349 C C . ALA B 1 70 ? 8.406 15.68 -5.68 1 97.56 70 ALA B C 1
ATOM 2351 O O . ALA B 1 70 ? 8.023 16.75 -5.191 1 97.56 70 ALA B O 1
ATOM 2352 N N . THR B 1 71 ? 7.719 14.984 -6.527 1 97.94 71 THR B N 1
ATOM 2353 C CA . THR B 1 71 ? 6.387 15.414 -6.941 1 97.94 71 THR B CA 1
ATOM 2354 C C . THR B 1 71 ? 5.457 15.539 -5.738 1 97.94 71 THR B C 1
ATOM 2356 O O . THR B 1 71 ? 4.805 16.562 -5.555 1 97.94 71 THR B O 1
ATOM 2359 N N . VAL B 1 72 ? 5.445 14.547 -4.914 1 98.06 72 VAL B N 1
ATOM 2360 C CA . VAL B 1 72 ? 4.559 14.516 -3.756 1 98.06 72 VAL B CA 1
ATOM 2361 C C . VAL B 1 72 ? 4.984 15.586 -2.754 1 98.06 72 VAL B C 1
ATOM 2363 O O . VAL B 1 72 ? 4.137 16.281 -2.178 1 98.06 72 VAL B O 1
ATOM 2366 N N . ALA B 1 73 ? 6.289 15.742 -2.568 1 96.38 73 ALA B N 1
ATOM 2367 C CA . ALA B 1 73 ? 6.801 16.734 -1.621 1 96.38 73 ALA B CA 1
ATOM 2368 C C . ALA B 1 73 ? 6.375 18.141 -2.014 1 96.38 73 ALA B C 1
ATOM 2370 O O . ALA B 1 73 ? 6.086 18.969 -1.149 1 96.38 73 ALA B O 1
ATOM 2371 N N . LEU B 1 74 ? 6.289 18.359 -3.303 1 95.12 74 LEU B N 1
ATOM 2372 C CA . LEU B 1 74 ? 6.012 19.703 -3.793 1 95.12 74 LEU B CA 1
ATOM 2373 C C . LEU B 1 74 ? 4.52 19.891 -4.051 1 95.12 74 LEU B C 1
ATOM 2375 O O . LEU B 1 74 ? 4.086 20.969 -4.477 1 95.12 74 LEU B O 1
ATOM 2379 N N . PHE B 1 75 ? 3.748 18.828 -3.826 1 95.94 75 PHE B N 1
ATOM 2380 C CA . PHE B 1 75 ? 2.312 18.906 -4.066 1 95.94 75 PHE B CA 1
ATOM 2381 C C . PHE B 1 75 ? 1.667 19.953 -3.162 1 95.94 75 PHE B C 1
ATOM 2383 O O . PHE B 1 75 ? 1.982 20.031 -1.974 1 95.94 75 PHE B O 1
ATOM 2390 N N . PRO B 1 76 ? 0.82 20.766 -3.697 1 93.19 76 PRO B N 1
ATOM 2391 C CA . PRO B 1 76 ? 0.226 21.828 -2.891 1 93.19 76 PRO B CA 1
ATOM 2392 C C . PRO B 1 76 ? -0.734 21.297 -1.827 1 93.19 76 PRO B C 1
ATOM 2394 O O . PRO B 1 76 ? -1.332 20.234 -2.004 1 93.19 76 PRO B O 1
ATOM 2397 N N . ARG B 1 77 ? -0.858 22.062 -0.833 1 86.88 77 ARG B N 1
ATOM 2398 C CA . ARG B 1 77 ? -1.841 21.766 0.201 1 86.88 77 ARG B CA 1
ATOM 2399 C C . ARG B 1 77 ? -3.262 21.953 -0.319 1 86.88 77 ARG B C 1
ATOM 2401 O O . ARG B 1 77 ? -3.523 22.875 -1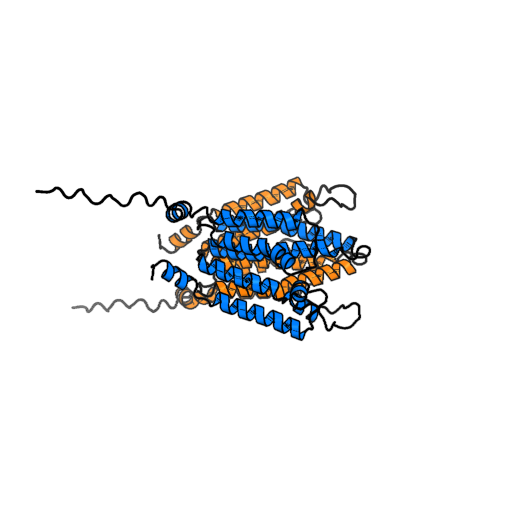.094 1 86.88 77 ARG B O 1
ATOM 2408 N N . THR B 1 78 ? -4.047 21.016 0.068 1 91.06 78 THR B N 1
ATOM 2409 C CA . THR B 1 78 ? -5.441 21.078 -0.361 1 91.06 78 THR B CA 1
ATOM 2410 C C . THR B 1 78 ? -6.363 20.531 0.724 1 91.06 78 THR B C 1
ATOM 2412 O O . THR B 1 78 ? -5.941 19.734 1.562 1 91.06 78 THR B O 1
ATOM 2415 N N . LYS B 1 79 ? -7.586 21.016 0.678 1 88.94 79 LYS B N 1
ATOM 2416 C CA . LYS B 1 79 ? -8.602 20.531 1.604 1 88.94 79 LYS B CA 1
ATOM 2417 C C . LYS B 1 79 ? -9.227 19.234 1.096 1 88.94 79 LYS B C 1
ATOM 2419 O O . LYS B 1 79 ? -10.023 18.609 1.798 1 88.94 79 LYS B O 1
ATOM 2424 N N . GLN B 1 80 ? -8.82 18.812 -0.044 1 93.56 80 GLN B N 1
ATOM 2425 C CA . GLN B 1 80 ? -9.414 17.641 -0.685 1 93.56 80 GLN B CA 1
ATOM 2426 C C . GLN B 1 80 ? -8.664 16.359 -0.317 1 93.56 80 GLN B C 1
ATOM 2428 O O . GLN B 1 80 ? -8.688 15.391 -1.068 1 93.56 80 GLN B O 1
ATOM 2433 N N . GLY B 1 81 ? -8.023 16.391 0.804 1 95.75 81 GLY B N 1
ATOM 2434 C CA . GLY B 1 81 ? -7.23 15.25 1.249 1 95.75 81 GLY B CA 1
ATOM 2435 C C . GLY B 1 81 ? -8.016 13.953 1.281 1 95.75 81 GLY B C 1
ATOM 2436 O O . GLY B 1 81 ? -7.66 12.984 0.602 1 95.75 81 GLY B O 1
ATOM 2437 N N . PRO B 1 82 ? -9.133 13.977 1.96 1 97.5 82 PRO B N 1
ATOM 2438 C CA . PRO B 1 82 ? -9.938 12.758 2.055 1 97.5 82 PRO B CA 1
ATOM 2439 C C . PRO B 1 82 ? -10.359 12.219 0.69 1 97.5 82 PRO B C 1
ATOM 2441 O O . PRO B 1 82 ? -10.25 11.016 0.435 1 97.5 82 PRO B O 1
ATOM 2444 N N . ALA B 1 83 ? -10.781 13.125 -0.184 1 98.06 83 ALA B N 1
ATOM 2445 C CA . ALA B 1 83 ? -11.227 12.695 -1.509 1 98.06 83 ALA B CA 1
ATOM 2446 C C . ALA B 1 83 ? -10.07 12.086 -2.301 1 98.06 83 ALA B C 1
ATOM 2448 O O . ALA B 1 83 ? -10.234 11.07 -2.975 1 98.06 83 ALA B O 1
ATOM 2449 N N . LEU B 1 84 ? -8.906 12.648 -2.207 1 98.38 84 LEU B N 1
ATOM 2450 C CA . LEU B 1 84 ? -7.746 12.18 -2.953 1 98.38 84 LEU B CA 1
ATOM 2451 C C . LEU B 1 84 ? -7.254 10.844 -2.4 1 98.38 84 LEU B C 1
ATOM 2453 O O . LEU B 1 84 ? -6.812 9.977 -3.16 1 98.38 84 LEU B O 1
ATOM 2457 N N . ILE B 1 85 ? -7.316 10.688 -1.117 1 98.75 85 ILE B N 1
ATOM 2458 C CA . ILE B 1 85 ? -6.914 9.43 -0.497 1 98.75 85 ILE B CA 1
ATOM 2459 C C . ILE B 1 85 ? -7.867 8.32 -0.931 1 98.75 85 ILE B C 1
ATOM 2461 O O . ILE B 1 85 ? -7.426 7.234 -1.327 1 98.75 85 ILE B O 1
ATOM 2465 N N . VAL B 1 86 ? -9.148 8.578 -0.935 1 98.81 86 VAL B N 1
ATOM 2466 C CA . VAL B 1 86 ? -10.141 7.586 -1.334 1 98.81 86 VAL B CA 1
ATOM 2467 C C . VAL B 1 86 ? -9.992 7.273 -2.82 1 98.81 86 VAL B C 1
ATOM 2469 O O . VAL B 1 86 ? -10.133 6.121 -3.238 1 98.81 86 VAL B O 1
ATOM 2472 N N . LEU B 1 87 ? -9.695 8.273 -3.58 1 98.69 87 LEU B N 1
ATOM 2473 C CA . LEU B 1 87 ? -9.438 8.047 -5 1 98.69 87 LEU B CA 1
ATOM 2474 C C . LEU B 1 87 ? -8.25 7.109 -5.191 1 98.69 87 LEU B C 1
ATOM 2476 O O . LEU B 1 87 ? -8.281 6.223 -6.047 1 98.69 87 LEU B O 1
ATOM 2480 N N . ALA B 1 88 ? -7.184 7.355 -4.426 1 98.56 88 ALA B N 1
ATOM 2481 C CA . ALA B 1 88 ? -6.012 6.488 -4.516 1 98.56 88 ALA B CA 1
ATOM 2482 C C . ALA B 1 88 ? -6.367 5.047 -4.152 1 98.56 88 ALA B C 1
ATOM 2484 O O . ALA B 1 88 ? -5.883 4.105 -4.785 1 98.56 88 ALA B O 1
ATOM 2485 N N . VAL B 1 89 ? -7.215 4.867 -3.152 1 98.81 89 VAL B N 1
ATOM 2486 C CA . VAL B 1 89 ? -7.672 3.533 -2.777 1 98.81 89 VAL B CA 1
ATOM 2487 C C . VAL B 1 89 ? -8.461 2.914 -3.928 1 98.81 89 VAL B C 1
ATOM 2489 O O . VAL B 1 89 ? -8.297 1.731 -4.238 1 98.81 89 VAL B O 1
ATOM 2492 N N . PHE B 1 90 ? -9.219 3.688 -4.59 1 98.75 90 PHE B N 1
ATOM 2493 C CA . PHE B 1 90 ? -10 3.197 -5.719 1 98.75 90 PHE B CA 1
ATOM 2494 C C . PHE B 1 90 ? -9.086 2.764 -6.859 1 98.75 90 PHE B C 1
ATOM 2496 O O . PHE B 1 90 ? -9.32 1.727 -7.484 1 98.75 90 PHE B O 1
ATOM 2503 N N . VAL B 1 91 ? -8.086 3.555 -7.117 1 98.25 91 VAL B N 1
ATOM 2504 C CA . VAL B 1 91 ? -7.133 3.215 -8.172 1 98.25 91 VAL B CA 1
ATOM 2505 C C . VAL B 1 91 ? -6.43 1.904 -7.828 1 98.25 91 VAL B C 1
ATOM 2507 O O . VAL B 1 91 ? -6.262 1.037 -8.688 1 98.25 91 VAL B O 1
ATOM 2510 N N . TYR B 1 92 ? -6.059 1.763 -6.598 1 98.56 92 TYR B N 1
ATOM 2511 C CA . TYR B 1 92 ? -5.395 0.53 -6.191 1 98.56 92 TYR B CA 1
ATOM 2512 C C . TYR B 1 92 ? -6.316 -0.67 -6.367 1 98.56 92 TYR B C 1
ATOM 2514 O O . TYR B 1 92 ? -5.926 -1.683 -6.953 1 98.56 92 TYR B O 1
ATOM 2522 N N . MET B 1 93 ? -7.527 -0.52 -5.93 1 97.94 93 MET B N 1
ATOM 2523 C CA . MET B 1 93 ? -8.453 -1.647 -5.938 1 97.94 93 MET B CA 1
ATOM 2524 C C . MET B 1 93 ? -8.883 -1.989 -7.363 1 97.94 93 MET B C 1
ATOM 2526 O O . MET B 1 93 ? -9.023 -3.164 -7.707 1 97.94 93 MET B O 1
ATOM 2530 N N . SER B 1 94 ? -9.117 -0.981 -8.133 1 97.06 94 SER B N 1
ATOM 2531 C CA . SER B 1 94 ? -9.68 -1.214 -9.461 1 97.06 94 SER B CA 1
ATOM 2532 C C . SER B 1 94 ? -8.609 -1.696 -10.438 1 97.06 94 SER B C 1
ATOM 2534 O O . SER B 1 94 ? -8.859 -2.58 -11.258 1 97.06 94 SER B O 1
ATOM 2536 N N . TYR B 1 95 ? -7.426 -1.216 -10.234 1 96.94 95 TYR B N 1
ATOM 2537 C CA . TYR B 1 95 ? -6.461 -1.553 -11.273 1 96.94 95 TYR B CA 1
ATOM 2538 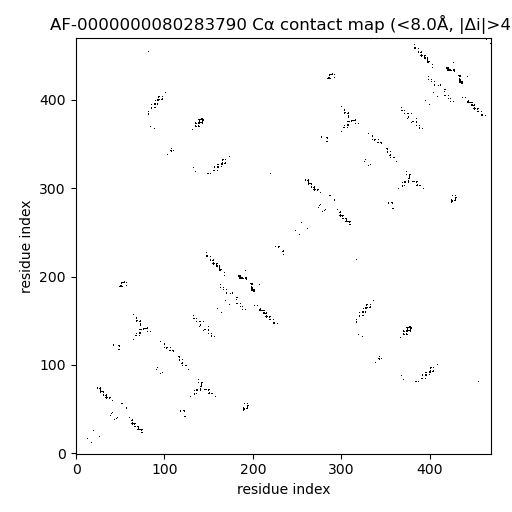C C . TYR B 1 95 ? -5.254 -2.271 -10.688 1 96.94 95 TYR B C 1
ATOM 2540 O O . TYR B 1 95 ? -4.941 -3.396 -11.086 1 96.94 95 TYR B O 1
ATOM 2548 N N . LEU B 1 96 ? -4.547 -1.699 -9.758 1 97.31 96 LEU B N 1
ATOM 2549 C CA . LEU B 1 96 ? -3.264 -2.221 -9.297 1 97.31 96 LEU B CA 1
ATOM 2550 C C . LEU B 1 96 ? -3.426 -3.605 -8.68 1 97.31 96 LEU B C 1
ATOM 2552 O O . LEU B 1 96 ? -2.674 -4.527 -9 1 97.31 96 LEU B O 1
ATOM 2556 N N . ASP B 1 97 ? -4.402 -3.67 -7.812 1 97.06 97 ASP B N 1
ATOM 2557 C CA . ASP B 1 97 ? -4.664 -4.965 -7.188 1 97.06 97 ASP B CA 1
ATOM 2558 C C . ASP B 1 97 ? -5.027 -6.016 -8.234 1 97.06 97 ASP B C 1
ATOM 2560 O O . ASP B 1 97 ? -4.48 -7.121 -8.227 1 97.06 97 ASP B O 1
ATOM 2564 N N . THR B 1 98 ? -5.863 -5.684 -9.133 1 95.88 98 THR B N 1
ATOM 2565 C CA . THR B 1 98 ? -6.348 -6.602 -10.156 1 95.88 98 THR B CA 1
ATOM 2566 C C . THR B 1 98 ? -5.219 -7.012 -11.102 1 95.88 98 THR B C 1
ATOM 2568 O O . THR B 1 98 ? -5.074 -8.188 -11.43 1 95.88 98 THR B O 1
ATOM 2571 N N . GLU B 1 99 ? -4.477 -6.062 -11.531 1 96.12 99 GLU B N 1
ATOM 2572 C CA . GLU B 1 99 ? -3.357 -6.359 -12.422 1 96.12 99 GLU B CA 1
ATOM 2573 C C . GLU B 1 99 ? -2.357 -7.301 -11.75 1 96.12 99 GLU B C 1
ATOM 2575 O O . GLU B 1 99 ? -1.799 -8.188 -12.406 1 96.12 99 GLU B O 1
ATOM 2580 N N . LEU B 1 100 ? -2.135 -7.133 -10.477 1 96.94 100 LEU B N 1
ATOM 2581 C CA . LEU B 1 100 ? -1.244 -8.031 -9.75 1 96.94 100 LEU B CA 1
ATOM 2582 C C . LEU B 1 100 ? -1.804 -9.453 -9.727 1 96.94 100 LEU B C 1
ATOM 2584 O O . LEU B 1 100 ? -1.081 -10.414 -10 1 96.94 100 LEU B O 1
ATOM 2588 N N . VAL B 1 101 ? -3.076 -9.562 -9.492 1 95.69 101 VAL B N 1
ATOM 2589 C CA . VAL B 1 101 ? -3.717 -10.867 -9.438 1 95.69 101 VAL B CA 1
ATOM 2590 C C . VAL B 1 101 ? -3.623 -11.547 -10.805 1 95.69 101 VAL B C 1
ATOM 2592 O O . VAL B 1 101 ? -3.336 -12.742 -10.898 1 95.69 101 VAL B O 1
ATOM 2595 N N . MET B 1 102 ? -3.832 -10.789 -11.828 1 95.12 102 MET B N 1
ATOM 2596 C CA . MET B 1 102 ? -3.758 -11.344 -13.18 1 95.12 102 MET B CA 1
ATOM 2597 C C . MET B 1 102 ? -2.352 -11.852 -13.484 1 95.12 102 MET B C 1
ATOM 2599 O O . MET B 1 102 ? -2.182 -12.914 -14.078 1 95.12 102 MET B O 1
ATOM 2603 N N . ARG B 1 103 ? -1.38 -11.164 -13.078 1 95.06 103 ARG B N 1
ATOM 2604 C CA . ARG B 1 103 ? 0.002 -11.578 -13.297 1 95.06 103 ARG B CA 1
ATOM 2605 C C . ARG B 1 103 ? 0.35 -12.797 -12.453 1 95.06 103 ARG B C 1
ATOM 2607 O O . ARG B 1 103 ? 1.098 -13.672 -12.891 1 95.06 103 ARG B O 1
ATOM 2614 N N . ILE B 1 104 ? -0.168 -12.867 -11.258 1 96.62 104 ILE B N 1
ATOM 2615 C CA . ILE B 1 104 ? 0.041 -14.023 -10.391 1 96.62 104 ILE B CA 1
ATOM 2616 C C . ILE B 1 104 ? -0.585 -15.266 -11.016 1 96.62 104 ILE B C 1
ATOM 2618 O O . ILE B 1 104 ? 0.028 -16.328 -11.039 1 96.62 104 ILE B O 1
ATOM 2622 N N . GLN B 1 105 ? -1.788 -15.141 -11.594 1 93.81 105 GLN B N 1
ATOM 2623 C CA . GLN B 1 105 ? -2.459 -16.266 -12.25 1 93.81 105 GLN B CA 1
ATOM 2624 C C . GLN B 1 105 ? -1.682 -16.719 -13.484 1 93.81 105 GLN B C 1
ATOM 2626 O O . GLN B 1 105 ? -1.535 -17.922 -13.719 1 93.81 105 GLN B O 1
ATOM 2631 N N . ALA B 1 106 ? -1.225 -15.781 -14.242 1 93.75 106 ALA B N 1
ATOM 2632 C CA . ALA B 1 106 ? -0.413 -16.109 -15.406 1 93.75 106 ALA B CA 1
ATOM 2633 C C . ALA B 1 106 ? 0.865 -16.844 -15 1 93.75 106 ALA B C 1
ATOM 2635 O O . ALA B 1 106 ? 1.284 -17.797 -15.656 1 93.75 106 ALA B O 1
ATOM 2636 N N . PHE B 1 107 ? 1.486 -16.406 -13.969 1 96.25 107 PHE B N 1
ATOM 2637 C CA . PHE B 1 107 ? 2.68 -17.062 -13.438 1 96.25 107 PHE B CA 1
ATOM 2638 C C . PHE B 1 107 ? 2.385 -18.5 -13.062 1 96.25 107 PHE B C 1
ATOM 2640 O O . PHE B 1 107 ? 3.131 -19.406 -13.438 1 96.25 107 PHE B O 1
ATOM 2647 N N . ALA B 1 108 ? 1.328 -18.766 -12.367 1 94.81 108 ALA B N 1
ATOM 2648 C CA . ALA B 1 108 ? 0.96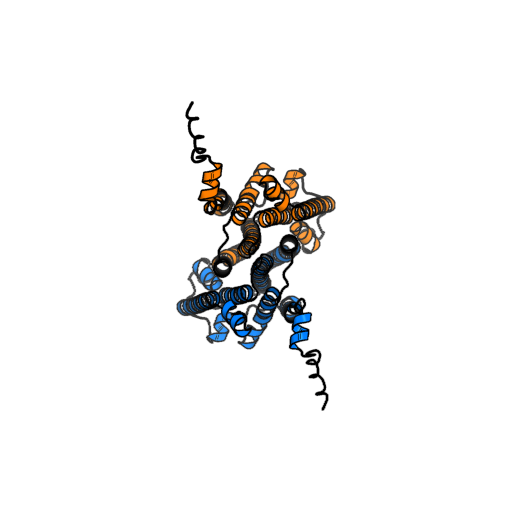9 -20.125 -11.953 1 94.81 108 ALA B CA 1
ATOM 2649 C C . ALA B 1 108 ? 0.772 -21.031 -13.164 1 94.81 108 ALA B C 1
ATOM 2651 O O . ALA B 1 108 ? 1.144 -22.203 -13.133 1 94.81 108 ALA B O 1
ATOM 2652 N N . ARG B 1 109 ? 0.26 -20.484 -14.219 1 92.12 109 ARG B N 1
ATOM 2653 C CA . ARG B 1 109 ? -0.006 -21.266 -15.422 1 92.12 109 ARG B CA 1
ATOM 2654 C C . ARG B 1 109 ? 1.284 -21.562 -16.172 1 92.12 109 ARG B C 1
ATOM 2656 O O . ARG B 1 109 ? 1.4 -22.609 -16.828 1 92.12 109 ARG B O 1
ATOM 2663 N N . ASN B 1 110 ? 2.26 -20.688 -16.016 1 93.44 110 ASN B N 1
ATOM 2664 C CA . ASN B 1 110 ? 3.412 -20.781 -16.906 1 93.44 110 ASN B CA 1
ATOM 2665 C C . ASN B 1 110 ? 4.676 -21.188 -16.156 1 93.44 110 ASN B C 1
ATOM 2667 O O . ASN B 1 110 ? 5.723 -21.422 -16.766 1 93.44 110 ASN B O 1
ATOM 2671 N N . ALA B 1 111 ? 4.605 -21.328 -14.898 1 91.81 111 ALA B N 1
ATOM 2672 C CA . ALA B 1 111 ? 5.789 -21.547 -14.062 1 91.81 111 ALA B CA 1
ATOM 2673 C C . ALA B 1 111 ? 6.523 -22.812 -14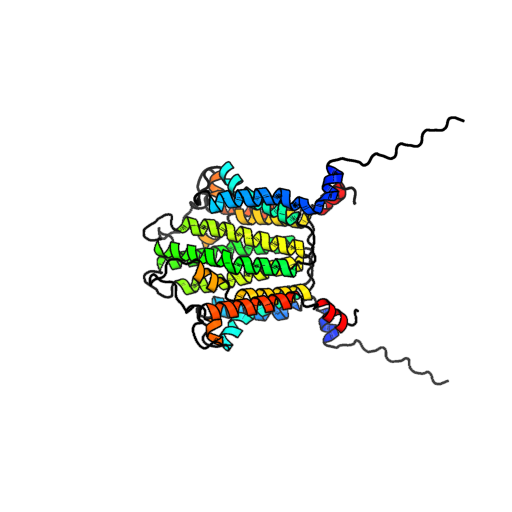.469 1 91.81 111 ALA B C 1
ATOM 2675 O O . ALA B 1 111 ? 7.754 -22.875 -14.398 1 91.81 111 ALA B O 1
ATOM 2676 N N . ALA B 1 112 ? 5.887 -23.844 -14.977 1 89.19 112 ALA B N 1
ATOM 2677 C CA . ALA B 1 112 ? 6.488 -25.141 -15.305 1 89.19 112 ALA B CA 1
ATOM 2678 C C . ALA B 1 112 ? 7.227 -25.078 -16.641 1 89.19 112 ALA B C 1
ATOM 2680 O O . ALA B 1 112 ? 8.188 -25.812 -16.859 1 89.19 112 ALA B O 1
ATOM 2681 N N . THR B 1 113 ? 6.895 -24.172 -17.469 1 92.31 113 THR B N 1
ATOM 2682 C CA . THR B 1 113 ? 7.406 -24.203 -18.828 1 92.31 113 THR B CA 1
ATOM 2683 C C . THR B 1 113 ? 8.281 -22.984 -19.125 1 92.31 113 THR B C 1
ATOM 2685 O O . THR B 1 113 ? 9.023 -22.969 -20.109 1 92.31 113 THR B O 1
ATOM 2688 N N . ASP B 1 114 ? 8.156 -21.969 -18.297 1 92.44 114 ASP B N 1
ATOM 2689 C CA . ASP B 1 114 ? 8.883 -20.719 -18.531 1 92.44 114 ASP B CA 1
ATOM 2690 C C . ASP B 1 114 ? 9.664 -20.297 -17.297 1 92.44 114 ASP B C 1
ATOM 2692 O O . ASP B 1 114 ? 9.078 -19.859 -16.297 1 92.44 114 ASP B O 1
ATOM 2696 N N . GLU B 1 115 ? 10.961 -20.266 -17.406 1 87.38 115 GLU B N 1
ATOM 2697 C CA . GLU B 1 115 ? 11.828 -19.953 -16.281 1 87.38 115 GLU B CA 1
ATOM 2698 C C . GLU B 1 115 ? 11.711 -18.484 -15.883 1 87.38 115 GLU B C 1
ATOM 2700 O O . GLU B 1 115 ? 12.031 -18.109 -14.758 1 87.38 115 GLU B O 1
ATOM 2705 N N . ASN B 1 116 ? 11.203 -17.609 -16.734 1 89.88 116 ASN B N 1
ATOM 2706 C CA . ASN B 1 116 ? 11.102 -16.172 -16.5 1 89.88 116 ASN B CA 1
ATOM 2707 C C . ASN B 1 116 ? 9.664 -15.758 -16.203 1 89.88 116 ASN B C 1
ATOM 2709 O O . ASN B 1 116 ? 9.344 -14.57 -16.203 1 89.88 116 ASN B O 1
ATOM 2713 N N . ALA B 1 117 ? 8.852 -16.781 -15.867 1 92.94 117 ALA B N 1
ATOM 2714 C CA . ALA B 1 117 ? 7.426 -16.516 -15.727 1 92.94 117 ALA B CA 1
ATOM 2715 C C . ALA B 1 117 ? 7.152 -15.578 -14.555 1 92.94 117 ALA B C 1
ATOM 2717 O O . ALA B 1 117 ? 6.129 -14.891 -14.523 1 92.94 117 ALA B O 1
ATOM 2718 N N . PHE B 1 118 ? 8.133 -15.469 -13.625 1 93.12 118 PHE B N 1
ATOM 2719 C CA . PHE B 1 118 ? 7.918 -14.672 -12.414 1 93.12 118 PHE B CA 1
ATOM 2720 C C . PHE B 1 118 ? 8.289 -13.211 -12.656 1 93.12 118 PHE B C 1
ATOM 2722 O O . PHE B 1 118 ? 7.879 -12.328 -11.898 1 93.12 118 PHE B O 1
ATOM 27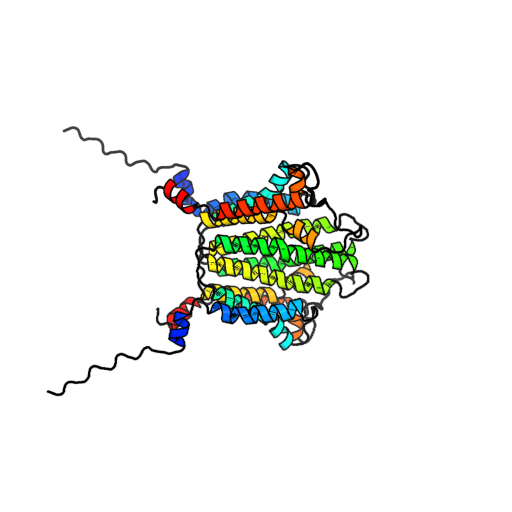29 N N . GLN B 1 119 ? 8.969 -12.836 -13.695 1 92 119 GLN B N 1
ATOM 2730 C CA . GLN B 1 119 ? 9.523 -11.5 -13.914 1 92 119 GLN B CA 1
ATOM 2731 C C . GLN B 1 119 ? 8.414 -10.453 -14.016 1 92 119 GLN B C 1
ATOM 2733 O O . GLN B 1 119 ? 8.516 -9.383 -13.406 1 92 119 GLN B O 1
ATOM 2738 N N . PRO B 1 120 ? 7.312 -10.773 -14.625 1 93.06 120 PRO B N 1
ATOM 2739 C CA . PRO B 1 120 ? 6.25 -9.766 -14.68 1 93.06 120 PRO B CA 1
ATOM 2740 C C . PRO B 1 120 ? 5.625 -9.5 -13.312 1 93.06 120 PRO B C 1
ATOM 2742 O O . PRO B 1 120 ? 5.238 -8.367 -13.016 1 93.06 120 PRO B O 1
ATOM 2745 N N . VAL B 1 121 ? 5.496 -10.562 -12.492 1 95.12 121 VAL B N 1
ATOM 2746 C CA . VAL B 1 121 ? 4.969 -10.406 -11.141 1 95.12 121 VAL B CA 1
ATOM 2747 C C . VAL B 1 121 ? 5.918 -9.531 -10.32 1 95.12 121 VAL B C 1
ATOM 2749 O O . VAL B 1 121 ? 5.484 -8.578 -9.664 1 95.12 121 VAL B O 1
ATOM 2752 N N . TYR B 1 122 ? 7.168 -9.773 -10.438 1 92.94 122 TYR B N 1
ATOM 2753 C CA . TYR B 1 122 ? 8.188 -9.062 -9.68 1 92.94 122 TYR B CA 1
ATOM 2754 C C . TYR B 1 122 ? 8.211 -7.582 -10.047 1 92.94 122 TYR B C 1
ATOM 2756 O O . TYR B 1 122 ? 8.195 -6.719 -9.164 1 92.94 122 TYR B O 1
ATOM 2764 N N . GLN B 1 123 ? 8.281 -7.34 -11.297 1 91.56 123 GLN B N 1
ATOM 2765 C CA . GLN B 1 123 ? 8.305 -5.957 -11.758 1 91.56 123 GLN B CA 1
ATOM 2766 C C . GLN B 1 123 ? 7.066 -5.195 -11.289 1 91.56 123 GLN B C 1
ATOM 2768 O O . GLN B 1 123 ? 7.164 -4.039 -10.875 1 91.56 123 GLN B O 1
ATOM 2773 N N . PHE B 1 124 ? 5.938 -5.805 -11.359 1 94.56 124 PHE B N 1
ATOM 2774 C CA . PHE B 1 124 ? 4.711 -5.125 -10.961 1 94.56 124 PHE B CA 1
ATOM 2775 C C . PHE B 1 124 ? 4.656 -4.949 -9.445 1 94.56 124 PHE B C 1
ATOM 2777 O O . PHE B 1 124 ? 4.137 -3.949 -8.953 1 94.56 124 PHE B O 1
ATOM 2784 N N . GLU B 1 125 ? 5.215 -5.934 -8.727 1 95.44 125 GLU B N 1
ATOM 2785 C CA . GLU B 1 125 ? 5.312 -5.797 -7.277 1 95.44 125 GLU B CA 1
ATOM 2786 C C . GLU B 1 125 ? 6.141 -4.574 -6.895 1 95.44 125 GLU B C 1
ATOM 2788 O O . GLU B 1 125 ? 5.805 -3.861 -5.945 1 95.44 125 GLU B O 1
ATOM 2793 N N . LEU B 1 126 ? 7.207 -4.352 -7.629 1 93.69 126 LEU B N 1
ATOM 2794 C CA . LEU B 1 126 ? 8.016 -3.166 -7.371 1 93.69 126 LEU B CA 1
ATOM 2795 C C . LEU B 1 126 ? 7.219 -1.893 -7.625 1 93.69 126 LEU B C 1
ATOM 2797 O O . LEU B 1 126 ? 7.355 -0.912 -6.895 1 93.69 126 LEU B O 1
ATOM 2801 N N . PHE B 1 127 ? 6.453 -1.938 -8.625 1 94.75 127 PHE B N 1
ATOM 2802 C CA . PHE B 1 127 ? 5.578 -0.811 -8.922 1 94.75 127 PHE B CA 1
ATOM 2803 C C . PHE B 1 127 ? 4.57 -0.596 -7.801 1 94.75 127 PHE B C 1
ATOM 2805 O O . PHE B 1 127 ? 4.328 0.539 -7.387 1 94.75 127 PHE B O 1
ATOM 2812 N N . VAL B 1 128 ? 3.992 -1.692 -7.281 1 97.19 128 VAL B N 1
ATOM 2813 C CA . VAL B 1 128 ? 3.025 -1.615 -6.191 1 97.19 128 VAL B CA 1
ATOM 2814 C C . VAL B 1 128 ? 3.701 -1.066 -4.938 1 97.19 128 VAL B C 1
ATOM 2816 O O . VAL B 1 128 ? 3.127 -0.241 -4.227 1 97.19 128 VAL B O 1
ATOM 2819 N N . VAL B 1 129 ? 4.902 -1.483 -4.676 1 97.5 129 VAL B N 1
ATOM 2820 C CA . VAL B 1 129 ? 5.656 -0.972 -3.535 1 97.5 129 VAL B CA 1
ATOM 2821 C C . VAL B 1 129 ? 5.82 0.542 -3.658 1 97.5 129 VAL B C 1
ATOM 2823 O O . VAL B 1 129 ? 5.609 1.275 -2.689 1 97.5 129 VAL B O 1
ATOM 2826 N N . THR B 1 130 ? 6.191 0.934 -4.84 1 97.62 130 THR B N 1
ATOM 2827 C CA . THR B 1 130 ? 6.344 2.363 -5.09 1 97.62 130 THR B CA 1
ATOM 2828 C C . THR B 1 130 ? 5.027 3.098 -4.844 1 97.62 130 THR B C 1
ATOM 2830 O O . THR B 1 130 ? 5.012 4.16 -4.223 1 97.62 130 THR B O 1
ATOM 2833 N N . PHE B 1 131 ? 3.979 2.553 -5.348 1 97.88 131 PHE B N 1
ATOM 2834 C CA . PHE B 1 131 ? 2.664 3.141 -5.113 1 97.88 131 PHE B CA 1
ATOM 2835 C C . PHE B 1 131 ? 2.383 3.26 -3.621 1 97.88 131 PHE B C 1
ATOM 2837 O O . PHE B 1 131 ? 1.922 4.305 -3.152 1 97.88 131 PHE B O 1
ATOM 2844 N N . ILE B 1 132 ? 2.637 2.215 -2.842 1 98.69 132 ILE B N 1
ATOM 2845 C CA . ILE B 1 132 ? 2.354 2.18 -1.412 1 98.69 132 ILE B CA 1
ATOM 2846 C C . ILE B 1 132 ? 3.109 3.303 -0.708 1 98.69 132 ILE B C 1
ATOM 2848 O O . ILE B 1 132 ? 2.525 4.062 0.068 1 98.69 132 ILE B O 1
ATOM 2852 N N . VAL B 1 133 ? 4.34 3.422 -1.024 1 98.81 133 VAL B N 1
ATOM 2853 C CA . VAL B 1 133 ? 5.168 4.449 -0.399 1 98.81 133 VAL B CA 1
ATOM 2854 C C . VAL B 1 133 ? 4.645 5.832 -0.775 1 98.81 133 VAL B C 1
ATOM 2856 O O . VAL B 1 133 ? 4.457 6.688 0.092 1 98.81 133 VAL B O 1
ATOM 2859 N N . LEU B 1 134 ? 4.379 6.023 -2.059 1 98.81 134 LEU B N 1
ATOM 2860 C CA . LEU B 1 134 ? 3.928 7.324 -2.533 1 98.81 134 LEU B CA 1
ATOM 2861 C C . LEU B 1 134 ? 2.545 7.656 -1.98 1 98.81 134 LEU B C 1
ATOM 2863 O O . LEU B 1 134 ? 2.24 8.82 -1.716 1 98.81 134 LEU B O 1
ATOM 2867 N N . PHE B 1 135 ? 1.741 6.66 -1.874 1 98.75 135 PHE B N 1
ATOM 2868 C CA . PHE B 1 135 ? 0.425 6.844 -1.276 1 98.75 135 PHE B CA 1
ATOM 2869 C C . PHE B 1 135 ? 0.548 7.344 0.16 1 98.75 135 PHE B C 1
ATOM 2871 O O . PHE B 1 135 ? -0.126 8.297 0.552 1 98.75 135 PHE B O 1
ATOM 2878 N N . GLY B 1 136 ? 1.407 6.688 0.967 1 98.69 136 GLY B N 1
ATOM 2879 C CA . GLY B 1 136 ? 1.663 7.148 2.322 1 98.69 136 GLY B CA 1
ATOM 2880 C C . GLY B 1 136 ? 2.199 8.57 2.377 1 98.69 136 GLY B C 1
ATOM 2881 O O . GLY B 1 136 ? 1.734 9.383 3.176 1 98.69 136 GLY B O 1
ATOM 2882 N N . LEU B 1 137 ? 3.107 8.852 1.504 1 98.75 137 LEU B N 1
ATOM 2883 C CA . LEU B 1 137 ? 3.707 10.188 1.474 1 98.75 137 LEU B CA 1
ATOM 2884 C C . LEU B 1 137 ? 2.68 11.234 1.06 1 98.75 137 LEU B C 1
ATOM 2886 O O . LEU B 1 137 ? 2.646 12.328 1.621 1 98.75 137 LEU B O 1
ATOM 2890 N N . MET B 1 138 ? 1.906 10.875 0.057 1 98.62 138 MET B N 1
ATOM 2891 C CA . MET B 1 138 ? 0.874 11.805 -0.387 1 98.62 138 MET B CA 1
ATOM 2892 C C . MET B 1 138 ? -0.137 12.062 0.724 1 98.62 138 MET B C 1
ATOM 2894 O O . MET B 1 138 ? -0.535 13.211 0.95 1 98.62 138 MET B O 1
ATOM 2898 N N . ALA B 1 139 ? -0.523 11.023 1.386 1 98.69 139 ALA B N 1
ATOM 2899 C CA . ALA B 1 139 ? -1.452 11.195 2.5 1 98.69 139 ALA B CA 1
ATOM 2900 C C . ALA B 1 139 ? -0.844 12.062 3.594 1 98.69 139 ALA B C 1
ATOM 2902 O O . ALA B 1 139 ? -1.521 12.93 4.156 1 98.69 139 ALA B O 1
ATOM 2903 N N . TYR B 1 140 ? 0.428 11.852 3.877 1 98.38 140 TYR B N 1
ATOM 2904 C CA . TYR B 1 140 ? 1.154 12.664 4.844 1 98.38 140 TYR B CA 1
ATOM 2905 C C . TYR B 1 140 ? 1.15 14.133 4.43 1 98.38 140 TYR B C 1
ATOM 2907 O O . TYR B 1 140 ? 0.893 15.016 5.254 1 98.38 140 TYR B O 1
ATOM 2915 N N . ARG B 1 141 ? 1.381 14.336 3.148 1 97.81 141 ARG B N 1
ATOM 2916 C CA . ARG B 1 141 ? 1.379 15.68 2.586 1 97.81 141 ARG B CA 1
ATOM 2917 C C . ARG B 1 141 ? -0.004 16.312 2.689 1 97.81 141 ARG B C 1
ATOM 2919 O O . ARG B 1 141 ? -0.133 17.469 3.094 1 97.81 141 ARG B O 1
ATOM 2926 N N . LEU B 1 142 ? -0.978 15.578 2.416 1 97.5 142 LEU B N 1
ATOM 2927 C CA . LEU B 1 142 ? -2.354 16.062 2.422 1 97.5 142 LEU B CA 1
ATOM 2928 C C . LEU B 1 142 ? -2.824 16.359 3.844 1 97.5 142 LEU B C 1
ATOM 2930 O O . LEU B 1 142 ? -3.73 17.156 4.051 1 97.5 142 LEU B O 1
ATOM 2934 N N . GLY B 1 143 ? -2.232 15.664 4.754 1 96.44 143 GLY B N 1
ATOM 2935 C CA . GLY B 1 143 ? -2.557 15.906 6.152 1 96.44 143 GLY B CA 1
ATOM 2936 C C . GLY B 1 143 ? -1.916 17.172 6.703 1 96.44 143 GLY B C 1
ATOM 2937 O O . GLY B 1 143 ? -2.279 17.641 7.785 1 96.44 143 GLY B O 1
ATOM 2938 N N . GLY B 1 144 ? -0.921 17.656 5.953 1 95.44 144 GLY B N 1
ATOM 2939 C CA . GLY B 1 144 ? -0.275 18.875 6.395 1 95.44 144 GLY B CA 1
ATOM 2940 C C . GLY B 1 144 ? 1.228 18.734 6.547 1 95.44 144 GLY B C 1
ATOM 2941 O O . GLY B 1 144 ? 1.896 19.656 7.027 1 95.44 144 GLY B O 1
ATOM 2942 N N . GLY B 1 145 ? 1.734 17.672 6.168 1 94.81 145 GLY B N 1
ATOM 2943 C CA . GLY B 1 145 ? 3.176 17.5 6.238 1 94.81 145 GLY B CA 1
ATOM 2944 C C . GLY B 1 145 ? 3.939 18.547 5.457 1 94.81 145 GLY B C 1
ATOM 2945 O O . GLY B 1 145 ? 3.561 18.891 4.336 1 94.81 145 GLY B O 1
ATOM 2946 N N . ARG B 1 146 ? 4.965 19.016 6.062 1 93.25 146 ARG B N 1
ATOM 2947 C CA . ARG B 1 146 ? 5.793 20.016 5.402 1 93.25 146 ARG B CA 1
ATOM 2948 C C . ARG B 1 146 ? 6.609 19.406 4.273 1 93.25 146 ARG B C 1
ATOM 2950 O O . ARG B 1 146 ? 6.953 18.219 4.328 1 93.25 146 ARG B O 1
ATOM 2957 N N . THR B 1 147 ? 6.941 20.203 3.318 1 93.25 147 THR B N 1
ATOM 2958 C CA . THR B 1 147 ? 7.699 19.766 2.148 1 93.25 147 THR B CA 1
ATOM 2959 C C . THR B 1 147 ? 8.992 19.062 2.568 1 93.25 147 THR B C 1
ATOM 2961 O O . THR B 1 147 ? 9.289 17.969 2.09 1 93.25 147 THR B O 1
ATOM 2964 N N . ALA B 1 148 ? 9.68 19.656 3.467 1 93.25 148 ALA B N 1
ATOM 2965 C CA . ALA B 1 148 ? 10.961 19.109 3.908 1 93.25 148 ALA B CA 1
ATOM 2966 C C . ALA B 1 148 ? 10.781 17.734 4.562 1 93.25 148 ALA B C 1
ATOM 2968 O O . ALA B 1 148 ? 11.57 16.812 4.328 1 93.25 148 ALA B O 1
ATOM 2969 N N . ASN B 1 149 ? 9.742 17.578 5.32 1 95.25 149 ASN B N 1
ATOM 2970 C CA . ASN B 1 149 ? 9.484 16.312 5.992 1 95.25 149 ASN B CA 1
ATOM 2971 C C . ASN B 1 149 ? 9.055 15.234 5.008 1 95.25 149 ASN B C 1
ATOM 2973 O O . ASN B 1 149 ? 9.461 14.078 5.133 1 95.25 149 ASN B O 1
ATOM 2977 N N . VAL B 1 150 ? 8.281 15.664 4.074 1 96.94 150 VAL B N 1
ATOM 2978 C CA . VAL B 1 150 ? 7.855 14.703 3.059 1 96.94 150 VAL B CA 1
ATOM 2979 C C . VAL B 1 150 ? 9.062 14.234 2.252 1 96.94 150 VAL B C 1
ATOM 2981 O O . VAL B 1 150 ? 9.211 13.039 1.985 1 96.94 150 VAL B O 1
ATOM 2984 N N . LEU B 1 151 ? 9.938 15.133 1.979 1 96.25 151 LEU B N 1
ATOM 2985 C CA . LEU B 1 151 ? 11.117 14.805 1.178 1 96.25 151 LEU B CA 1
ATOM 2986 C C . LEU B 1 151 ? 12.047 13.859 1.935 1 96.25 151 LEU B C 1
ATOM 2988 O O . LEU B 1 151 ? 12.438 12.82 1.409 1 96.25 151 LEU B O 1
ATOM 2992 N N . LYS B 1 152 ? 12.352 14.211 3.127 1 96.88 152 LYS B N 1
ATOM 2993 C CA . LYS B 1 152 ? 13.273 13.344 3.852 1 96.88 152 LYS B CA 1
ATOM 2994 C C . LYS B 1 152 ? 12.633 11.984 4.141 1 96.88 152 LYS B C 1
ATOM 2996 O O . LYS B 1 152 ? 13.32 10.961 4.129 1 96.88 152 LYS B O 1
ATOM 3001 N N . THR B 1 153 ? 11.352 12.008 4.434 1 98.44 153 THR B N 1
ATOM 3002 C CA . THR B 1 153 ? 10.656 10.742 4.645 1 98.44 153 THR B CA 1
ATOM 3003 C C . THR B 1 153 ? 10.695 9.883 3.385 1 98.44 153 THR B C 1
ATOM 3005 O O . THR B 1 153 ? 10.93 8.672 3.457 1 98.44 153 THR B O 1
ATOM 3008 N N . GLY B 1 154 ? 10.492 10.523 2.236 1 98.62 154 GLY B N 1
ATOM 3009 C CA . GLY B 1 154 ? 10.547 9.812 0.97 1 98.62 154 GLY B CA 1
ATOM 3010 C C . GLY B 1 154 ? 11.914 9.242 0.663 1 98.62 154 GLY B C 1
ATOM 3011 O O . GLY B 1 154 ? 12.031 8.086 0.245 1 98.62 154 GLY B O 1
ATOM 3012 N N . ILE B 1 155 ? 12.938 9.984 0.89 1 98.44 155 ILE B N 1
ATOM 3013 C CA . ILE B 1 155 ? 14.305 9.531 0.66 1 98.44 155 ILE B CA 1
ATOM 3014 C C . ILE B 1 155 ? 14.625 8.367 1.595 1 98.44 155 ILE B C 1
ATOM 3016 O O . ILE B 1 155 ? 15.203 7.363 1.169 1 98.44 155 ILE B O 1
ATOM 3020 N N . ALA B 1 156 ? 14.227 8.523 2.793 1 98.81 156 ALA B N 1
ATOM 3021 C CA . ALA B 1 156 ? 14.445 7.445 3.752 1 98.81 156 ALA B CA 1
ATOM 3022 C C . ALA B 1 156 ? 13.688 6.188 3.348 1 98.81 156 ALA B C 1
ATOM 3024 O O . ALA B 1 156 ? 14.203 5.074 3.461 1 98.81 156 ALA B O 1
ATOM 3025 N N . ALA B 1 157 ? 12.469 6.375 2.9 1 98.88 157 ALA B N 1
ATOM 3026 C CA . ALA B 1 157 ? 11.672 5.234 2.461 1 98.88 157 ALA B CA 1
ATOM 3027 C C . ALA B 1 157 ? 12.328 4.527 1.278 1 98.88 157 ALA B C 1
ATOM 3029 O O . ALA B 1 157 ? 12.336 3.297 1.211 1 98.88 157 ALA B O 1
ATOM 3030 N N . ILE B 1 158 ? 12.844 5.293 0.374 1 98.75 158 ILE B N 1
ATOM 3031 C CA . ILE B 1 158 ? 13.555 4.719 -0.765 1 98.75 158 ILE B CA 1
ATOM 3032 C C . ILE B 1 158 ? 14.734 3.889 -0.272 1 98.75 158 ILE B C 1
ATOM 3034 O O . ILE B 1 158 ? 14.953 2.766 -0.735 1 98.75 158 ILE B O 1
ATOM 3038 N N . LEU B 1 159 ? 15.453 4.387 0.687 1 98.75 159 LEU B N 1
ATOM 3039 C CA . LEU B 1 159 ? 16.594 3.67 1.25 1 98.75 159 LEU B CA 1
ATOM 3040 C C . LEU B 1 159 ? 16.141 2.346 1.864 1 98.75 159 LEU B C 1
ATOM 3042 O O . LEU B 1 159 ? 16.844 1.333 1.73 1 98.75 159 LEU B O 1
ATOM 3046 N N . VAL B 1 160 ? 15.008 2.359 2.449 1 98.81 160 VAL B N 1
ATOM 3047 C CA . VAL B 1 160 ? 14.477 1.133 3.035 1 98.81 160 VAL B CA 1
ATOM 3048 C C . VAL B 1 160 ? 14.102 0.153 1.927 1 98.81 160 VAL B C 1
ATOM 3050 O O . VAL B 1 160 ? 14.43 -1.033 1.999 1 98.81 160 VAL B O 1
ATOM 3053 N N . VAL B 1 161 ? 13.484 0.647 0.914 1 98.38 161 VAL B N 1
ATOM 3054 C CA . VAL B 1 161 ? 13 -0.193 -0.177 1 98.38 161 VAL B CA 1
ATOM 3055 C C . VAL B 1 161 ? 14.18 -0.881 -0.861 1 98.38 161 VAL B C 1
ATOM 3057 O O . VAL B 1 161 ? 14.094 -2.053 -1.233 1 98.38 161 VAL B O 1
ATOM 3060 N N . ILE B 1 162 ? 15.305 -0.194 -0.948 1 97.38 162 ILE B N 1
ATOM 3061 C CA . ILE B 1 162 ? 16.422 -0.753 -1.703 1 97.38 162 ILE B CA 1
ATOM 3062 C C . ILE B 1 162 ? 17.422 -1.399 -0.745 1 97.38 162 ILE B C 1
ATOM 3064 O O . ILE B 1 162 ? 18.531 -1.759 -1.145 1 97.38 162 ILE B O 1
ATOM 3068 N N . SER B 1 163 ? 17.094 -1.583 0.51 1 97.94 163 SER B N 1
ATOM 3069 C CA . SER B 1 163 ? 18.031 -2.021 1.544 1 97.94 163 SER B CA 1
ATOM 3070 C C . SER B 1 163 ? 18.328 -3.514 1.426 1 97.94 163 SER B C 1
ATOM 3072 O O . SER B 1 163 ? 19.297 -4.008 1.991 1 97.94 163 SER B O 1
ATOM 3074 N N . GLY B 1 164 ? 17.406 -4.219 0.774 1 97.19 164 GLY B N 1
ATOM 3075 C CA . GLY B 1 164 ? 17.547 -5.664 0.721 1 97.19 164 GLY B CA 1
ATOM 3076 C C . GLY B 1 164 ? 16.875 -6.371 1.885 1 97.19 164 GLY B C 1
ATOM 3077 O O . GLY B 1 164 ? 17.078 -7.57 2.09 1 97.19 164 GLY B O 1
ATOM 3078 N N . ALA B 1 165 ? 16.047 -5.66 2.611 1 97.44 165 ALA B N 1
ATOM 3079 C CA . ALA B 1 165 ? 15.328 -6.262 3.734 1 97.44 165 ALA B CA 1
ATOM 3080 C C . ALA B 1 165 ? 14.469 -7.43 3.27 1 97.44 165 ALA B C 1
ATOM 3082 O O . ALA B 1 165 ? 14.438 -8.484 3.91 1 97.44 165 ALA B O 1
ATOM 3083 N N . ASN B 1 166 ? 13.797 -7.254 2.182 1 96.5 166 ASN B N 1
ATOM 3084 C CA . ASN B 1 166 ? 12.945 -8.32 1.658 1 96.5 166 ASN B CA 1
ATOM 3085 C C . ASN B 1 166 ? 13.773 -9.523 1.205 1 96.5 166 ASN B C 1
ATOM 3087 O O . ASN B 1 166 ? 13.352 -10.664 1.366 1 96.5 166 ASN B O 1
ATOM 3091 N N . ASP B 1 167 ? 14.984 -9.297 0.684 1 95.88 167 ASP B N 1
ATOM 3092 C CA . ASP B 1 167 ? 15.867 -10.383 0.259 1 95.88 167 ASP B CA 1
ATOM 3093 C C . ASP B 1 167 ? 16.281 -11.25 1.446 1 95.88 167 ASP B C 1
ATOM 3095 O O . ASP B 1 167 ? 16.266 -12.477 1.363 1 95.88 167 ASP B O 1
ATOM 3099 N N . LEU B 1 168 ? 16.625 -10.586 2.477 1 97.06 168 LEU B N 1
ATOM 3100 C CA . LEU B 1 168 ? 17.109 -11.289 3.664 1 97.06 168 LEU B CA 1
ATOM 3101 C C . LEU B 1 168 ? 15.953 -12.008 4.359 1 97.06 168 LEU B C 1
ATOM 3103 O O . LEU B 1 168 ? 16.125 -13.125 4.855 1 97.06 168 LEU B O 1
ATOM 3107 N N . THR B 1 169 ? 14.844 -11.422 4.383 1 96.62 169 THR B N 1
ATOM 3108 C CA . THR B 1 169 ? 13.688 -12.094 4.973 1 96.62 169 THR B CA 1
ATOM 3109 C C . THR B 1 169 ? 13.266 -13.289 4.117 1 96.62 169 THR B C 1
ATOM 3111 O O . THR B 1 169 ? 12.875 -14.328 4.645 1 96.62 169 THR B O 1
ATOM 3114 N N . PHE B 1 170 ? 13.305 -13.094 2.834 1 94.88 170 PHE B N 1
ATOM 3115 C CA . PHE B 1 170 ? 13.039 -14.219 1.949 1 94.88 170 PHE B CA 1
ATOM 3116 C C . PHE B 1 170 ? 14.008 -15.359 2.223 1 94.88 170 PHE B C 1
ATOM 3118 O O . PHE B 1 170 ? 13.602 -16.516 2.32 1 94.88 170 PHE B O 1
ATOM 3125 N N . TRP B 1 171 ? 15.258 -14.992 2.33 1 95.12 171 TRP B N 1
ATOM 3126 C CA . TRP B 1 171 ? 16.281 -15.977 2.65 1 95.12 171 TRP B CA 1
ATOM 3127 C C . TRP B 1 171 ? 15.977 -16.672 3.977 1 95.12 171 TRP B C 1
ATOM 3129 O O . TRP B 1 171 ? 16.062 -17.891 4.074 1 95.12 171 TRP B O 1
ATOM 3139 N N . ALA B 1 172 ? 15.547 -15.961 4.977 1 94.38 172 ALA B N 1
ATOM 3140 C CA . ALA B 1 172 ? 15.359 -16.469 6.332 1 94.38 172 ALA B CA 1
ATOM 3141 C C . ALA B 1 172 ? 14.094 -17.328 6.426 1 94.38 172 ALA B C 1
ATOM 3143 O O . ALA B 1 172 ? 14.094 -18.375 7.082 1 94.38 172 ALA B O 1
ATOM 3144 N N . LEU B 1 173 ? 13.016 -16.969 5.66 1 91.56 173 LEU B N 1
ATOM 3145 C CA . LEU B 1 173 ? 11.711 -17.594 5.871 1 91.56 173 LEU B CA 1
ATOM 3146 C C . LEU B 1 173 ? 11.453 -18.688 4.848 1 91.56 173 LEU B C 1
ATOM 3148 O O . LEU B 1 173 ? 10.586 -19.547 5.059 1 91.56 173 LEU B O 1
ATOM 3152 N N . ASN B 1 174 ? 12.133 -18.531 3.754 1 90.62 174 ASN B N 1
ATOM 3153 C CA . ASN B 1 174 ? 11.93 -19.547 2.732 1 90.62 174 ASN B CA 1
ATOM 3154 C C . ASN B 1 174 ? 12.539 -20.891 3.152 1 90.62 174 ASN B C 1
ATOM 3156 O O . ASN B 1 174 ? 13.734 -20.969 3.438 1 90.62 174 ASN B O 1
ATOM 3160 N N . ASP B 1 175 ? 11.711 -21.891 3.117 1 85.44 175 ASP B N 1
ATOM 3161 C CA . ASP B 1 175 ? 12.188 -23.203 3.541 1 85.44 175 ASP B CA 1
ATOM 3162 C C . ASP B 1 175 ? 12.25 -24.172 2.361 1 85.44 175 ASP B C 1
ATOM 3164 O O . ASP B 1 175 ? 12.594 -25.344 2.531 1 85.44 175 ASP B O 1
ATOM 3168 N N . VAL B 1 176 ? 11.883 -23.656 1.265 1 81.31 176 VAL B N 1
ATOM 3169 C CA . VAL B 1 176 ? 11.891 -24.547 0.106 1 81.31 176 VAL B CA 1
ATOM 3170 C C . VAL B 1 176 ? 12.984 -24.109 -0.873 1 81.31 176 VAL B C 1
ATOM 3172 O O . VAL B 1 176 ? 12.727 -23.312 -1.781 1 81.31 176 VAL B O 1
ATOM 3175 N N . TRP B 1 177 ? 14.094 -24.547 -0.547 1 80.94 177 TRP B N 1
ATOM 3176 C CA . TRP B 1 177 ? 15.211 -24.25 -1.444 1 80.94 177 TRP B CA 1
ATOM 3177 C C . TRP B 1 1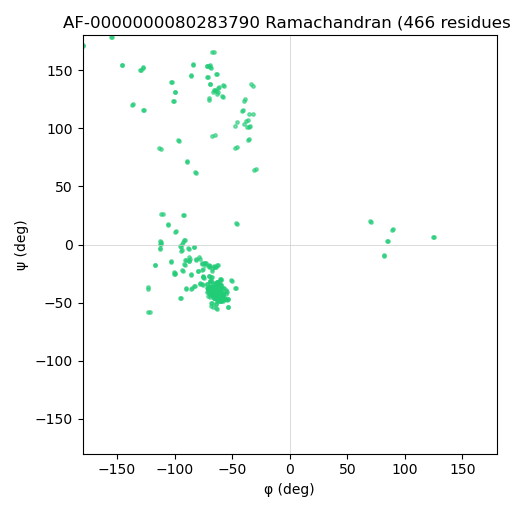77 ? 15.516 -25.453 -2.338 1 80.94 177 TRP B C 1
ATOM 3179 O O . TRP B 1 177 ? 15.438 -26.594 -1.897 1 80.94 177 TRP B O 1
ATOM 3189 N N . SER B 1 178 ? 15.625 -25.219 -3.553 1 68.38 178 SER B N 1
ATOM 3190 C CA . SER B 1 178 ? 15.844 -26.266 -4.555 1 68.38 178 SER B CA 1
ATOM 3191 C C . SER B 1 178 ? 16.953 -27.219 -4.117 1 68.38 178 SER B C 1
ATOM 3193 O O . SER B 1 178 ? 16.844 -28.438 -4.332 1 68.38 178 SER B O 1
ATOM 3195 N N . ALA B 1 179 ? 17.906 -26.766 -3.533 1 68.25 179 ALA B N 1
ATOM 3196 C CA . ALA B 1 179 ? 19.062 -27.609 -3.191 1 68.25 179 ALA B CA 1
ATOM 3197 C C . ALA B 1 179 ? 18.906 -28.188 -1.789 1 68.25 179 ALA B C 1
ATOM 3199 O O . ALA B 1 179 ? 19.797 -28.906 -1.317 1 68.25 179 ALA B O 1
ATOM 3200 N N . GLY B 1 180 ? 17.828 -27.891 -1.183 1 78.19 180 GLY B N 1
ATOM 3201 C CA . GLY B 1 180 ? 17.531 -28.469 0.119 1 78.19 180 GLY B CA 1
ATOM 3202 C C . GLY B 1 180 ? 18.219 -27.75 1.263 1 78.19 180 GLY B C 1
ATOM 3203 O O . GLY B 1 180 ? 18.016 -28.078 2.43 1 78.19 180 GLY B O 1
ATOM 3204 N N . THR B 1 181 ? 19.172 -26.828 0.862 1 86.38 181 THR B N 1
ATOM 3205 C CA . THR B 1 181 ? 19.844 -26.047 1.885 1 86.38 181 THR B CA 1
ATOM 3206 C C . THR B 1 181 ? 19.75 -24.562 1.584 1 86.38 181 THR B C 1
ATOM 3208 O O . THR B 1 181 ? 19.594 -24.156 0.427 1 86.38 181 THR B O 1
ATOM 3211 N N . LYS B 1 182 ? 19.797 -23.875 2.635 1 91.19 182 LYS B N 1
ATOM 3212 C CA . LYS B 1 182 ? 19.781 -22.422 2.471 1 91.19 182 LYS B CA 1
ATOM 3213 C C . LYS B 1 182 ? 21.047 -21.938 1.771 1 91.19 182 LYS B C 1
ATOM 3215 O O . LYS B 1 182 ? 22.156 -22.328 2.141 1 91.19 182 LYS B O 1
ATOM 3220 N N . PRO B 1 183 ? 20.906 -21.125 0.814 1 92.81 183 PRO B N 1
ATOM 3221 C CA . PRO B 1 183 ? 22.094 -20.641 0.106 1 92.81 183 PRO B CA 1
ATOM 3222 C C . PRO B 1 183 ? 22.953 -19.703 0.96 1 92.81 183 PRO B C 1
ATOM 3224 O O . PRO B 1 183 ? 22.438 -19 1.83 1 92.81 183 PRO B O 1
ATOM 3227 N N . THR B 1 184 ? 24.188 -19.703 0.648 1 94.75 184 THR B N 1
ATOM 3228 C CA . THR B 1 184 ? 25.125 -18.859 1.392 1 94.75 184 THR B CA 1
ATOM 3229 C C . THR B 1 184 ? 25.25 -17.484 0.731 1 94.75 184 THR B C 1
ATOM 3231 O O . THR B 1 184 ? 25.781 -16.547 1.327 1 94.75 184 THR B O 1
ATOM 3234 N N . GLU B 1 185 ? 24.75 -17.344 -0.515 1 95.81 185 GLU B N 1
ATOM 3235 C CA . GLU B 1 185 ? 24.766 -16.094 -1.269 1 95.81 185 GLU B CA 1
ATOM 3236 C C . GLU B 1 185 ? 23.375 -15.789 -1.831 1 95.81 185 GLU B C 1
ATOM 3238 O O . GLU B 1 185 ? 22.594 -16.703 -2.096 1 95.81 185 GLU B O 1
ATOM 3243 N N . LEU B 1 186 ? 23.141 -14.531 -1.954 1 94.94 186 LEU B N 1
ATOM 3244 C CA . LEU B 1 186 ? 21.859 -14.086 -2.51 1 94.94 186 LEU B CA 1
ATOM 3245 C C . LEU B 1 186 ? 22 -13.781 -3.998 1 94.94 186 LEU B C 1
ATOM 3247 O O . LEU B 1 186 ? 22.156 -12.617 -4.387 1 94.94 186 LEU B O 1
ATOM 3251 N N . LYS B 1 187 ? 21.797 -14.727 -4.871 1 91.75 187 LYS B N 1
ATOM 3252 C CA . LYS B 1 187 ? 22.016 -14.633 -6.312 1 91.75 187 LYS B CA 1
ATOM 3253 C C . LYS B 1 187 ? 20.938 -13.789 -6.977 1 91.75 187 LYS B C 1
ATOM 3255 O O . LYS B 1 187 ? 21.109 -13.297 -8.094 1 91.75 187 LYS B O 1
ATOM 3260 N N . TRP B 1 188 ? 19.844 -13.602 -6.254 1 89.38 188 TRP B N 1
ATOM 3261 C CA . TRP B 1 188 ? 18.719 -12.891 -6.832 1 89.38 188 TRP B CA 1
ATOM 3262 C C . TRP B 1 188 ? 18.766 -11.406 -6.496 1 89.38 188 TRP B C 1
ATOM 3264 O O . TRP B 1 188 ? 17.969 -10.617 -7.012 1 89.38 188 TRP B O 1
ATOM 3274 N N . ALA B 1 189 ? 19.703 -10.969 -5.68 1 93.56 189 ALA B N 1
ATOM 3275 C CA . ALA B 1 189 ? 19.75 -9.586 -5.203 1 93.56 189 ALA B CA 1
ATOM 3276 C C . ALA B 1 189 ? 20.547 -8.703 -6.148 1 93.56 189 ALA B C 1
ATOM 3278 O O . ALA B 1 189 ? 21.594 -8.164 -5.77 1 93.56 189 ALA B O 1
ATOM 3279 N N . SER B 1 190 ? 20.078 -8.414 -7.266 1 91.56 190 SER B N 1
ATOM 3280 C CA . SER B 1 190 ? 20.781 -7.703 -8.32 1 91.56 190 SER B CA 1
ATOM 3281 C C . SER B 1 190 ? 21.141 -6.281 -7.891 1 91.56 190 SER B C 1
ATOM 3283 O O . SER B 1 190 ? 22.172 -5.738 -8.297 1 91.56 190 SER B O 1
ATOM 3285 N N . HIS B 1 191 ? 20.312 -5.703 -7.07 1 93.06 191 HIS B N 1
ATOM 3286 C CA . HIS B 1 191 ? 20.547 -4.328 -6.633 1 93.06 191 HIS B CA 1
ATOM 3287 C C . HIS B 1 191 ? 21.75 -4.25 -5.699 1 93.06 191 HIS B C 1
ATOM 3289 O O . HIS B 1 191 ? 22.312 -3.17 -5.5 1 93.06 191 HIS B O 1
ATOM 3295 N N . MET B 1 192 ? 22.141 -5.359 -5.156 1 95.12 192 MET B N 1
ATOM 3296 C CA . MET B 1 192 ? 23.391 -5.43 -4.406 1 95.12 192 MET B CA 1
ATOM 3297 C C . MET B 1 192 ? 24.547 -5.801 -5.32 1 95.12 192 MET B C 1
ATOM 3299 O O . MET B 1 192 ? 25.641 -5.238 -5.203 1 95.12 192 MET B O 1
ATOM 3303 N N . ILE B 1 193 ? 24.281 -6.664 -6.23 1 95.06 193 ILE B N 1
ATOM 3304 C CA . ILE B 1 193 ? 25.297 -7.234 -7.113 1 95.06 193 ILE B CA 1
ATOM 3305 C C . ILE B 1 193 ? 25.938 -6.129 -7.945 1 95.06 193 ILE B C 1
ATOM 3307 O O . ILE B 1 193 ? 27.156 -6.125 -8.148 1 95.06 193 ILE B O 1
ATOM 3311 N N . VAL B 1 194 ? 25.188 -5.211 -8.312 1 93.69 194 VAL B N 1
ATOM 3312 C CA . VAL B 1 194 ? 25.688 -4.156 -9.195 1 93.69 194 VAL B CA 1
ATOM 3313 C C . VAL B 1 194 ? 26.719 -3.311 -8.453 1 93.69 194 VAL B C 1
ATOM 3315 O O . VAL B 1 194 ? 27.578 -2.686 -9.078 1 93.69 194 VAL B O 1
ATOM 3318 N N . PHE B 1 195 ? 26.734 -3.305 -7.199 1 94 195 PHE B N 1
ATOM 3319 C CA . PHE B 1 195 ? 27.672 -2.508 -6.41 1 94 195 PHE B CA 1
ATOM 3320 C C . PHE B 1 195 ? 28.812 -3.365 -5.906 1 94 195 PHE B C 1
ATOM 3322 O O . PHE B 1 195 ? 29.938 -2.875 -5.734 1 94 195 PHE B O 1
ATOM 3329 N N . LEU B 1 196 ? 28.531 -4.688 -5.77 1 93.56 196 LEU B N 1
ATOM 3330 C CA . LEU B 1 196 ? 29.5 -5.547 -5.113 1 93.56 196 LEU B CA 1
ATOM 3331 C C . LEU B 1 196 ? 30.266 -6.375 -6.137 1 93.56 196 LEU B C 1
ATOM 3333 O O . LEU B 1 196 ? 31.297 -6.992 -5.805 1 93.56 196 LEU B O 1
ATOM 3337 N N . GLY B 1 197 ? 29.859 -6.496 -7.371 1 92.06 197 GLY B N 1
ATOM 3338 C CA . GLY B 1 197 ? 30.531 -7.234 -8.422 1 92.06 197 GLY B CA 1
ATOM 3339 C C . GLY B 1 197 ? 30.188 -8.711 -8.438 1 92.06 197 GLY B C 1
ATOM 3340 O O . GLY B 1 197 ? 30.766 -9.484 -9.203 1 92.06 197 GLY B O 1
ATOM 3341 N N . GLY B 1 198 ? 29.281 -9.117 -7.535 1 94.44 198 GLY B N 1
ATOM 3342 C CA . GLY B 1 198 ? 28.844 -10.5 -7.43 1 94.44 198 GLY B CA 1
ATOM 3343 C C . GLY B 1 198 ? 27.812 -10.711 -6.344 1 94.44 198 GLY B C 1
ATOM 3344 O O . GLY B 1 198 ? 27.469 -9.781 -5.609 1 94.44 198 GLY B O 1
ATOM 3345 N N . PRO B 1 199 ? 27.25 -11.93 -6.324 1 95.56 199 PRO B N 1
ATOM 3346 C CA . PRO B 1 199 ? 26.25 -12.211 -5.297 1 95.56 199 PRO B CA 1
ATOM 3347 C C . PRO B 1 199 ? 26.781 -12.023 -3.879 1 95.56 199 PRO B C 1
ATOM 3349 O O . PRO B 1 199 ? 27.844 -12.57 -3.537 1 95.56 199 PRO B O 1
ATOM 3352 N N . PRO B 1 200 ? 26.125 -11.281 -3.125 1 97.31 200 PRO B N 1
ATOM 3353 C CA . PRO B 1 200 ? 26.594 -11.07 -1.756 1 97.31 200 PRO B CA 1
ATOM 3354 C C . PRO B 1 200 ? 26.422 -12.297 -0.869 1 97.31 200 PRO B C 1
ATOM 3356 O O . PRO B 1 200 ? 25.422 -13.016 -0.995 1 97.31 200 PRO B O 1
ATOM 3359 N N . SER B 1 201 ? 27.422 -12.484 0.037 1 97.69 201 SER B N 1
ATOM 3360 C CA . SER B 1 201 ? 27.203 -13.406 1.145 1 97.69 201 SER B CA 1
ATOM 3361 C C . SER B 1 201 ? 26.125 -12.898 2.09 1 97.69 201 SER B C 1
ATOM 3363 O O . SER B 1 201 ? 25.75 -11.719 2.045 1 97.69 201 SER B O 1
ATOM 3365 N N . VAL B 1 202 ? 25.609 -13.719 2.957 1 97.06 202 VAL B N 1
ATOM 3366 C CA . VAL B 1 202 ? 24.562 -13.336 3.889 1 97.06 202 VAL B CA 1
ATOM 3367 C C . VAL B 1 202 ? 25.062 -12.227 4.812 1 97.06 202 VAL B C 1
ATOM 3369 O O . VAL B 1 202 ? 24.406 -11.195 4.973 1 97.06 202 VAL B O 1
ATOM 3372 N N . PRO B 1 203 ? 26.297 -12.312 5.348 1 97.94 203 PRO B N 1
ATOM 3373 C CA . PRO B 1 203 ? 26.766 -11.211 6.176 1 97.94 203 PRO B CA 1
ATOM 3374 C C . PRO B 1 203 ? 26.922 -9.906 5.395 1 97.94 203 PRO B C 1
ATOM 3376 O O . PRO B 1 203 ? 26.641 -8.828 5.926 1 97.94 203 PRO B O 1
ATOM 3379 N N . ALA B 1 204 ? 27.359 -10.047 4.148 1 98 204 ALA B N 1
ATOM 3380 C CA . ALA B 1 204 ? 27.484 -8.852 3.32 1 98 204 ALA B CA 1
ATOM 3381 C C . ALA B 1 204 ? 26.125 -8.219 3.066 1 98 204 ALA B C 1
ATOM 3383 O O . ALA B 1 204 ? 25.984 -6.992 3.09 1 98 204 ALA B O 1
ATOM 3384 N N . ALA B 1 205 ? 25.172 -9.062 2.816 1 98.25 205 ALA B N 1
ATOM 3385 C CA . ALA B 1 205 ? 23.812 -8.578 2.605 1 98.25 205 ALA B CA 1
ATOM 3386 C C . ALA B 1 205 ? 23.266 -7.91 3.865 1 98.25 205 ALA B C 1
ATOM 3388 O O . ALA B 1 205 ? 22.594 -6.883 3.789 1 98.25 205 ALA B O 1
ATOM 3389 N N . VAL B 1 206 ? 23.562 -8.5 5.012 1 98.38 206 VAL B N 1
ATOM 3390 C CA . VAL B 1 206 ? 23.125 -7.926 6.281 1 98.38 206 VAL B CA 1
ATOM 3391 C C . VAL B 1 206 ? 23.766 -6.559 6.477 1 98.38 206 VAL B C 1
ATOM 3393 O O . VAL B 1 206 ? 23.109 -5.598 6.859 1 98.38 206 VAL B O 1
ATOM 3396 N N . ALA B 1 207 ? 25.047 -6.496 6.18 1 98.5 207 ALA B N 1
ATOM 3397 C CA . ALA B 1 207 ? 25.734 -5.219 6.281 1 98.5 207 ALA B CA 1
ATOM 3398 C C . ALA B 1 207 ? 25.141 -4.18 5.344 1 98.5 207 ALA B C 1
ATOM 3400 O O . ALA B 1 207 ? 24.953 -3.02 5.719 1 98.5 207 ALA B O 1
ATOM 3401 N N . PHE B 1 208 ? 24.891 -4.566 4.141 1 98.31 208 PHE B N 1
ATOM 3402 C CA . PHE B 1 208 ? 24.266 -3.691 3.156 1 98.31 208 PHE B CA 1
ATOM 3403 C C . PHE B 1 208 ? 22.938 -3.154 3.682 1 98.31 208 PHE B C 1
ATOM 3405 O O . PHE B 1 208 ? 22.688 -1.95 3.621 1 98.31 208 PHE B O 1
ATOM 3412 N N . MET B 1 209 ? 22.109 -4.016 4.223 1 98.44 209 MET B N 1
ATOM 3413 C CA . MET B 1 209 ? 20.828 -3.629 4.789 1 98.44 209 MET B CA 1
ATOM 3414 C C . MET B 1 209 ? 21 -2.643 5.934 1 98.44 209 MET B C 1
ATOM 3416 O O . MET B 1 209 ? 20.344 -1.601 5.973 1 98.44 209 MET B O 1
ATOM 3420 N N . LEU B 1 210 ? 21.938 -2.967 6.852 1 98.62 210 LEU B N 1
ATOM 3421 C CA . LEU B 1 210 ? 22.141 -2.133 8.031 1 98.62 210 LEU B CA 1
ATOM 3422 C C . LEU B 1 210 ? 22.625 -0.741 7.633 1 98.62 210 LEU B C 1
ATOM 3424 O O . LEU B 1 210 ? 22.203 0.258 8.211 1 98.62 210 LEU B O 1
ATOM 3428 N N . VAL B 1 211 ? 23.469 -0.674 6.668 1 98.56 211 VAL B N 1
ATOM 3429 C CA . VAL B 1 211 ? 23.953 0.617 6.191 1 98.56 211 VAL B CA 1
ATOM 3430 C C . VAL B 1 211 ? 22.781 1.448 5.672 1 98.56 211 VAL B C 1
ATOM 3432 O O . VAL B 1 211 ? 22.656 2.629 6.008 1 98.56 211 VAL B O 1
ATOM 3435 N N . HIS B 1 212 ? 21.984 0.847 4.914 1 98.69 212 HIS B N 1
ATOM 3436 C CA . HIS B 1 212 ? 20.844 1.562 4.363 1 98.69 212 HIS B CA 1
ATOM 3437 C C . HIS B 1 212 ? 19.891 1.992 5.469 1 98.69 212 HIS B C 1
ATOM 3439 O O . HIS B 1 212 ? 19.359 3.107 5.438 1 98.69 212 HIS B O 1
ATOM 3445 N N . LEU B 1 213 ? 19.641 1.12 6.426 1 98.75 213 LEU B N 1
ATOM 3446 C CA . LEU B 1 213 ? 18.734 1.459 7.516 1 98.75 213 LEU B CA 1
ATOM 3447 C C . LEU B 1 213 ? 19.312 2.578 8.375 1 98.75 213 LEU B C 1
ATOM 3449 O O . LEU B 1 213 ? 18.578 3.463 8.82 1 98.75 213 LEU B O 1
ATOM 3453 N N . VAL B 1 214 ? 20.594 2.557 8.617 1 98.69 214 VAL B N 1
ATOM 3454 C CA . VAL B 1 214 ? 21.25 3.623 9.367 1 98.69 214 VAL B CA 1
ATOM 3455 C C . VAL B 1 214 ? 21.172 4.934 8.586 1 98.69 214 VAL B C 1
ATOM 3457 O O . VAL B 1 214 ? 20.859 5.98 9.156 1 98.69 214 VAL B O 1
ATOM 3460 N N . LEU B 1 215 ? 21.406 4.887 7.266 1 98.69 215 LEU B N 1
ATOM 3461 C CA . LEU B 1 215 ? 21.281 6.078 6.434 1 98.69 215 LEU B CA 1
ATOM 3462 C C . LEU B 1 215 ? 19.859 6.613 6.453 1 98.69 215 LEU B C 1
ATOM 3464 O O . LEU B 1 215 ? 19.641 7.824 6.535 1 98.69 215 LEU B O 1
ATOM 3468 N N . ALA B 1 216 ? 18.922 5.715 6.383 1 98.75 216 ALA B N 1
ATOM 3469 C CA . ALA B 1 216 ? 17.516 6.129 6.453 1 98.75 216 ALA B CA 1
ATOM 3470 C C . ALA B 1 216 ? 17.219 6.836 7.773 1 98.75 216 ALA B C 1
ATOM 3472 O O . ALA B 1 216 ? 16.578 7.883 7.793 1 98.75 216 ALA B O 1
ATOM 3473 N N . ALA B 1 217 ? 17.734 6.266 8.867 1 98.31 217 ALA B N 1
ATOM 3474 C CA . ALA B 1 217 ? 17.531 6.867 10.18 1 98.31 217 ALA B CA 1
ATOM 3475 C C . ALA B 1 217 ? 18.188 8.25 10.258 1 98.31 217 ALA B C 1
ATOM 3477 O O . ALA B 1 217 ? 17.609 9.18 10.82 1 98.31 217 ALA B O 1
ATOM 3478 N N . LEU B 1 218 ? 19.328 8.414 9.656 1 98.12 218 LEU B N 1
ATOM 3479 C CA . LEU B 1 218 ? 20.031 9.695 9.633 1 98.12 218 LEU B CA 1
ATOM 3480 C C . LEU B 1 218 ? 19.25 10.727 8.82 1 98.12 218 LEU B C 1
ATOM 3482 O O . LEU B 1 218 ? 19.125 11.883 9.227 1 98.12 218 LEU B O 1
ATOM 3486 N N . VAL B 1 219 ? 18.688 10.289 7.73 1 97.69 219 VAL B N 1
ATOM 3487 C CA . VAL B 1 219 ? 17.922 11.188 6.879 1 97.69 219 VAL B CA 1
ATOM 3488 C C . VAL B 1 219 ? 16.688 11.688 7.633 1 97.69 219 VAL B C 1
ATOM 3490 O O . VAL B 1 219 ? 16.391 12.883 7.617 1 97.69 219 VAL B O 1
ATOM 3493 N N . VAL B 1 220 ? 16.047 10.789 8.32 1 97 220 VAL B N 1
ATOM 3494 C CA . VAL B 1 220 ? 14.844 11.148 9.07 1 97 220 VAL B CA 1
ATOM 3495 C C . VAL B 1 220 ? 15.211 12.125 10.195 1 97 220 VAL B C 1
ATOM 3497 O O . VAL B 1 220 ? 14.445 13.039 10.5 1 97 220 VAL B O 1
ATOM 3500 N N . ALA B 1 221 ? 16.359 11.969 10.734 1 95.12 221 ALA B N 1
ATOM 3501 C CA . ALA B 1 221 ? 16.781 12.766 11.891 1 95.12 221 ALA B CA 1
ATOM 3502 C C . ALA B 1 221 ? 17.297 14.133 11.453 1 95.12 221 ALA B C 1
ATOM 3504 O O . ALA B 1 221 ? 17.438 15.039 12.273 1 95.12 221 ALA B O 1
ATOM 3505 N N . LEU B 1 222 ? 17.531 14.312 10.172 1 90.62 222 LEU B N 1
ATOM 3506 C CA . LEU B 1 222 ? 18.062 15.578 9.68 1 90.62 222 LEU B CA 1
ATOM 3507 C C . LEU B 1 222 ? 17.078 16.719 9.906 1 90.62 222 LEU B C 1
ATOM 3509 O O . LEU B 1 222 ? 15.883 16.562 9.641 1 90.62 222 LEU B O 1
ATOM 3513 N N . PRO B 1 223 ? 17.516 17.812 10.422 1 87.44 223 PRO B N 1
ATOM 3514 C CA . PRO B 1 223 ? 16.656 18.969 10.594 1 87.44 223 PRO B CA 1
ATOM 3515 C C . PRO B 1 223 ? 16.516 19.797 9.312 1 87.44 223 PRO B C 1
ATOM 3517 O O . PRO B 1 223 ? 16.844 20.984 9.289 1 87.44 223 PRO B O 1
ATOM 3520 N N . VAL B 1 224 ? 15.992 19.219 8.312 1 80.69 224 VAL B N 1
ATOM 3521 C CA . VAL B 1 224 ? 15.93 19.828 6.988 1 80.69 224 VAL B CA 1
ATOM 3522 C C . VAL B 1 224 ? 15.094 21.109 7.047 1 80.69 224 VAL B C 1
ATOM 3524 O O . VAL B 1 224 ? 15.445 22.109 6.422 1 80.69 224 VAL B O 1
ATOM 3527 N N . GLY B 1 225 ? 14.023 21.016 7.754 1 76.19 225 GLY B N 1
ATOM 3528 C CA . GLY B 1 225 ? 13.211 22.203 7.902 1 76.19 225 GLY B CA 1
ATOM 3529 C C . GLY B 1 225 ? 13.984 23.391 8.438 1 76.19 225 GLY B C 1
ATOM 3530 O O . GLY B 1 225 ? 13.875 24.5 7.91 1 76.19 225 GLY B O 1
ATOM 3531 N N . ARG B 1 226 ? 14.766 23.188 9.312 1 80 226 ARG B N 1
ATOM 3532 C CA . ARG B 1 226 ? 15.547 24.266 9.914 1 80 226 ARG B CA 1
ATOM 3533 C C . ARG B 1 226 ? 16.578 24.812 8.93 1 80 226 ARG B C 1
ATOM 3535 O O . ARG B 1 226 ? 16.812 26.016 8.883 1 80 226 ARG B O 1
ATOM 3542 N N . TRP B 1 227 ? 17.078 23.891 8.195 1 77.5 227 TRP B N 1
ATOM 3543 C CA . TRP B 1 227 ? 18.047 24.312 7.199 1 77.5 227 TRP B CA 1
ATOM 3544 C C . TRP B 1 227 ? 17.406 25.188 6.141 1 77.5 227 TRP B C 1
ATOM 3546 O O . TRP B 1 227 ? 17.969 26.219 5.746 1 77.5 227 TRP B O 1
ATOM 3556 N N . VAL B 1 228 ? 16.234 24.781 5.809 1 69.81 228 VAL B N 1
ATOM 3557 C CA . VAL B 1 228 ? 15.5 25.547 4.797 1 69.81 228 VAL B CA 1
ATOM 3558 C C . VAL B 1 228 ? 15.086 26.906 5.367 1 69.81 228 VAL B C 1
ATOM 3560 O O . VAL B 1 228 ? 15.234 27.938 4.703 1 69.81 228 VAL B O 1
ATOM 3563 N N . ASP B 1 229 ? 14.617 26.844 6.5 1 72.38 229 ASP B N 1
ATOM 3564 C CA . ASP B 1 229 ? 14.211 28.094 7.148 1 72.38 229 ASP B CA 1
ATOM 3565 C C . ASP B 1 229 ? 15.406 29.031 7.309 1 72.38 229 ASP B C 1
ATOM 3567 O O . ASP B 1 229 ? 15.289 30.234 7.07 1 72.38 229 ASP B O 1
ATOM 3571 N N . ARG B 1 230 ? 16.453 28.594 7.625 1 76.62 230 ARG B N 1
ATOM 3572 C CA . ARG B 1 230 ? 17.672 29.391 7.766 1 76.62 230 ARG B CA 1
ATOM 3573 C C . ARG B 1 230 ? 18.109 29.953 6.418 1 76.62 230 ARG B C 1
ATOM 3575 O O . ARG B 1 230 ? 18.484 31.125 6.324 1 76.62 230 ARG B O 1
ATOM 3582 N N . ALA B 1 231 ? 17.969 29.141 5.496 1 71.62 231 ALA B N 1
ATOM 3583 C CA . ALA B 1 231 ? 18.391 29.562 4.156 1 71.62 231 ALA B CA 1
ATOM 3584 C C . ALA B 1 231 ? 17.469 30.656 3.619 1 71.62 231 ALA B C 1
ATOM 3586 O O . ALA B 1 231 ? 17.906 31.531 2.863 1 71.62 231 ALA B O 1
ATOM 3587 N N . LEU B 1 232 ? 16.25 30.531 4.078 1 67.69 232 LEU B N 1
ATOM 3588 C CA . LEU B 1 232 ? 15.266 31.5 3.609 1 67.69 232 LEU B CA 1
ATOM 3589 C C . LEU B 1 232 ? 15.203 32.688 4.551 1 67.69 232 LEU B C 1
ATOM 3591 O O . LEU B 1 232 ? 14.477 33.656 4.289 1 67.69 232 LEU B O 1
ATOM 3595 N N . GLY B 1 233 ? 15.945 32.719 5.441 1 66.44 233 GLY B N 1
ATOM 3596 C CA . GLY B 1 233 ? 15.992 33.812 6.391 1 66.44 233 GLY B CA 1
ATOM 3597 C C . GLY B 1 233 ? 14.781 33.875 7.309 1 66.44 233 GLY B C 1
ATOM 3598 O O . GLY B 1 233 ? 14.367 34.938 7.75 1 66.44 233 GLY B O 1
ATOM 3599 N N . LEU B 1 234 ? 14.164 32.812 7.379 1 57.34 234 LEU B N 1
ATOM 3600 C CA . LEU B 1 234 ? 12.945 32.781 8.18 1 57.34 234 LEU B CA 1
ATOM 3601 C C . LEU B 1 234 ? 13.258 32.438 9.641 1 57.34 234 LEU B C 1
ATOM 3603 O O . LEU B 1 234 ? 12.359 32.375 10.477 1 57.34 234 LEU B O 1
ATOM 3607 N N . SER B 1 235 ? 14.461 32.156 10.039 1 55.94 235 SER B N 1
ATOM 3608 C CA . SER B 1 235 ? 14.828 31.938 11.43 1 55.94 235 SER B CA 1
ATOM 3609 C C . SER B 1 235 ? 15.43 33.219 12.039 1 55.94 235 SER B C 1
ATOM 3611 O O . SER B 1 235 ? 16.078 34 11.336 1 55.94 235 SER B O 1
#

Radius of gyration: 26.25 Å; Cα contacts (8 Å, |Δi|>4): 573; chains: 2; bounding box: 59×103×83 Å

Sequence (470 aa):
MTATLPDAAPGPKTGWVPALYRHRKWLWLVAAVPAVVTTLLIMVILPPDQTLDNVVDWAFKLCPFVFAVATVALFPRTKQGPALIVLAVFVYMSYLDTELVMRIQAFARNAATDENAFQPVYQFELFVVTFIVLFGLMAYRLGGGRTANVLKTGIAAILVVISGANDLTFWALNDVWSAGTKPTELKWASHMIVFLGGPPSVPAAVAFMLVHLVLAALVVALPVGRWVDRALGLSMTATLPDAAPGPKTGWVPALYRHRKWLWLVAAVPAVVTTLLIMVILPPDQTLDNVVDWAFKLCPFVFAVATVALFPRTKQGPALIVLAVFVYMSYLDTELVMRIQAFARNAATDENAFQPVYQFELFVVTFIVLFGLMAYRLGGGRTANVLKTGIAAILVVISGANDLTFWALNDVWSAGTKPTELKWASHMIVFLGGPPSVPAAVAFMLVHLVLAALVVALPVGRWVDRALGLS

Organism: Amycolatopsis orientalis (NCBI:txid31958)